Protein 6L6G (pdb70)

InterPro domains:
  IPR056213 T2SS substrate NttE-like [NF037977] (7-288)
  IPR056213 T2SS substrate NttE-like [PF24274] (1-288)
  IPR056213 T2SS substrate NttE-like [cd21108] (25-288)

Secondary structure (DSSP, 8-state):
--EEEEPPPPP-SSEEEEEEE-TT---S------S--PPEEEEEEEE-TTS---HHHHHHHHHHHTGGGS-TTTEEEEEEEEEEE-TTSTT--EEEEEEEEEEEE-SHHHHHHHHHHHHHHTTEEETTTEEE-EEE---EEE--EEEEE-S-TTSS-EEEEEEE---EEES-HHHIIIIIIHHIIIIIT------HHHHHHHT-TTHHHHHHHH---SEEEE---EEE---TT--B--S--EEEEEE---STTSS--/--EEEE-PPPPPSSEEEEEEE-TT---S------S--PPEEEEEEEE-TTS---HHHHHHHHHHHTGGGS-TTTEEEEEEEEEEE-TTSTT--EEEEEEEEEEEE-SHHHHHHHHHHHHHHTT-EETTTEE--EEE---EEE--EEEEE-S-TTSS-EEEEEEE---EEES-HHHHIIIIIHHIIIIIT------HHHHHHHT-TTHHHHHHHH---SEEEE---EEE---TT--B--S--EEEEEE---STTSS--

Radius of gyration: 25.35 Å; Cα contacts (8 Å, |Δi|>4): 1051; chains: 2; bounding box: 60×61×67 Å

Foldseek 3Di:
DFWKDKDDFDDDPAKDKDKDFPQSPDDLVLVQAPDDDFKKWWWDKWFCPPLQAAVVRQVVVCCVLPVVLADPVFKGKIKMKMWHFDPPPPVRHTGMITITMIMDGSHPVSVVSVVVSCVPAAQPQRSVTGGGHIDGQQWKKWKKKWWFAAPDVVDDDTGTDDMFMDIDIGRYVSVCCNPPVVCCVVQVQDLPLVVLVVCCVTGHVRVSVVCPVRLNTQKMKAWTFIWGHPDPPDIDGDSTGMMGIHRNVVPPVNGSD/DFQKFKFFPPDDPQKDKDKDFPLSPDDLVLVQADDDAFKKWWKDKFFCPPLQAAVVNQVVVCCVLPVVLQDPVFKGKIKMKMWHFDVPPPRRHTGMITITMIMDTSHPVSVVSVVVSCVVAAQPQRSVTGGTHMDGQQWKKWKKKWFFAAPDPVDDDTGTDDMAMDIDIGRHVVVCCNPPVVCCVVQVLDLPLVVLVVCCVTGHVRSSVVCVVRLCTQKMKDWTFIWGHPDPPDIDGDSTTIMGIHRNVPPDVNGSD

Nearest PDB structures (foldseek):
  6skw-assembly2_BBB  TM=9.993E-01  e=2.004E-52  Legionella pneumophila 130b
  6l6h-assembly1_B  TM=9.665E-01  e=1.228E-51  Legionella pneumophila subsp. pneumophila str. Philadelphia 1
  5v5s-assembly1_K  TM=2.578E-01  e=6.373E-01  Escherichia coli
  2hgx-assembly1_A  TM=1.515E-01  e=1.098E+00  Homo sapiens
  2coj-assembly1_A  TM=1.339E-01  e=3.259E+00  Homo sapiens

Solvent-accessible surface area: 23273 Å² total

B-factor: mean 39.14, std 16.33, range [12.51, 135.68]

Sequence (514 aa):
TDGLIFSPLPQNKNTVVRHYSNEQEPNLSQAQRTIDFPTQIVRVSGNLTGLELSCDDVENEIDQVFSKKISPNLFTYNTYVSCGYDVNDPEQHAINFSIQSYFDPLTDNAVDYLKSYLKEYNGYNLFNTTTLQIENAKGIIVSNLNAGLKSNPDKTPFTLYRQDRNNFYFKSNFDVRKELISDIYQRFYSNDPDILPFFDKWIFSYAGSVYYSILASNYLELQPERIFVENEGDIFVSDLRYYFANLCKRNPNNKHCLTDGLIFSPLPQNKNTVVRHYSNEQEPNLSQAQRTIDFPTQIVRVSGNLTGLELSCDDVENEIDQVFSKKKISPNLFTTYNTYVSCGYDVNDPEQHAINFSIQSYFDPLTDNAVDYLKSSYLKEYNGYNLFNTTTLQIENAKGIIVSNLNAGLKSNPDKTPFTLYRQDRNNFYFKSNFDVRKELISDIYQRFYSNDPDILPFFDKWIFSYAGSVYYSILASNYLELQPERIFVEENEGDIFVSDLRYYFANLCKRNPNKHCL

Organism: Legionella pneumophila subsp. pneumophila (strain Philadelphia 1 / ATCC 33152 / DSM 7513) (NCBI:txid272624)

Structure (mmCIF, N/CA/C/O backbone):
data_6L6G
#
_entry.id   6L6G
#
_cell.length_a   121.685
_cell.length_b   121.685
_cell.length_c   104.395
_cell.angle_alpha   90.000
_cell.angle_beta   90.000
_cell.angle_gamma   120.000
#
_symmetry.space_group_name_H-M   'P 32 2 1'
#
loop_
_entity.id
_entity.type
_entity.pdbx_description
1 polymer 'Uncharacterized protein Lpg0189'
2 non-polymer GLYCEROL
3 water water
#
loop_
_atom_site.group_PDB
_atom_site.id
_atom_site.type_symbol
_atom_site.label_atom_id
_atom_site.label_alt_id
_atom_site.label_comp_id
_atom_site.label_asym_id
_atom_site.label_entity_id
_atom_site.label_seq_id
_atom_site.pdbx_PDB_ins_code
_atom_site.Cartn_x
_atom_site.Cartn_y
_atom_site.Cartn_z
_atom_site.occupancy
_atom_site.B_iso_or_equiv
_atom_site.auth_seq_id
_atom_site.auth_comp_id
_atom_site.auth_asym_id
_atom_site.auth_atom_id
_atom_site.pdbx_PDB_model_num
ATOM 1 N N . THR A 1 6 ? 35.142 -26.883 3.636 1.00 76.13 25 THR A N 1
ATOM 2 C CA . THR A 1 6 ? 33.780 -26.591 3.195 1.00 82.14 25 THR A CA 1
ATOM 3 C C . THR A 1 6 ? 33.266 -27.729 2.308 1.00 82.52 25 THR A C 1
ATOM 4 O O . THR A 1 6 ? 32.219 -28.328 2.563 1.00 79.56 25 THR A O 1
ATOM 8 N N . ASP A 1 7 ? 34.075 -28.062 1.308 1.00 73.73 26 ASP A N 1
ATOM 9 C CA . ASP A 1 7 ? 33.749 -29.029 0.280 1.00 72.82 26 ASP A CA 1
ATOM 10 C C . ASP A 1 7 ? 34.946 -29.949 0.154 1.00 67.85 26 ASP A C 1
ATOM 11 O O . ASP A 1 7 ? 36.070 -29.569 0.492 1.00 73.14 26 ASP A O 1
ATOM 16 N N . GLY A 1 8 ? 34.691 -31.180 -0.255 1.00 46.17 27 GLY A N 1
ATOM 17 C CA . GLY A 1 8 ? 35.739 -32.163 -0.291 1.00 39.63 27 GLY A CA 1
ATOM 18 C C . GLY A 1 8 ? 35.727 -33.076 0.918 1.00 35.24 27 GLY A C 1
ATOM 19 O O . GLY A 1 8 ? 34.732 -33.236 1.629 1.00 36.80 27 GLY A O 1
ATOM 20 N N . LEU A 1 9 ? 36.893 -33.673 1.148 1.00 36.24 28 LEU A N 1
ATOM 21 C CA . LEU A 1 9 ? 37.132 -34.536 2.288 1.00 32.13 28 LEU A CA 1
ATOM 22 C C . LEU A 1 9 ? 37.143 -33.734 3.589 1.00 36.47 28 LEU A C 1
ATOM 23 O O . LEU A 1 9 ? 37.889 -32.762 3.719 1.00 40.56 28 LEU A O 1
ATOM 28 N N . ILE A 1 10 ? 36.335 -34.151 4.560 1.00 31.99 29 ILE A N 1
ATOM 29 C CA . ILE A 1 10 ? 36.298 -33.526 5.880 1.00 39.99 29 ILE A CA 1
ATOM 30 C C . ILE A 1 10 ? 36.501 -34.601 6.939 1.00 40.31 29 ILE A C 1
ATOM 31 O O . ILE A 1 10 ? 35.802 -35.622 6.941 1.00 36.51 29 ILE A O 1
ATOM 36 N N . PHE A 1 11 ? 37.475 -34.385 7.814 1.00 35.65 30 PHE A N 1
ATOM 37 C CA . PHE A 1 11 ? 37.701 -35.270 8.948 1.00 36.81 30 PHE A CA 1
ATOM 38 C C . PHE A 1 11 ? 36.767 -34.942 10.108 1.00 40.27 30 PHE A C 1
ATOM 39 O O . PHE A 1 11 ? 36.519 -33.775 10.419 1.00 41.84 30 PHE A O 1
ATOM 47 N N . SER A 1 12 ? 36.249 -35.982 10.748 1.00 34.75 31 SER A N 1
ATOM 48 C CA . SER A 1 12 ? 35.407 -35.787 11.907 1.00 44.51 31 SER A CA 1
ATOM 49 C C . SER A 1 12 ? 36.290 -35.322 13.062 1.00 46.04 31 SER A C 1
ATOM 50 O O . SER A 1 12 ? 37.475 -35.654 13.106 1.00 44.48 31 SER A O 1
ATOM 53 N N . PRO A 1 13 ? 35.753 -34.548 14.005 1.00 53.26 32 PRO A N 1
ATOM 54 C CA . PRO A 1 13 ? 36.576 -34.144 15.152 1.00 54.34 32 PRO A CA 1
ATOM 55 C C . PRO A 1 13 ? 36.905 -35.333 16.044 1.00 56.05 32 PRO A C 1
ATOM 56 O O . PRO A 1 13 ? 36.106 -36.258 16.213 1.00 61.73 32 PRO A O 1
ATOM 60 N N . LEU A 1 14 ? 38.107 -35.293 16.619 1.00 54.92 33 LEU A N 1
ATOM 61 C CA . LEU A 1 14 ? 38.602 -36.327 17.521 1.00 55.56 33 LEU A CA 1
ATOM 62 C C . LEU A 1 14 ? 37.974 -36.240 18.912 1.00 60.43 33 LEU A C 1
ATOM 63 O O . LEU A 1 14 ? 37.469 -35.186 19.312 1.00 54.60 33 LEU A O 1
ATOM 68 N N . PRO A 1 15 ? 37.992 -37.345 19.669 1.00 70.51 34 PRO A N 1
ATOM 69 C CA . PRO A 1 15 ? 37.416 -37.340 21.030 1.00 76.64 34 PRO A CA 1
ATOM 70 C C . PRO A 1 15 ? 38.067 -36.353 21.992 1.00 77.78 34 PRO A C 1
ATOM 71 O O . PRO A 1 15 ? 39.288 -36.326 22.173 1.00 78.94 34 PRO A O 1
ATOM 75 N N . GLN A 1 16 ? 37.211 -35.505 22.556 1.00 78.49 35 GLN A N 1
ATOM 76 C CA . GLN A 1 16 ? 37.472 -34.539 23.623 1.00 83.67 35 GLN A CA 1
ATOM 77 C C . GLN A 1 16 ? 37.563 -35.227 24.994 1.00 76.05 35 GLN A C 1
ATOM 78 O O . GLN A 1 16 ? 36.605 -35.885 25.415 1.00 80.32 35 GLN A O 1
ATOM 84 N N . ASN A 1 17 ? 38.684 -35.095 25.708 1.00 62.60 36 ASN A N 1
ATOM 85 C CA . ASN A 1 17 ? 38.728 -35.606 27.086 1.00 62.06 36 ASN A CA 1
ATOM 86 C C . ASN A 1 17 ? 39.559 -34.684 27.978 1.00 55.56 36 ASN A C 1
ATOM 87 O O . ASN A 1 17 ? 40.470 -34.011 27.489 1.00 53.00 36 ASN A O 1
ATOM 92 N N . LYS A 1 18 ? 39.233 -34.669 29.263 1.00 63.13 37 LYS A N 1
ATOM 93 C CA . LYS A 1 18 ? 39.897 -33.752 30.221 1.00 63.49 37 LYS A CA 1
ATOM 94 C C . LYS A 1 18 ? 41.358 -34.125 30.459 1.00 48.24 37 LYS A C 1
ATOM 95 O O . LYS A 1 18 ? 41.673 -35.302 30.457 1.00 45.76 37 LYS A O 1
ATOM 101 N N . ASN A 1 19 ? 42.197 -33.107 30.630 1.00 47.45 38 ASN A N 1
ATOM 102 C CA . ASN A 1 19 ? 43.615 -33.270 31.037 1.00 40.62 38 ASN A CA 1
ATOM 103 C C . ASN A 1 19 ? 44.331 -34.333 30.208 1.00 39.60 38 ASN A C 1
ATOM 104 O O . ASN A 1 19 ? 44.751 -35.335 30.776 1.00 39.50 38 ASN A O 1
ATOM 109 N N . THR A 1 20 ? 44.445 -34.109 28.898 1.00 38.92 39 THR A N 1
ATOM 110 C CA . THR A 1 20 ? 45.089 -35.032 27.975 1.00 53.29 39 THR A CA 1
ATOM 111 C C . THR A 1 20 ? 45.870 -34.261 26.929 1.00 52.04 39 THR A C 1
ATOM 112 O O . THR A 1 20 ? 45.344 -33.320 26.335 1.00 68.39 39 THR A O 1
ATOM 116 N N . VAL A 1 21 ? 47.102 -34.666 26.700 1.00 45.83 40 VAL A N 1
ATOM 117 C CA . VAL A 1 21 ? 47.832 -34.278 25.501 1.00 43.99 40 VAL A CA 1
ATOM 118 C C . VAL A 1 21 ? 47.623 -35.314 24.418 1.00 43.34 40 VAL A C 1
ATOM 119 O O . VAL A 1 21 ? 47.719 -36.529 24.650 1.00 46.37 40 VAL A O 1
ATOM 123 N N . VAL A 1 22 ? 47.223 -34.803 23.260 1.00 38.53 41 VAL A N 1
ATOM 124 C CA . VAL A 1 22 ? 46.956 -35.556 22.051 1.00 36.41 41 VAL A CA 1
ATOM 125 C C . VAL A 1 22 ? 47.895 -35.062 20.968 1.00 42.94 41 VAL A C 1
ATOM 126 O O . VAL A 1 22 ? 48.089 -33.854 20.807 1.00 42.21 41 VAL A O 1
ATOM 130 N N . ARG A 1 23 ? 48.489 -35.997 20.240 1.00 38.16 42 ARG A N 1
ATOM 131 C CA . ARG A 1 23 ? 49.196 -35.708 19.007 1.00 34.43 42 ARG A CA 1
ATOM 132 C C . ARG A 1 23 ? 48.482 -36.481 17.912 1.00 36.10 42 ARG A C 1
ATOM 133 O O . ARG A 1 23 ? 48.151 -37.656 18.105 1.00 36.38 42 ARG A O 1
ATOM 141 N N . HIS A 1 24 ? 48.171 -35.807 16.806 1.00 34.71 43 HIS A N 1
ATOM 142 C CA . HIS A 1 24 ? 47.444 -36.416 15.703 1.00 33.59 43 HIS A CA 1
ATOM 143 C C . HIS A 1 24 ? 48.251 -36.209 14.435 1.00 38.47 43 HIS A C 1
ATOM 144 O O . HIS A 1 24 ? 48.640 -35.077 14.128 1.00 36.14 43 HIS A O 1
ATOM 151 N N . TYR A 1 25 ? 48.513 -37.297 13.713 1.00 31.50 44 TYR A N 1
ATOM 152 C CA . TYR A 1 25 ? 49.327 -37.267 12.504 1.00 32.25 44 TYR A CA 1
ATOM 153 C C . TYR A 1 25 ? 48.596 -37.990 11.387 1.00 32.33 44 TYR A C 1
ATOM 154 O O . TYR A 1 25 ? 48.176 -39.136 11.572 1.00 29.73 44 TYR A O 1
ATOM 163 N N . SER A 1 26 ? 48.474 -37.354 10.222 1.00 30.37 45 SER A N 1
ATOM 164 C CA . SER A 1 26 ? 47.788 -38.014 9.121 1.00 30.42 45 SER A CA 1
ATOM 165 C C . SER A 1 26 ? 48.186 -37.360 7.806 1.00 38.77 45 SER A C 1
ATOM 166 O O . SER A 1 26 ? 48.451 -36.156 7.751 1.00 33.93 45 SER A O 1
ATOM 169 N N . ASN A 1 27 ? 48.231 -38.171 6.749 1.00 35.68 46 ASN A N 1
ATOM 170 C CA . ASN A 1 27 ? 48.250 -37.653 5.384 1.00 33.71 46 ASN A CA 1
ATOM 171 C C . ASN A 1 27 ? 47.077 -38.184 4.576 1.00 32.94 46 ASN A C 1
ATOM 172 O O . ASN A 1 27 ? 47.127 -38.228 3.345 1.00 35.15 46 ASN A O 1
ATOM 177 N N . GLU A 1 28 ? 46.015 -38.592 5.255 1.00 31.37 47 GLU A N 1
ATOM 178 C CA . GLU A 1 28 ? 44.904 -39.225 4.569 1.00 33.43 47 GLU A CA 1
ATOM 179 C C . GLU A 1 28 ? 44.071 -38.234 3.770 1.00 34.36 47 GLU A C 1
ATOM 180 O O . GLU A 1 28 ? 43.287 -38.650 2.906 1.00 36.40 47 GLU A O 1
ATOM 186 N N . GLN A 1 29 ? 44.206 -36.942 4.068 1.00 32.49 48 GLN A N 1
ATOM 187 C CA . GLN A 1 29 ? 43.550 -35.893 3.295 1.00 37.86 48 GLN A CA 1
ATOM 188 C C . GLN A 1 29 ? 44.101 -35.788 1.881 1.00 31.87 48 GLN A C 1
ATOM 189 O O . GLN A 1 29 ? 43.414 -35.281 0.993 1.00 36.76 48 GLN A O 1
ATOM 195 N N . GLU A 1 30 ? 45.346 -36.206 1.659 1.00 29.76 49 GLU A N 1
ATOM 196 C CA . GLU A 1 30 ? 45.888 -36.228 0.306 1.00 28.73 49 GLU A CA 1
ATOM 197 C C . GLU A 1 30 ? 45.054 -37.155 -0.564 1.00 29.39 49 GLU A C 1
ATOM 198 O O . GLU A 1 30 ? 44.725 -38.270 -0.148 1.00 30.38 49 GLU A O 1
ATOM 212 N N . PRO A 1 32 ? 44.358 -40.023 -3.176 1.00 26.98 51 PRO A N 1
ATOM 213 C CA . PRO A 1 32 ? 45.110 -41.197 -3.644 1.00 26.58 51 PRO A CA 1
ATOM 214 C C . PRO A 1 32 ? 45.820 -40.854 -4.944 1.00 34.93 51 PRO A C 1
ATOM 215 O O . PRO A 1 32 ? 45.243 -40.243 -5.846 1.00 32.27 51 PRO A O 1
ATOM 219 N N . ASN A 1 33 ? 47.092 -41.216 -5.024 1.00 26.55 52 ASN A N 1
ATOM 220 C CA . ASN A 1 33 ? 47.880 -41.002 -6.232 1.00 26.65 52 ASN A CA 1
ATOM 221 C C . ASN A 1 33 ? 48.034 -42.359 -6.913 1.00 26.28 52 ASN A C 1
ATOM 222 O O . ASN A 1 33 ? 48.802 -43.212 -6.466 1.00 29.70 52 ASN A O 1
ATOM 227 N N . LEU A 1 34 ? 47.253 -42.571 -7.969 1.00 26.16 53 LEU A N 1
ATOM 228 C CA . LEU A 1 34 ? 47.225 -43.881 -8.623 1.00 27.15 53 LEU A CA 1
ATOM 229 C C . LEU A 1 34 ? 48.569 -44.210 -9.265 1.00 28.56 53 LEU A C 1
ATOM 230 O O . LEU A 1 34 ? 48.966 -45.379 -9.303 1.00 25.88 53 LEU A O 1
ATOM 235 N N . SER A 1 35 ? 49.277 -43.202 -9.780 1.00 26.30 54 SER A N 1
ATOM 236 C CA . SER A 1 35 ? 50.593 -43.457 -10.360 1.00 31.05 54 SER A CA 1
ATOM 237 C C . SER A 1 35 ? 51.546 -44.008 -9.306 1.00 29.63 54 SER A C 1
ATOM 238 O O . SER A 1 35 ? 52.293 -44.955 -9.560 1.00 33.31 54 SER A O 1
ATOM 241 N N . GLN A 1 36 ? 51.469 -43.486 -8.089 1.00 27.78 55 GLN A N 1
ATOM 242 C CA . GLN A 1 36 ? 52.272 -44.036 -7.002 1.00 26.62 55 GLN A CA 1
ATOM 243 C C . GLN A 1 36 ? 51.774 -45.421 -6.572 1.00 26.27 55 GLN A C 1
ATOM 244 O O . GLN A 1 36 ? 52.572 -46.353 -6.414 1.00 26.33 55 GLN A O 1
ATOM 258 N N . ALA A 1 38 ? 50.340 -47.703 -8.162 1.00 22.37 57 ALA A N 1
ATOM 259 C CA . ALA A 1 38 ? 50.658 -48.766 -9.113 1.00 22.47 57 ALA A CA 1
ATOM 260 C C . ALA A 1 38 ? 52.037 -49.360 -8.860 1.00 33.06 57 ALA A C 1
ATOM 261 O O . ALA A 1 38 ? 52.364 -50.410 -9.419 1.00 26.11 57 ALA A O 1
ATOM 263 N N . GLN A 1 39 ? 52.871 -48.704 -8.069 1.00 25.59 58 GLN A N 1
ATOM 264 C CA . GLN A 1 39 ? 54.190 -49.242 -7.775 1.00 26.99 58 GLN A CA 1
ATOM 265 C C . GLN A 1 39 ? 54.153 -50.298 -6.677 1.00 27.62 58 GLN A C 1
ATOM 266 O O . GLN A 1 39 ? 55.215 -50.792 -6.274 1.00 26.71 58 GLN A O 1
ATOM 272 N N . ARG A 1 40 ? 52.994 -50.528 -6.068 1.00 23.48 59 ARG A N 1
ATOM 273 C CA . ARG A 1 40 ? 52.811 -51.691 -5.210 1.00 27.44 59 ARG A CA 1
ATOM 274 C C . ARG A 1 40 ? 52.228 -52.790 -6.087 1.00 31.62 59 ARG A C 1
ATOM 275 O O . ARG A 1 40 ? 51.142 -52.623 -6.654 1.00 25.14 59 ARG A O 1
ATOM 283 N N . THR A 1 41 ? 52.923 -53.917 -6.186 1.00 26.82 60 THR A N 1
ATOM 284 C CA . THR A 1 41 ? 52.469 -54.982 -7.069 1.00 33.77 60 THR A CA 1
ATOM 285 C C . THR A 1 41 ? 51.898 -56.177 -6.332 1.00 38.83 60 THR A C 1
ATOM 286 O O . THR A 1 41 ? 51.421 -57.105 -6.987 1.00 37.52 60 THR A O 1
ATOM 290 N N . ILE A 1 42 ? 52.022 -56.220 -5.008 1.00 39.56 61 ILE A N 1
ATOM 291 C CA . ILE A 1 42 ? 51.463 -57.272 -4.165 1.00 37.09 61 ILE A CA 1
ATOM 292 C C . ILE A 1 42 ? 50.489 -56.664 -3.163 1.00 37.77 61 ILE A C 1
ATOM 293 O O . ILE A 1 42 ? 50.662 -55.523 -2.716 1.00 42.46 61 ILE A O 1
ATOM 298 N N . ASP A 1 43 ? 49.436 -57.409 -2.854 1.00 30.49 62 ASP A N 1
ATOM 299 C CA . ASP A 1 43 ? 48.571 -57.080 -1.733 1.00 31.01 62 ASP A CA 1
ATOM 300 C C . ASP A 1 43 ? 49.342 -57.161 -0.422 1.00 36.33 62 ASP A C 1
ATOM 301 O O . ASP A 1 43 ? 50.257 -57.974 -0.270 1.00 32.53 62 ASP A O 1
ATOM 306 N N . PHE A 1 44 ? 49.044 -56.231 0.485 1.00 30.98 63 PHE A N 1
ATOM 307 C CA . PHE A 1 44 ? 49.599 -56.236 1.822 1.00 28.66 63 PHE A CA 1
ATOM 308 C C . PHE A 1 44 ? 48.502 -55.759 2.762 1.00 31.18 63 PHE A C 1
ATOM 309 O O . PHE A 1 44 ? 47.810 -54.786 2.445 1.00 22.55 63 PHE A O 1
ATOM 317 N N . PRO A 1 45 ? 48.344 -56.383 3.926 1.00 23.53 64 PRO A N 1
ATOM 318 C CA . PRO A 1 45 ? 47.269 -55.967 4.832 1.00 20.72 64 PRO A CA 1
ATOM 319 C C . PRO A 1 45 ? 47.527 -54.608 5.469 1.00 21.71 64 PRO A C 1
ATOM 320 O O . PRO A 1 45 ? 48.670 -54.221 5.749 1.00 21.86 64 PRO A O 1
ATOM 324 N N . THR A 1 46 ? 46.434 -53.877 5.689 1.00 16.81 65 THR A N 1
ATOM 325 C CA . THR A 1 46 ? 46.503 -52.657 6.475 1.00 19.86 65 THR A CA 1
ATOM 326 C C . THR A 1 46 ? 47.050 -52.976 7.860 1.00 23.04 65 THR A C 1
ATOM 327 O O . THR A 1 46 ? 46.706 -53.998 8.454 1.00 20.75 65 THR A O 1
ATOM 331 N N . GLN A 1 47 ? 47.925 -52.105 8.362 1.00 17.94 66 GLN A N 1
ATOM 332 C CA . GLN A 1 47 ? 48.509 -52.248 9.689 1.00 19.16 66 GLN A CA 1
ATOM 333 C C . GLN A 1 47 ? 47.650 -51.502 10.694 1.00 20.03 66 GLN A C 1
ATOM 334 O O . GLN A 1 47 ? 47.276 -50.358 10.436 1.00 16.82 66 GLN A O 1
ATOM 340 N N . ILE A 1 48 ? 47.363 -52.134 11.843 1.00 16.26 67 ILE A N 1
ATOM 341 C CA . ILE A 1 48 ? 46.461 -51.589 12.857 1.00 14.92 67 ILE A CA 1
ATOM 342 C C . ILE A 1 48 ? 47.201 -51.518 14.191 1.00 15.22 67 ILE A C 1
ATOM 343 O O . ILE A 1 48 ? 47.818 -52.499 14.620 1.00 20.23 67 ILE A O 1
ATOM 348 N N . VAL A 1 49 ? 47.100 -50.385 14.871 1.00 17.78 68 VAL A N 1
ATOM 349 C CA . VAL A 1 49 ? 47.623 -50.250 16.229 1.00 18.14 68 VAL A CA 1
ATOM 350 C C . VAL A 1 49 ? 46.469 -49.814 17.117 1.00 15.66 68 VAL A C 1
ATOM 351 O O . VAL A 1 49 ? 45.828 -48.787 16.854 1.00 17.78 68 VAL A O 1
ATOM 355 N N . ARG A 1 50 ? 46.214 -50.572 18.169 1.00 14.65 69 ARG A N 1
ATOM 356 C CA . ARG A 1 50 ? 45.145 -50.206 19.107 1.00 17.97 69 ARG A CA 1
ATOM 357 C C . ARG A 1 50 ? 45.672 -50.585 20.489 1.00 24.16 69 ARG A C 1
ATOM 358 O O . ARG A 1 50 ? 45.341 -51.618 21.065 1.00 22.17 69 ARG A O 1
ATOM 366 N N . VAL A 1 51 ? 46.516 -49.718 21.020 1.00 14.75 70 VAL A N 1
ATOM 367 C CA . VAL A 1 51 ? 47.322 -49.993 22.202 1.00 18.08 70 VAL A CA 1
ATOM 368 C C . VAL A 1 51 ? 46.923 -49.003 23.287 1.00 22.89 70 VAL A C 1
ATOM 369 O O . VAL A 1 51 ? 46.604 -47.846 22.984 1.00 17.88 70 VAL A O 1
ATOM 373 N N . SER A 1 52 ? 46.921 -49.449 24.544 1.00 20.72 71 SER A N 1
ATOM 374 C CA . SER A 1 52 ? 46.740 -48.506 25.640 1.00 21.59 71 SER A CA 1
ATOM 375 C C . SER A 1 52 ? 47.331 -49.098 26.912 1.00 20.65 71 SER A C 1
ATOM 376 O O . SER A 1 52 ? 47.600 -50.298 26.987 1.00 15.52 71 SER A O 1
ATOM 379 N N . GLY A 1 53 ? 47.529 -48.248 27.916 1.00 15.51 72 GLY A N 1
ATOM 380 C CA . GLY A 1 53 ? 48.086 -48.733 29.167 1.00 21.07 72 GLY A CA 1
ATOM 381 C C . GLY A 1 53 ? 47.927 -47.725 30.277 1.00 19.71 72 GLY A C 1
ATOM 382 O O . GLY A 1 53 ? 47.789 -46.523 30.037 1.00 18.19 72 GLY A O 1
ATOM 383 N N . ASN A 1 54 ? 47.916 -48.243 31.500 1.00 18.48 73 ASN A N 1
ATOM 384 C CA . ASN A 1 54 ? 47.848 -47.439 32.712 1.00 15.99 73 ASN A CA 1
ATOM 385 C C . ASN A 1 54 ? 49.277 -47.131 33.149 1.00 17.54 73 ASN A C 1
ATOM 386 O O . ASN A 1 54 ? 50.084 -48.051 33.317 1.00 23.46 73 ASN A O 1
ATOM 391 N N . LEU A 1 55 ? 49.596 -45.844 33.300 1.00 17.60 74 LEU A N 1
ATOM 392 C CA . LEU A 1 55 ? 50.942 -45.395 33.641 1.00 18.62 74 LEU A CA 1
ATOM 393 C C . LEU A 1 55 ? 51.036 -44.871 35.062 1.00 19.18 74 LEU A C 1
ATOM 394 O O . LEU A 1 55 ? 52.087 -44.340 35.454 1.00 19.84 74 LEU A O 1
ATOM 399 N N . THR A 1 56 ? 49.957 -44.980 35.835 1.00 21.88 75 THR A N 1
ATOM 400 C CA . THR A 1 56 ? 49.939 -44.403 37.174 1.00 20.79 75 THR A CA 1
ATOM 401 C C . THR A 1 56 ? 51.108 -44.914 38.001 1.00 27.14 75 THR A C 1
ATOM 402 O O . THR A 1 56 ? 51.349 -46.117 38.067 1.00 19.92 75 THR A O 1
ATOM 406 N N . GLY A 1 57 ? 51.844 -44.000 38.623 1.00 20.42 76 GLY A N 1
ATOM 407 C CA . GLY A 1 57 ? 52.913 -44.399 39.511 1.00 24.77 76 GLY A CA 1
ATOM 408 C C . GLY A 1 57 ? 54.259 -44.587 38.853 1.00 31.68 76 GLY A C 1
ATOM 409 O O . GLY A 1 57 ? 55.261 -44.722 39.563 1.00 34.38 76 GLY A O 1
ATOM 410 N N . LEU A 1 58 ? 54.317 -44.606 37.522 1.00 25.52 77 LEU A N 1
ATOM 411 C CA . LEU A 1 58 ? 55.562 -44.786 36.791 1.00 26.34 77 LEU A CA 1
ATOM 412 C C . LEU A 1 58 ? 56.393 -43.510 36.702 1.00 30.90 77 LEU A C 1
ATOM 413 O O . LEU A 1 58 ? 57.503 -43.558 36.174 1.00 33.88 77 LEU A O 1
ATOM 418 N N . GLU A 1 59 ? 55.866 -42.374 37.162 1.00 26.19 78 GLU A N 1
ATOM 419 C CA . GLU A 1 59 ? 56.588 -41.100 37.207 1.00 29.93 78 GLU A CA 1
ATOM 420 C C . GLU A 1 59 ? 57.069 -40.656 35.834 1.00 31.06 78 GLU A C 1
ATOM 421 O O . GLU A 1 59 ? 58.131 -40.053 35.701 1.00 34.74 78 GLU A O 1
ATOM 427 N N . LEU A 1 60 ? 56.290 -40.944 34.803 1.00 30.11 79 LEU A N 1
ATOM 428 C CA . LEU A 1 60 ? 56.540 -40.421 33.472 1.00 25.06 79 LEU A CA 1
ATOM 429 C C . LEU A 1 60 ? 55.751 -39.138 33.239 1.00 30.00 79 LEU A C 1
ATOM 430 O O . LEU A 1 60 ? 54.634 -38.975 33.737 1.00 27.31 79 LEU A O 1
ATOM 435 N N . SER A 1 61 ? 56.332 -38.230 32.466 1.00 25.63 80 SER A N 1
ATOM 436 C CA . SER A 1 61 ? 55.571 -37.103 31.952 1.00 25.70 80 SER A CA 1
ATOM 437 C C . SER A 1 61 ? 54.968 -37.476 30.604 1.00 25.11 80 SER A C 1
ATOM 438 O O . SER A 1 61 ? 55.503 -38.317 29.879 1.00 26.15 80 SER A O 1
ATOM 441 N N . CYS A 1 62 ? 53.869 -36.802 30.253 1.00 24.68 81 CYS A N 1
ATOM 442 C CA . CYS A 1 62 ? 53.239 -37.068 28.971 1.00 27.74 81 CYS A CA 1
ATOM 443 C C . CYS A 1 62 ? 54.125 -36.643 27.820 1.00 35.77 81 CYS A C 1
ATOM 444 O O . CYS A 1 62 ? 54.069 -37.262 26.757 1.00 28.82 81 CYS A O 1
ATOM 447 N N . ASP A 1 63 ? 54.987 -35.640 28.028 1.00 32.64 82 ASP A N 1
ATOM 448 C CA . ASP A 1 63 ? 55.982 -35.298 27.014 1.00 36.98 82 ASP A CA 1
ATOM 449 C C . ASP A 1 63 ? 56.894 -36.479 26.731 1.00 35.78 82 ASP A C 1
ATOM 450 O O . ASP A 1 63 ? 57.161 -36.805 25.569 1.00 37.89 82 ASP A O 1
ATOM 455 N N . ASP A 1 64 ? 57.388 -37.127 27.791 1.00 30.36 83 ASP A N 1
ATOM 456 C CA . ASP A 1 64 ? 58.199 -38.334 27.638 1.00 34.64 83 ASP A CA 1
ATOM 457 C C . ASP A 1 64 ? 57.425 -39.414 26.900 1.00 37.26 83 ASP A C 1
ATOM 458 O O . ASP A 1 64 ? 57.966 -40.104 26.032 1.00 35.89 83 ASP A O 1
ATOM 463 N N . VAL A 1 65 ? 56.168 -39.615 27.285 1.00 28.26 84 VAL A N 1
ATOM 464 C CA . VAL A 1 65 ? 55.390 -40.695 26.697 1.00 29.96 84 VAL A CA 1
ATOM 465 C C . VAL A 1 65 ? 55.220 -40.447 25.208 1.00 30.20 84 VAL A C 1
ATOM 466 O O . VAL A 1 65 ? 55.561 -41.294 24.371 1.00 24.14 84 VAL A O 1
ATOM 470 N N . GLU A 1 66 ? 54.745 -39.248 24.859 1.00 26.87 85 GLU A N 1
ATOM 471 C CA . GLU A 1 66 ? 54.469 -38.933 23.463 1.00 29.97 85 GLU A CA 1
ATOM 472 C C . GLU A 1 66 ? 55.751 -38.841 22.646 1.00 31.18 85 GLU A C 1
ATOM 473 O O . GLU A 1 66 ? 55.776 -39.248 21.473 1.00 33.30 85 GLU A O 1
ATOM 479 N N . ASN A 1 67 ? 56.833 -38.325 23.239 1.00 29.77 86 ASN A N 1
ATOM 480 C CA . ASN A 1 67 ? 58.082 -38.273 22.487 1.00 34.15 86 ASN A CA 1
ATOM 481 C C . ASN A 1 67 ? 58.598 -39.674 22.211 1.00 33.74 86 ASN A C 1
ATOM 482 O O . ASN A 1 67 ? 59.039 -39.969 21.095 1.00 32.75 86 ASN A O 1
ATOM 487 N N . GLU A 1 68 ? 58.516 -40.567 23.193 1.00 26.39 87 GLU A N 1
ATOM 488 C CA . GLU A 1 68 ? 58.995 -41.924 22.954 1.00 33.43 87 GLU A CA 1
ATOM 489 C C . GLU A 1 68 ? 58.132 -42.654 21.916 1.00 35.87 87 GLU A C 1
ATOM 490 O O . GLU A 1 68 ? 58.656 -43.370 21.051 1.00 29.88 87 GLU A O 1
ATOM 496 N N . ILE A 1 69 ? 56.812 -42.471 21.957 1.00 30.02 88 ILE A N 1
ATOM 497 C CA . ILE A 1 69 ? 55.986 -43.123 20.944 1.00 23.40 88 ILE A CA 1
ATOM 498 C C . ILE A 1 69 ? 56.311 -42.553 19.572 1.00 24.01 88 ILE A C 1
ATOM 499 O O . ILE A 1 69 ? 56.431 -43.294 18.586 1.00 24.02 88 ILE A O 1
ATOM 504 N N . ASP A 1 70 ? 56.483 -41.230 19.494 1.00 25.15 89 ASP A N 1
ATOM 505 C CA . ASP A 1 70 ? 56.814 -40.601 18.222 1.00 25.43 89 ASP A CA 1
ATOM 506 C C . ASP A 1 70 ? 58.135 -41.118 17.689 1.00 35.35 89 ASP A C 1
ATOM 507 O O . ASP A 1 70 ? 58.304 -41.263 16.468 1.00 35.75 89 ASP A O 1
ATOM 512 N N . GLN A 1 71 ? 59.052 -41.478 18.586 1.00 34.16 90 GLN A N 1
ATOM 513 C CA . GLN A 1 71 ? 60.366 -41.913 18.138 1.00 35.53 90 GLN A CA 1
ATOM 514 C C . GLN A 1 71 ? 60.334 -43.343 17.632 1.00 32.23 90 GLN A C 1
ATOM 515 O O . GLN A 1 71 ? 60.932 -43.648 16.597 1.00 36.00 90 GLN A O 1
ATOM 521 N N . VAL A 1 72 ? 59.616 -44.231 18.319 1.00 31.36 91 VAL A N 1
ATOM 522 C CA . VAL A 1 72 ? 59.599 -45.632 17.906 1.00 29.87 91 VAL A CA 1
ATOM 523 C C . VAL A 1 72 ? 58.451 -45.976 16.959 1.00 28.28 91 VAL A C 1
ATOM 524 O O . VAL A 1 72 ? 58.420 -47.095 16.423 1.00 26.22 91 VAL A O 1
ATOM 528 N N . PHE A 1 73 ? 57.509 -45.060 16.723 1.00 30.08 92 PHE A N 1
ATOM 529 C CA . PHE A 1 73 ? 56.395 -45.376 15.828 1.00 29.62 92 PHE A CA 1
ATOM 530 C C . PHE A 1 73 ? 56.185 -44.253 14.815 1.00 25.17 92 PHE A C 1
ATOM 531 O O . PHE A 1 73 ? 56.537 -44.404 13.647 1.00 26.32 92 PHE A O 1
ATOM 539 N N . SER A 1 74 ? 55.677 -43.098 15.250 1.00 27.13 93 SER A N 1
ATOM 540 C CA . SER A 1 74 ? 55.201 -42.104 14.290 1.00 33.41 93 SER A CA 1
ATOM 541 C C . SER A 1 74 ? 56.309 -41.648 13.340 1.00 37.39 93 SER A C 1
ATOM 542 O O . SER A 1 74 ? 56.115 -41.613 12.121 1.00 36.73 93 SER A O 1
ATOM 545 N N . LYS A 1 75 ? 57.479 -41.285 13.873 1.00 30.96 94 LYS A N 1
ATOM 546 C CA . LYS A 1 75 ? 58.563 -40.819 13.009 1.00 36.05 94 LYS A CA 1
ATOM 547 C C . LYS A 1 75 ? 59.109 -41.902 12.093 1.00 30.69 94 LYS A C 1
ATOM 548 O O . LYS A 1 75 ? 59.842 -41.580 11.153 1.00 38.36 94 LYS A O 1
ATOM 554 N N . LYS A 1 76 ? 58.778 -43.164 12.324 1.00 28.00 95 LYS A N 1
ATOM 555 C CA . LYS A 1 76 ? 59.224 -44.230 11.445 1.00 31.90 95 LYS A CA 1
ATOM 556 C C . LYS A 1 76 ? 58.254 -44.492 10.292 1.00 33.48 95 LYS A C 1
ATOM 557 O O . LYS A 1 76 ? 58.526 -45.363 9.466 1.00 25.73 95 LYS A O 1
ATOM 563 N N . ILE A 1 77 ? 57.119 -43.801 10.244 1.00 30.10 96 ILE A N 1
ATOM 564 C CA . ILE A 1 77 ? 56.077 -44.017 9.234 1.00 25.41 96 ILE A CA 1
ATOM 565 C C . ILE A 1 77 ? 56.001 -42.729 8.428 1.00 28.55 96 ILE A C 1
ATOM 566 O O . ILE A 1 77 ? 55.321 -41.777 8.835 1.00 26.06 96 ILE A O 1
ATOM 571 N N . SER A 1 78 ? 56.675 -42.694 7.276 1.00 26.49 97 SER A N 1
ATOM 572 C CA . SER A 1 78 ? 56.771 -41.433 6.549 1.00 26.83 97 SER A CA 1
ATOM 573 C C . SER A 1 78 ? 55.600 -41.231 5.587 1.00 26.54 97 SER A C 1
ATOM 574 O O . SER A 1 78 ? 55.158 -42.179 4.925 1.00 26.52 97 SER A O 1
ATOM 577 N N . PRO A 1 79 ? 55.142 -39.985 5.465 1.00 31.08 98 PRO A N 1
ATOM 578 C CA . PRO A 1 79 ? 54.082 -39.674 4.490 1.00 29.94 98 PRO A CA 1
ATOM 579 C C . PRO A 1 79 ? 54.485 -39.924 3.061 1.00 35.30 98 PRO A C 1
ATOM 580 O O . PRO A 1 79 ? 53.614 -39.931 2.182 1.00 37.96 98 PRO A O 1
ATOM 584 N N . ASN A 1 80 ? 55.759 -40.122 2.775 1.00 32.25 99 ASN A N 1
ATOM 585 C CA . ASN A 1 80 ? 56.092 -40.406 1.390 1.00 42.39 99 ASN A CA 1
ATOM 586 C C . ASN A 1 80 ? 56.102 -41.893 1.089 1.00 44.15 99 ASN A C 1
ATOM 587 O O . ASN A 1 80 ? 56.154 -42.268 -0.086 1.00 35.91 99 ASN A O 1
ATOM 592 N N . LEU A 1 81 ? 56.017 -42.746 2.113 1.00 39.64 100 LEU A N 1
ATOM 593 C CA . LEU A 1 81 ? 55.922 -44.183 1.908 1.00 30.76 100 LEU A CA 1
ATOM 594 C C . LEU A 1 81 ? 54.592 -44.776 2.348 1.00 34.31 100 LEU A C 1
ATOM 595 O O . LEU A 1 81 ? 54.261 -45.888 1.926 1.00 26.00 100 LEU A O 1
ATOM 600 N N . PHE A 1 82 ? 53.826 -44.066 3.169 1.00 28.18 101 PHE A N 1
ATOM 601 C CA . PHE A 1 82 ? 52.646 -44.625 3.794 1.00 22.53 101 PHE A CA 1
ATOM 602 C C . PHE A 1 82 ? 51.531 -43.602 3.742 1.00 25.83 101 PHE A C 1
ATOM 603 O O . PHE A 1 82 ? 51.765 -42.388 3.797 1.00 27.95 101 PHE A O 1
ATOM 611 N N . THR A 1 83 ? 50.318 -44.103 3.619 1.00 23.05 102 THR A N 1
ATOM 612 C CA . THR A 1 83 ? 49.144 -43.352 4.021 1.00 24.86 102 THR A CA 1
ATOM 613 C C . THR A 1 83 ? 48.784 -43.832 5.415 1.00 25.90 102 THR A C 1
ATOM 614 O O . THR A 1 83 ? 48.755 -45.037 5.673 1.00 20.11 102 THR A O 1
ATOM 618 N N . TYR A 1 84 ? 48.584 -42.894 6.326 1.00 25.48 103 TYR A N 1
ATOM 619 C CA . TYR A 1 84 ? 48.396 -43.250 7.720 1.00 23.01 103 TYR A CA 1
ATOM 620 C C . TYR A 1 84 ? 47.480 -42.240 8.362 1.00 23.95 103 TYR A C 1
ATOM 621 O O . TYR A 1 84 ? 47.342 -41.101 7.894 1.00 24.40 103 TYR A O 1
ATOM 630 N N . ASN A 1 85 ? 46.890 -42.665 9.472 1.00 19.32 104 ASN A N 1
ATOM 631 C CA . ASN A 1 85 ? 46.177 -41.755 10.353 1.00 21.84 104 ASN A CA 1
ATOM 632 C C . ASN A 1 85 ? 46.402 -42.261 11.768 1.00 28.18 104 ASN A C 1
ATOM 633 O O . ASN A 1 85 ? 46.009 -43.383 12.095 1.00 19.33 104 ASN A O 1
ATOM 638 N N . THR A 1 86 ? 47.028 -41.446 12.601 1.00 24.29 105 THR A N 1
ATOM 639 C CA . THR A 1 86 ? 47.537 -41.891 13.884 1.00 31.58 105 THR A CA 1
ATOM 640 C C . THR A 1 86 ? 47.133 -40.889 14.945 1.00 32.84 105 THR A C 1
ATOM 641 O O . THR A 1 86 ? 47.287 -39.682 14.757 1.00 31.50 105 THR A O 1
ATOM 645 N N . TYR A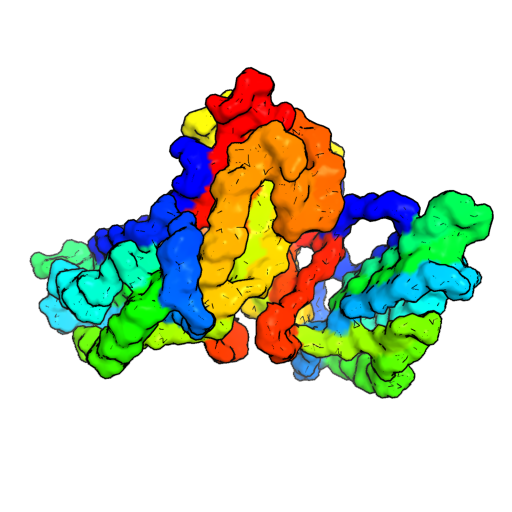 1 87 ? 46.660 -41.394 16.075 1.00 29.39 106 TYR A N 1
ATOM 646 C CA . TYR A 1 87 ? 46.235 -40.540 17.175 1.00 26.81 106 TYR A CA 1
ATOM 647 C C . TYR A 1 87 ? 46.847 -41.105 18.447 1.00 28.04 106 TYR A C 1
ATOM 648 O O . TYR A 1 87 ? 46.658 -42.285 18.758 1.00 23.13 106 TYR A O 1
ATOM 657 N N . VAL A 1 88 ? 47.650 -40.292 19.124 1.00 22.57 107 VAL A N 1
ATOM 658 C CA . VAL A 1 88 ? 48.370 -40.688 20.329 1.00 21.30 107 VAL A CA 1
ATOM 659 C C . VAL A 1 88 ? 47.876 -39.818 21.472 1.00 29.70 107 VAL A C 1
ATOM 660 O O . VAL A 1 88 ? 48.009 -38.592 21.418 1.00 26.41 107 VAL A O 1
ATOM 664 N N . SER A 1 89 ? 47.305 -40.441 22.498 1.00 24.40 108 SER A N 1
ATOM 665 C CA . SER A 1 89 ? 46.760 -39.719 23.635 1.00 23.45 108 SER A CA 1
ATOM 666 C C . SER A 1 89 ? 47.564 -40.031 24.891 1.00 31.06 108 SER A C 1
ATOM 667 O O . SER A 1 89 ? 48.060 -41.151 25.067 1.00 22.73 108 SER A O 1
ATOM 670 N N . CYS A 1 90 ? 47.655 -39.046 25.788 1.00 24.81 109 CYS A N 1
ATOM 671 C CA . CYS A 1 90 ? 48.249 -39.259 27.101 1.00 27.93 109 CYS A CA 1
ATOM 672 C C . CYS A 1 90 ? 47.438 -38.473 28.118 1.00 28.86 109 CYS A C 1
ATOM 673 O O . CYS A 1 90 ? 47.324 -37.251 28.011 1.00 29.16 109 CYS A O 1
ATOM 676 N N . GLY A 1 91 ? 46.860 -39.171 29.088 1.00 22.67 110 GLY A N 1
ATOM 677 C CA . GLY A 1 91 ? 46.180 -38.516 30.190 1.00 24.82 110 GLY A CA 1
ATOM 678 C C . GLY A 1 91 ? 47.130 -38.301 31.358 1.00 22.65 110 GLY A C 1
ATOM 679 O O . GLY A 1 91 ? 47.960 -39.153 31.667 1.00 27.50 110 GLY A O 1
ATOM 680 N N . TYR A 1 92 ? 46.986 -37.158 32.020 1.00 24.77 111 TYR A N 1
ATOM 681 C CA . TYR A 1 92 ? 47.811 -36.867 33.183 1.00 23.50 111 TYR A CA 1
ATOM 682 C C . TYR A 1 92 ? 46.957 -36.563 34.409 1.00 27.11 111 TYR A C 1
ATOM 683 O O . TYR A 1 92 ? 45.753 -36.298 34.317 1.00 25.40 111 TYR A O 1
ATOM 692 N N . ASP A 1 93 ? 47.609 -36.636 35.572 1.00 25.59 112 ASP A N 1
ATOM 693 C CA . ASP A 1 93 ? 46.993 -36.359 36.873 1.00 27.24 112 ASP A CA 1
ATOM 694 C C . ASP A 1 93 ? 47.092 -34.858 37.143 1.00 30.91 112 ASP A C 1
ATOM 695 O O . ASP A 1 93 ? 48.154 -34.359 37.532 1.00 23.37 112 ASP A O 1
ATOM 700 N N . VAL A 1 94 ? 45.985 -34.127 36.962 1.00 29.67 113 VAL A N 1
ATOM 701 C CA . VAL A 1 94 ? 46.073 -32.667 37.025 1.00 27.77 113 VAL A CA 1
ATOM 702 C C . VAL A 1 94 ? 46.382 -32.199 38.444 1.00 31.96 113 VAL A C 1
ATOM 703 O O . VAL A 1 94 ? 46.938 -31.107 38.628 1.00 35.42 113 VAL A O 1
ATOM 707 N N . ASN A 1 95 ? 46.087 -33.030 39.439 1.00 28.91 114 ASN A N 1
ATOM 708 C CA . ASN A 1 95 ? 46.303 -32.732 40.852 1.00 40.84 114 ASN A CA 1
ATOM 709 C C . ASN A 1 95 ? 47.664 -33.182 41.363 1.00 35.59 114 ASN A C 1
ATOM 710 O O . ASN A 1 95 ? 47.990 -32.904 42.521 1.00 32.95 114 ASN A O 1
ATOM 715 N N . ASP A 1 96 ? 48.410 -33.942 40.567 1.00 35.32 115 ASP A N 1
ATOM 716 C CA . ASP A 1 96 ? 49.754 -34.368 40.939 1.00 25.07 115 ASP A CA 1
ATOM 717 C C . ASP A 1 96 ? 50.693 -33.180 40.813 1.00 27.59 115 ASP A C 1
ATOM 718 O O . ASP A 1 96 ? 50.680 -32.504 39.776 1.00 30.32 115 ASP A O 1
ATOM 723 N N . PRO A 1 97 ? 51.486 -32.864 41.839 1.00 25.81 116 PRO A N 1
ATOM 724 C CA . PRO A 1 97 ? 52.399 -31.713 41.713 1.00 27.16 116 PRO A CA 1
ATOM 725 C C . PRO A 1 97 ? 53.282 -31.775 40.488 1.00 37.62 116 PRO A C 1
ATOM 726 O O . PRO A 1 97 ? 53.686 -30.724 39.968 1.00 34.54 116 PRO A O 1
ATOM 730 N N . GLU A 1 98 ? 53.626 -32.962 40.010 1.00 27.05 117 GLU A N 1
ATOM 731 C CA . GLU A 1 98 ? 54.383 -33.051 38.772 1.00 28.86 117 GLU A CA 1
ATOM 732 C C . GLU A 1 98 ? 53.488 -33.314 37.567 1.00 26.63 117 GLU A C 1
ATOM 733 O O . GLU A 1 98 ? 53.984 -33.353 36.445 1.00 26.91 117 GLU A O 1
ATOM 739 N N . GLN A 1 99 ? 52.185 -33.483 37.780 1.00 25.66 118 GLN A N 1
ATOM 740 C CA . GLN A 1 99 ? 51.235 -33.800 36.709 1.00 32.74 118 GLN A CA 1
ATOM 741 C C . GLN A 1 99 ? 51.744 -34.946 35.836 1.00 32.45 118 GLN A C 1
ATOM 742 O O . GLN A 1 99 ? 51.775 -34.864 34.610 1.00 24.44 118 GLN A O 1
ATOM 748 N N . HIS A 1 100 ? 52.185 -36.017 36.496 1.00 27.48 119 HIS A N 1
ATOM 749 C CA . HIS A 1 100 ? 52.652 -37.208 35.791 1.00 23.65 119 HIS A CA 1
ATOM 750 C C . HIS A 1 100 ? 51.549 -37.818 34.930 1.00 22.57 119 HIS A C 1
ATOM 751 O O . HIS A 1 100 ? 50.360 -37.722 35.235 1.00 24.53 119 HIS A O 1
ATOM 758 N N . ALA A 1 101 ? 51.955 -38.487 33.863 1.00 22.45 120 ALA A N 1
ATOM 759 C CA . ALA A 1 101 ? 51.011 -39.265 33.078 1.00 21.43 120 ALA A CA 1
ATOM 760 C C . ALA A 1 101 ? 50.363 -40.358 33.930 1.00 20.47 120 ALA A C 1
ATOM 761 O O . ALA A 1 101 ? 50.991 -40.936 34.825 1.00 21.70 120 ALA A O 1
ATOM 763 N N . ILE A 1 102 ? 49.089 -40.631 33.649 1.00 19.55 121 ILE A N 1
ATOM 764 C CA . ILE A 1 102 ? 48.400 -41.771 34.243 1.00 20.03 121 ILE A CA 1
ATOM 765 C C . ILE A 1 102 ? 47.924 -42.791 33.208 1.00 23.11 121 ILE A C 1
ATOM 766 O O . ILE A 1 102 ? 47.591 -43.930 33.583 1.00 19.97 121 ILE A O 1
ATOM 771 N N . ASN A 1 103 ? 47.884 -42.459 31.919 1.00 20.07 122 ASN A N 1
ATOM 772 C CA . ASN A 1 103 ? 47.528 -43.445 30.905 1.00 17.32 122 ASN A CA 1
ATOM 773 C C . ASN A 1 103 ? 47.952 -42.924 29.541 1.00 17.80 122 ASN A C 1
ATOM 774 O O . ASN A 1 103 ? 48.312 -41.753 29.382 1.00 23.34 122 ASN A O 1
ATOM 779 N N . PHE A 1 104 ? 47.897 -43.814 28.550 1.00 19.54 123 PHE A N 1
ATOM 780 C CA . PHE A 1 104 ? 48.174 -43.437 27.168 1.00 18.61 123 PHE A CA 1
ATOM 781 C C . PHE A 1 104 ? 47.425 -44.395 26.249 1.00 23.43 123 PHE A C 1
ATOM 782 O O . PHE A 1 104 ? 46.985 -45.468 26.663 1.00 18.85 123 PHE A O 1
ATOM 790 N N . SER A 1 105 ? 47.254 -43.981 24.994 1.00 17.05 124 SER A N 1
ATOM 791 C CA . SER A 1 105 ? 46.697 -44.848 23.971 1.00 16.42 124 SER A CA 1
ATOM 792 C C . SER A 1 105 ? 47.290 -44.460 22.618 1.00 19.52 124 SER A C 1
ATOM 793 O O . SER A 1 105 ? 47.682 -43.306 22.393 1.00 18.34 124 SER A O 1
ATOM 796 N N . ILE A 1 106 ? 47.430 -45.456 21.750 1.00 20.11 125 ILE A N 1
ATOM 797 C CA . ILE A 1 106 ? 47.806 -45.254 20.356 1.00 20.50 125 ILE A CA 1
ATOM 798 C C . ILE A 1 106 ? 46.714 -45.882 19.526 1.00 19.96 125 ILE A C 1
ATOM 799 O O . ILE A 1 106 ? 46.322 -47.027 19.775 1.00 19.88 125 ILE A O 1
ATOM 804 N N . GLN A 1 107 ? 46.179 -45.122 18.585 1.00 19.22 126 GLN A N 1
ATOM 805 C CA . GLN A 1 107 ? 45.235 -45.653 17.618 1.00 23.83 126 GLN A CA 1
ATOM 806 C C . GLN A 1 107 ? 45.767 -45.281 16.249 1.00 19.99 126 GLN A C 1
ATOM 807 O O . GLN A 1 107 ? 46.015 -44.098 15.994 1.00 17.24 126 GLN A O 1
ATOM 813 N N . SER A 1 108 ? 45.983 -46.274 15.390 1.00 16.08 127 SER A N 1
ATOM 814 C CA . SER A 1 108 ? 46.522 -45.962 14.071 1.00 16.64 127 SER A CA 1
ATOM 815 C C . SER A 1 108 ? 46.121 -47.036 13.078 1.00 17.66 127 SER A C 1
ATOM 816 O O . SER A 1 108 ? 45.982 -48.214 13.426 1.00 17.02 127 SER A O 1
ATOM 819 N N . TYR A 1 109 ? 45.938 -46.613 11.834 1.00 17.14 128 TYR A N 1
ATOM 820 C CA . TYR A 1 109 ? 45.957 -47.522 10.708 1.00 19.96 128 TYR A CA 1
ATOM 821 C C . TYR A 1 109 ? 46.847 -46.920 9.633 1.00 19.93 128 TYR A C 1
ATOM 822 O O . TYR A 1 109 ? 46.930 -45.696 9.483 1.00 20.26 128 TYR A O 1
ATOM 831 N N . PHE A 1 110 ? 47.556 -47.780 8.913 1.00 19.27 129 PHE A N 1
ATOM 832 C CA . PHE A 1 110 ? 48.423 -47.261 7.866 1.00 18.38 129 PHE A CA 1
ATOM 833 C C . PHE A 1 110 ? 48.687 -48.362 6.860 1.00 18.19 129 PHE A C 1
ATOM 834 O O . PHE A 1 110 ? 48.571 -49.552 7.170 1.00 18.53 129 PHE A O 1
ATOM 842 N N . ASP A 1 111 ? 49.029 -47.938 5.642 1.00 18.57 130 ASP A N 1
ATOM 843 C CA . ASP A 1 111 ? 49.237 -48.830 4.507 1.00 18.59 130 ASP A CA 1
ATOM 844 C C . ASP A 1 111 ? 50.511 -48.434 3.764 1.00 23.97 130 ASP A C 1
ATOM 845 O O . ASP A 1 111 ? 50.686 -47.249 3.428 1.00 25.88 130 ASP A O 1
ATOM 850 N N . PRO A 1 112 ? 51.387 -49.385 3.458 1.00 21.55 131 PRO A N 1
ATOM 851 C CA . PRO A 1 112 ? 52.517 -49.071 2.580 1.00 24.82 131 PRO A CA 1
ATOM 852 C C . PRO A 1 112 ? 52.011 -48.809 1.168 1.00 26.54 131 PRO A C 1
ATOM 853 O O . PRO A 1 112 ? 51.120 -49.505 0.671 1.00 23.09 131 PRO A O 1
ATOM 857 N N . LEU A 1 113 ? 52.563 -47.785 0.524 1.00 24.21 132 LEU A N 1
ATOM 858 C CA . LEU A 1 113 ? 52.009 -47.374 -0.767 1.00 25.28 132 LEU A CA 1
ATOM 859 C C . LEU A 1 113 ? 52.706 -47.993 -1.971 1.00 26.72 132 LEU A C 1
ATOM 860 O O . LEU A 1 113 ? 52.166 -47.926 -3.083 1.00 24.67 132 LEU A O 1
ATOM 865 N N . THR A 1 114 ? 53.892 -48.555 -1.798 1.00 23.17 133 THR A N 1
ATOM 866 C CA . THR A 1 114 ? 54.680 -49.066 -2.911 1.00 23.74 133 THR A CA 1
ATOM 867 C C . THR A 1 114 ? 55.402 -50.328 -2.456 1.00 29.98 133 THR A C 1
ATOM 868 O O . THR A 1 114 ? 55.476 -50.626 -1.261 1.00 29.47 133 THR A O 1
ATOM 872 N N . ASP A 1 115 ? 55.948 -51.065 -3.428 1.00 29.18 134 ASP A N 1
ATOM 873 C CA . ASP A 1 115 ? 56.774 -52.228 -3.112 1.00 24.50 134 ASP A CA 1
ATOM 874 C C . ASP A 1 115 ? 57.988 -51.835 -2.272 1.00 32.88 134 ASP A C 1
ATOM 875 O O . ASP A 1 115 ? 58.385 -52.573 -1.361 1.00 28.62 134 ASP A O 1
ATOM 880 N N . ASN A 1 116 ? 58.607 -50.688 -2.569 1.00 26.26 135 ASN A N 1
ATOM 881 C CA . ASN A 1 116 ? 59.700 -50.232 -1.717 1.00 33.14 135 ASN A CA 1
ATOM 882 C C . ASN A 1 116 ? 59.202 -49.929 -0.311 1.00 32.59 135 ASN A C 1
ATOM 883 O O . ASN A 1 116 ? 59.863 -50.270 0.676 1.00 31.35 135 ASN A O 1
ATOM 888 N N . ALA A 1 117 ? 58.029 -49.307 -0.200 1.00 30.65 136 ALA A N 1
ATOM 889 C CA . ALA A 1 117 ? 57.483 -49.047 1.130 1.00 32.28 136 ALA A CA 1
ATOM 890 C C . ALA A 1 117 ? 57.227 -50.350 1.872 1.00 29.24 136 ALA A C 1
ATOM 891 O O . ALA A 1 117 ? 57.495 -50.442 3.074 1.00 33.62 136 ALA A O 1
ATOM 893 N N . VAL A 1 118 ? 56.752 -51.380 1.162 1.00 29.54 137 VAL A N 1
ATOM 894 C CA . VAL A 1 118 ? 56.551 -52.685 1.787 1.00 23.16 137 VAL A CA 1
ATOM 895 C C . VAL A 1 118 ? 57.874 -53.228 2.308 1.00 38.91 137 VAL A C 1
ATOM 896 O O . VAL A 1 118 ? 57.941 -53.788 3.411 1.00 32.67 137 VAL A O 1
ATOM 900 N N . ASP A 1 119 ? 58.948 -53.058 1.533 1.00 39.41 138 ASP A N 1
ATOM 901 C CA . ASP A 1 119 ? 60.266 -53.496 1.982 1.00 38.14 138 ASP A CA 1
ATOM 902 C C . ASP A 1 119 ? 60.667 -52.779 3.261 1.00 32.91 138 ASP A C 1
ATOM 903 O O . ASP A 1 119 ? 61.103 -53.409 4.230 1.00 38.07 138 ASP A O 1
ATOM 908 N N . TYR A 1 120 ? 60.588 -51.447 3.257 1.00 27.41 139 TYR A N 1
ATOM 909 C CA . TYR A 1 120 ? 60.857 -50.693 4.471 1.00 28.06 139 TYR A CA 1
ATOM 910 C C . TYR A 1 120 ? 60.001 -51.185 5.629 1.00 32.37 139 TYR A C 1
ATOM 911 O O . TYR A 1 120 ? 60.494 -51.355 6.748 1.00 31.52 139 TYR A O 1
ATOM 920 N N . LEU A 1 121 ? 58.701 -51.395 5.379 1.00 31.12 140 LEU A N 1
ATOM 921 C CA . LEU A 1 121 ? 57.785 -51.805 6.441 1.00 30.16 140 LEU A CA 1
ATOM 922 C C . LEU A 1 121 ? 58.200 -53.129 7.065 1.00 35.60 140 LEU A C 1
ATOM 923 O O . LEU A 1 121 ? 58.122 -53.302 8.288 1.00 29.40 140 LEU A O 1
ATOM 928 N N . LYS A 1 122 ? 58.617 -54.090 6.251 1.00 31.85 141 LYS A N 1
ATOM 929 C CA . LYS A 1 122 ? 58.980 -55.366 6.846 1.00 39.32 141 LYS A CA 1
ATOM 930 C C . LYS A 1 122 ? 60.211 -55.214 7.727 1.00 46.17 141 LYS A C 1
ATOM 931 O O . LYS A 1 122 ? 60.364 -55.938 8.715 1.00 45.50 141 LYS A O 1
ATOM 937 N N . SER A 1 123 ? 61.069 -54.244 7.427 1.00 36.50 142 SER A N 1
ATOM 938 C CA . SER A 1 123 ? 62.229 -54.068 8.283 1.00 46.70 142 SER A CA 1
ATOM 939 C C . SER A 1 123 ? 61.841 -53.326 9.555 1.00 47.70 142 SER A C 1
ATOM 940 O O . SER A 1 123 ? 62.296 -53.688 10.646 1.00 42.83 142 SER A O 1
ATOM 943 N N . TYR A 1 124 ? 60.982 -52.307 9.428 1.00 38.25 143 TYR A N 1
ATOM 944 C CA . TYR A 1 124 ? 60.478 -51.610 10.605 1.00 37.48 143 TYR A CA 1
ATOM 945 C C . TYR A 1 124 ? 59.787 -52.569 11.567 1.00 30.82 143 TYR A C 1
ATOM 946 O O . TYR A 1 124 ? 60.010 -52.504 12.783 1.00 42.86 143 TYR A O 1
ATOM 955 N N . LEU A 1 125 ? 58.962 -53.476 11.039 1.00 33.48 144 LEU A N 1
ATOM 956 C CA . LEU A 1 125 ? 58.217 -54.416 11.874 1.00 35.60 144 LEU A CA 1
ATOM 957 C C . LEU A 1 125 ? 59.153 -55.396 12.559 1.00 44.67 144 LEU A C 1
ATOM 958 O O . LEU A 1 125 ? 58.909 -55.802 13.708 1.00 37.64 144 LEU A O 1
ATOM 963 N N . LYS A 1 126 ? 60.209 -55.800 11.850 1.00 49.49 145 LYS A N 1
ATOM 964 C CA . LYS A 1 126 ? 61.211 -56.694 12.416 1.00 51.98 145 LYS A CA 1
ATOM 965 C C . LYS A 1 126 ? 61.836 -56.082 13.656 1.00 36.64 145 LYS A C 1
ATOM 966 O O . LYS A 1 126 ? 62.062 -56.767 14.658 1.00 42.70 145 LYS A O 1
ATOM 972 N N . GLU A 1 127 ? 62.119 -54.786 13.601 1.00 45.13 146 GLU A N 1
ATOM 973 C CA . GLU A 1 127 ? 62.716 -54.059 14.716 1.00 43.06 146 GLU A CA 1
ATOM 974 C C . GLU A 1 127 ? 61.737 -53.698 15.828 1.00 42.91 146 GLU A C 1
ATOM 975 O O . GLU A 1 127 ? 62.103 -53.774 17.008 1.00 36.18 146 GLU A O 1
ATOM 981 N N . TYR A 1 128 ? 60.531 -53.225 15.495 1.00 33.33 147 TYR A N 1
ATOM 982 C CA . TYR A 1 128 ? 59.705 -52.569 16.500 1.00 29.39 147 TYR A CA 1
ATOM 983 C C . TYR A 1 128 ? 58.399 -53.276 16.847 1.00 34.29 147 TYR A C 1
ATOM 984 O O . TYR A 1 128 ? 57.783 -52.911 17.857 1.00 31.75 147 TYR A O 1
ATOM 993 N N . ASN A 1 129 ? 57.937 -54.259 16.071 1.00 30.34 148 ASN A N 1
ATOM 994 C CA . ASN A 1 129 ? 56.708 -54.925 16.485 1.00 33.27 148 ASN A CA 1
ATOM 995 C C . ASN A 1 129 ? 56.930 -55.634 17.808 1.00 34.56 148 ASN A C 1
ATOM 996 O O . ASN A 1 129 ? 57.887 -56.392 17.968 1.00 38.59 148 ASN A O 1
ATOM 1001 N N . GLY A 1 130 ? 56.060 -55.354 18.772 1.00 35.13 149 GLY A N 1
ATOM 1002 C CA . GLY A 1 130 ? 56.208 -55.927 20.089 1.00 29.49 149 GLY A CA 1
ATOM 1003 C C . GLY A 1 130 ? 57.074 -55.119 21.024 1.00 27.76 149 GLY A C 1
ATOM 1004 O O . GLY A 1 130 ? 57.313 -55.563 22.154 1.00 29.55 149 GLY A O 1
ATOM 1005 N N . TYR A 1 131 ? 57.531 -53.943 20.597 1.00 20.68 150 TYR A N 1
ATOM 1006 C CA . TYR A 1 131 ? 58.383 -53.094 21.416 1.00 23.16 150 TYR A CA 1
ATOM 1007 C C . TYR A 1 131 ? 57.735 -52.834 22.773 1.00 35.02 150 TYR A C 1
ATOM 1008 O O . TYR A 1 131 ? 56.536 -52.563 22.865 1.00 27.71 150 TYR A O 1
ATOM 1017 N N . ASN A 1 132 ? 58.543 -52.925 23.831 1.00 29.92 151 ASN A N 1
ATOM 1018 C CA . ASN A 1 132 ? 58.052 -52.759 25.194 1.00 30.09 151 ASN A CA 1
ATOM 1019 C C . ASN A 1 132 ? 57.788 -51.283 25.465 1.00 27.71 151 ASN A C 1
ATOM 1020 O O . ASN A 1 132 ? 58.719 -50.474 25.485 1.00 28.49 151 ASN A O 1
ATOM 1025 N N . LEU A 1 133 ? 56.531 -50.927 25.703 1.00 25.81 152 LEU A N 1
ATOM 1026 C CA . LEU A 1 133 ? 56.169 -49.546 26.017 1.00 28.20 152 LEU A CA 1
ATOM 1027 C C . LEU A 1 133 ? 56.029 -49.380 27.531 1.00 25.54 152 LEU A C 1
ATOM 1028 O O . LEU A 1 133 ? 55.078 -49.891 28.127 1.00 28.95 152 LEU A O 1
ATOM 1033 N N . PHE A 1 134 ? 57.001 -48.705 28.145 1.00 26.18 153 PHE A N 1
ATOM 1034 C CA . PHE A 1 134 ? 56.930 -48.256 29.535 1.00 28.48 153 PHE A CA 1
ATOM 1035 C C . PHE A 1 134 ? 56.768 -49.411 30.522 1.00 31.60 153 PHE A C 1
ATOM 1036 O O . PHE A 1 134 ? 56.271 -49.215 31.635 1.00 33.99 153 PHE A O 1
ATOM 1044 N N . ASN A 1 135 ? 57.210 -50.614 30.140 1.00 28.55 154 ASN A N 1
ATOM 1045 C CA . ASN A 1 135 ? 57.028 -51.823 30.952 1.00 27.65 154 ASN A CA 1
ATOM 1046 C C . ASN A 1 135 ? 55.581 -52.032 31.335 1.00 35.50 154 ASN A C 1
ATOM 1047 O O . ASN A 1 135 ? 55.286 -52.596 32.388 1.00 39.08 154 ASN A O 1
ATOM 1052 N N . THR A 1 136 ? 54.672 -51.590 30.483 1.00 35.64 155 THR A N 1
ATOM 1053 C CA . THR A 1 136 ? 53.255 -51.703 30.774 1.00 32.40 155 THR A CA 1
ATOM 1054 C C . THR A 1 136 ? 52.499 -52.459 29.706 1.00 28.56 155 THR A C 1
ATOM 1055 O O . THR A 1 136 ? 51.580 -53.213 30.024 1.00 27.65 155 THR A O 1
ATOM 1059 N N . THR A 1 137 ? 52.857 -52.269 28.444 1.00 22.60 156 THR A N 1
ATOM 1060 C CA . THR A 1 137 ? 52.220 -52.970 27.347 1.00 24.55 156 THR A CA 1
ATOM 1061 C C . THR A 1 137 ? 53.223 -53.016 26.200 1.00 20.89 156 THR A C 1
ATOM 1062 O O . THR A 1 137 ? 54.389 -52.651 26.367 1.00 29.03 156 THR A O 1
ATOM 1066 N N . THR A 1 138 ? 52.790 -53.488 25.032 1.00 22.92 157 THR A N 1
ATOM 1067 C CA . THR A 1 138 ? 53.711 -53.594 23.911 1.00 29.25 157 THR A CA 1
ATOM 1068 C C . THR A 1 138 ? 53.121 -52.872 22.717 1.00 29.03 157 THR A C 1
ATOM 1069 O O . THR A 1 138 ? 51.901 -52.734 22.592 1.00 18.52 157 THR A O 1
ATOM 1073 N N . LEU A 1 139 ? 54.003 -52.366 21.875 1.00 22.09 158 LEU A N 1
ATOM 1074 C CA . LEU A 1 139 ? 53.589 -51.834 20.589 1.00 23.59 158 LEU A CA 1
ATOM 1075 C C . LEU A 1 139 ? 53.222 -53.020 19.707 1.00 27.95 158 LEU A C 1
ATOM 1076 O O . LEU A 1 139 ? 54.077 -53.591 19.031 1.00 33.93 158 LEU A O 1
ATOM 1081 N N . GLN A 1 140 ? 51.937 -53.348 19.620 1.00 22.17 159 GLN A N 1
ATOM 1082 C CA . GLN A 1 140 ? 51.521 -54.477 18.807 1.00 18.97 159 GLN A CA 1
ATOM 1083 C C . GLN A 1 140 ? 50.922 -53.911 17.532 1.00 21.89 159 GLN A C 1
ATOM 1084 O O . GLN A 1 140 ? 49.892 -53.234 17.573 1.00 20.05 159 GLN A O 1
ATOM 1090 N N . ILE A 1 141 ? 51.554 -54.215 16.409 1.00 24.53 160 ILE A N 1
ATOM 1091 C CA . ILE A 1 141 ? 51.066 -53.797 15.106 1.00 20.71 160 ILE A CA 1
ATOM 1092 C C . ILE A 1 141 ? 50.431 -55.018 14.467 1.00 23.39 160 ILE A C 1
ATOM 1093 O O . ILE A 1 141 ? 51.106 -56.023 14.222 1.00 24.65 160 ILE A O 1
ATOM 1098 N N . GLU A 1 142 ? 49.135 -54.926 14.191 1.00 16.65 161 GLU A N 1
ATOM 1099 C CA . GLU A 1 142 ? 48.338 -56.057 13.759 1.00 18.96 161 GLU A CA 1
ATOM 1100 C C . GLU A 1 142 ? 47.999 -55.924 12.289 1.00 18.13 161 GLU A C 1
ATOM 1101 O O . GLU A 1 142 ? 47.934 -54.814 11.754 1.00 17.47 161 GLU A O 1
ATOM 1107 N N . ASN A 1 143 ? 47.797 -57.075 11.645 1.00 17.40 162 ASN A N 1
ATOM 1108 C CA . ASN A 1 143 ? 47.305 -57.144 10.274 1.00 23.19 162 ASN A CA 1
ATOM 1109 C C . ASN A 1 143 ? 45.788 -57.189 10.302 1.00 22.53 162 ASN A C 1
ATOM 1110 O O . ASN A 1 143 ? 45.203 -58.126 10.855 1.00 20.85 162 ASN A O 1
ATOM 1115 N N . ALA A 1 144 ? 45.147 -56.192 9.709 1.00 21.35 163 ALA A N 1
ATOM 1116 C CA . ALA A 1 144 ? 43.726 -56.331 9.449 1.00 18.68 163 ALA A CA 1
ATOM 1117 C C . ALA A 1 144 ? 43.545 -57.420 8.409 1.00 20.80 163 ALA A C 1
ATOM 1118 O O . ALA A 1 144 ? 44.277 -57.465 7.413 1.00 22.79 163 ALA A O 1
ATOM 1120 N N . LYS A 1 145 ? 42.604 -58.331 8.666 1.00 19.27 164 LYS A N 1
ATOM 1121 C CA . LYS A 1 145 ? 42.268 -59.342 7.670 1.00 23.22 164 LYS A CA 1
ATOM 1122 C C . LYS A 1 145 ? 41.663 -58.690 6.436 1.00 19.32 164 LYS A C 1
ATOM 1123 O O . LYS A 1 145 ? 42.003 -59.047 5.303 1.00 21.69 164 LYS A O 1
ATOM 1129 N N . GLY A 1 146 ? 40.812 -57.693 6.643 1.00 19.80 165 GLY A N 1
ATOM 1130 C CA . GLY A 1 146 ? 40.192 -56.972 5.556 1.00 18.98 165 GLY A CA 1
ATOM 1131 C C . GLY A 1 146 ? 39.426 -55.802 6.123 1.00 17.49 165 GLY A C 1
ATOM 1132 O O . GLY A 1 146 ? 39.566 -55.455 7.295 1.00 19.28 165 GLY A O 1
ATOM 1133 N N . ILE A 1 147 ? 38.644 -55.155 5.276 1.00 18.56 166 ILE A N 1
ATOM 1134 C CA . ILE A 1 147 ? 37.865 -54.011 5.726 1.00 20.63 166 ILE A CA 1
ATOM 1135 C C . ILE A 1 147 ? 36.520 -54.028 5.022 1.00 20.37 166 ILE A C 1
ATOM 1136 O O . ILE A 1 147 ? 36.444 -54.233 3.807 1.00 19.07 166 ILE A O 1
ATOM 1141 N N . ILE A 1 148 ? 35.455 -53.851 5.787 1.00 18.47 167 ILE A N 1
ATOM 1142 C CA . ILE A 1 148 ? 34.126 -53.663 5.228 1.00 15.67 167 ILE A CA 1
ATOM 1143 C C . ILE A 1 148 ? 33.808 -52.182 5.265 1.00 22.22 167 ILE A C 1
ATOM 1144 O O . ILE A 1 148 ? 33.801 -51.570 6.337 1.00 19.62 167 ILE A O 1
ATOM 1149 N N . VAL A 1 149 ? 33.564 -51.596 4.102 1.00 15.18 168 VAL A N 1
ATOM 1150 C CA . VAL A 1 149 ? 33.076 -50.226 4.033 1.00 20.36 168 VAL A CA 1
ATOM 1151 C C . VAL A 1 149 ? 31.561 -50.265 4.062 1.00 20.03 168 VAL A C 1
ATOM 1152 O O . VAL A 1 149 ? 30.934 -50.892 3.199 1.00 19.71 168 VAL A O 1
ATOM 1156 N N . SER A 1 150 ? 30.953 -49.588 5.037 1.00 15.83 169 SER A N 1
ATOM 1157 C CA . SER A 1 150 ? 29.500 -49.486 5.047 1.00 16.35 169 SER A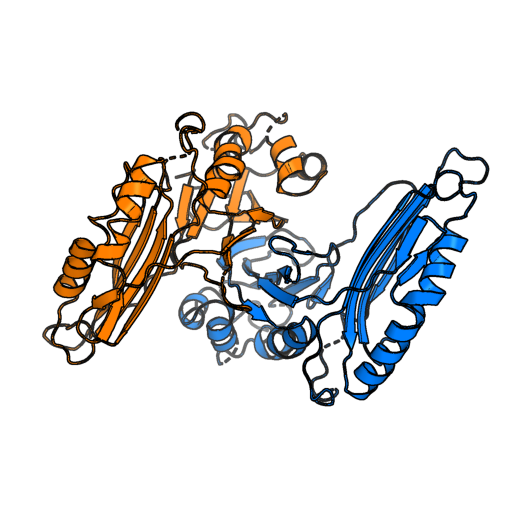 CA 1
ATOM 1158 C C . SER A 1 150 ? 29.215 -48.009 4.788 1.00 23.42 169 SER A C 1
ATOM 1159 O O . SER A 1 150 ? 29.349 -47.165 5.684 1.00 18.90 169 SER A O 1
ATOM 1170 N N . ASN A 1 152 ? 27.240 -44.668 3.678 1.00 25.29 171 ASN A N 1
ATOM 1171 C CA . ASN A 1 152 ? 25.995 -43.931 3.645 1.00 20.14 171 ASN A CA 1
ATOM 1172 C C . ASN A 1 152 ? 26.108 -42.792 2.647 1.00 26.51 171 ASN A C 1
ATOM 1173 O O . ASN A 1 152 ? 27.150 -42.138 2.554 1.00 22.88 171 ASN A O 1
ATOM 1178 N N . LEU A 1 153 ? 25.027 -42.563 1.907 1.00 23.44 172 LEU A N 1
ATOM 1179 C CA . LEU A 1 153 ? 24.880 -41.422 1.014 1.00 23.83 172 LEU A CA 1
ATOM 1180 C C . LEU A 1 153 ? 23.688 -40.594 1.475 1.00 27.46 172 LEU A C 1
ATOM 1181 O O . LEU A 1 153 ? 22.603 -41.145 1.683 1.00 26.82 172 LEU A O 1
ATOM 1186 N N . ASN A 1 154 ? 23.897 -39.285 1.659 1.00 30.20 173 ASN A N 1
ATOM 1187 C CA . ASN A 1 154 ? 22.828 -38.309 1.871 1.00 31.63 173 ASN A CA 1
ATOM 1188 C C . ASN A 1 154 ? 22.703 -37.416 0.645 1.00 33.24 173 ASN A C 1
ATOM 1189 O O . ASN A 1 154 ? 23.714 -36.962 0.100 1.00 31.05 173 ASN A O 1
ATOM 1194 N N . ALA A 1 155 ? 21.463 -37.142 0.231 1.00 32.75 174 ALA A N 1
ATOM 1195 C CA . ALA A 1 155 ? 21.173 -36.160 -0.808 1.00 35.88 174 ALA A CA 1
ATOM 1196 C C . ALA A 1 155 ? 20.114 -35.196 -0.298 1.00 39.67 174 ALA A C 1
ATOM 1197 O O . ALA A 1 155 ? 19.087 -35.632 0.238 1.00 40.24 174 ALA A O 1
ATOM 1199 N N . GLY A 1 156 ? 20.334 -33.900 -0.489 1.00 32.72 175 GLY A N 1
ATOM 1200 C CA . GLY A 1 156 ? 19.361 -32.963 0.027 1.00 39.77 175 GLY A CA 1
ATOM 1201 C C . GLY A 1 156 ? 19.597 -31.538 -0.422 1.00 43.66 175 GLY A C 1
ATOM 1202 O O . GLY A 1 156 ? 20.363 -31.264 -1.354 1.00 36.72 175 GLY A O 1
ATOM 1203 N N . LEU A 1 157 ? 18.886 -30.637 0.257 1.00 39.73 176 LEU A N 1
ATOM 1204 C CA . LEU A 1 157 ? 18.853 -29.209 -0.045 1.00 42.72 176 LEU A CA 1
ATOM 1205 C C . LEU A 1 157 ? 19.306 -28.440 1.187 1.00 45.72 176 LEU A C 1
ATOM 1206 O O . LEU A 1 157 ? 18.594 -28.417 2.197 1.00 41.55 176 LEU A O 1
ATOM 1211 N N . LYS A 1 158 ? 20.486 -27.819 1.115 1.00 49.92 177 LYS A N 1
ATOM 1212 C CA . LYS A 1 158 ? 21.043 -27.051 2.230 1.00 43.80 177 LYS A CA 1
ATOM 1213 C C . LYS A 1 158 ? 20.798 -25.575 1.946 1.00 51.16 177 LYS A C 1
ATOM 1214 O O . LYS A 1 158 ? 21.343 -25.030 0.978 1.00 56.38 177 LYS A O 1
ATOM 1220 N N . SER A 1 159 ? 19.969 -24.934 2.780 1.00 50.16 178 SER A N 1
ATOM 1221 C CA . SER A 1 159 ? 19.673 -23.513 2.590 1.00 54.25 178 SER A CA 1
ATOM 1222 C C . SER A 1 159 ? 20.910 -22.658 2.829 1.00 55.84 178 SER A C 1
ATOM 1223 O O . SER A 1 159 ? 21.228 -21.767 2.035 1.00 55.72 178 SER A O 1
ATOM 1226 N N . ASN A 1 160 ? 21.624 -22.929 3.910 1.00 62.27 179 ASN A N 1
ATOM 1227 C CA . ASN A 1 160 ? 22.764 -22.121 4.332 1.00 64.50 179 ASN A CA 1
ATOM 1228 C C . ASN A 1 160 ? 24.004 -22.998 4.297 1.00 56.59 179 ASN A C 1
ATOM 1229 O O . ASN A 1 160 ? 24.159 -23.882 5.161 1.00 57.65 179 ASN A O 1
ATOM 1234 N N . PRO A 1 161 ? 24.904 -22.790 3.334 1.00 57.24 180 PRO A N 1
ATOM 1235 C CA . PRO A 1 161 ? 26.049 -23.704 3.178 1.00 59.41 180 PRO A CA 1
ATOM 1236 C C . PRO A 1 161 ? 27.009 -23.679 4.343 1.00 61.32 180 PRO A C 1
ATOM 1237 O O . PRO A 1 161 ? 27.776 -24.636 4.508 1.00 59.17 180 PRO A O 1
ATOM 1241 N N . ASP A 1 162 ? 27.012 -22.614 5.141 1.00 61.52 181 ASP A N 1
ATOM 1242 C CA . ASP A 1 162 ? 27.953 -22.506 6.246 1.00 64.48 181 ASP A CA 1
ATOM 1243 C C . ASP A 1 162 ? 27.478 -23.219 7.507 1.00 62.19 181 ASP A C 1
ATOM 1244 O O . ASP A 1 162 ? 28.233 -23.276 8.482 1.00 61.99 181 ASP A O 1
ATOM 1249 N N . LYS A 1 163 ? 26.255 -23.748 7.523 1.00 60.55 182 LYS A N 1
ATOM 1250 C CA . LYS A 1 163 ? 25.725 -24.440 8.689 1.00 66.32 182 LYS A CA 1
ATOM 1251 C C . LYS A 1 163 ? 25.432 -25.893 8.336 1.00 63.21 182 LYS A C 1
ATOM 1252 O O . LYS A 1 163 ? 25.371 -26.274 7.162 1.00 59.80 182 LYS A O 1
ATOM 1258 N N . THR A 1 164 ? 25.245 -26.704 9.381 1.00 56.82 183 THR A N 1
ATOM 1259 C CA . THR A 1 164 ? 25.107 -28.153 9.272 1.00 52.44 183 THR A CA 1
ATOM 1260 C C . THR A 1 164 ? 23.731 -28.620 8.799 1.00 47.97 183 THR A C 1
ATOM 1261 O O . THR A 1 164 ? 23.665 -29.546 7.984 1.00 48.29 183 THR A O 1
ATOM 1265 N N . PRO A 1 165 ? 22.612 -28.082 9.299 1.00 49.46 184 PRO A N 1
ATOM 1266 C CA . PRO A 1 165 ? 21.318 -28.651 8.899 1.00 46.94 184 PRO A CA 1
ATOM 1267 C C . PRO A 1 165 ? 21.065 -28.524 7.402 1.00 48.58 184 PRO A C 1
ATOM 1268 O O . PRO A 1 165 ? 21.586 -27.635 6.726 1.00 51.63 184 PRO A O 1
ATOM 1272 N N . PHE A 1 166 ? 20.263 -29.452 6.888 1.00 47.91 185 PHE A N 1
ATOM 1273 C CA . PHE A 1 166 ? 19.773 -29.396 5.516 1.00 44.08 185 PHE A CA 1
ATOM 1274 C C . PHE A 1 166 ? 18.551 -30.297 5.436 1.00 43.89 185 PHE A C 1
ATOM 1275 O O . PHE A 1 166 ? 18.296 -31.107 6.332 1.00 44.55 185 PHE A O 1
ATOM 1283 N N . THR A 1 167 ? 17.788 -30.146 4.356 1.00 43.41 186 THR A N 1
ATOM 1284 C CA . THR A 1 167 ? 16.597 -30.961 4.159 1.00 50.78 186 THR A CA 1
ATOM 1285 C C . THR A 1 167 ? 17.015 -32.269 3.499 1.00 51.87 186 THR A C 1
ATOM 1286 O O . THR A 1 167 ? 17.430 -32.279 2.338 1.00 48.24 186 THR A O 1
ATOM 1290 N N . LEU A 1 168 ? 16.879 -33.374 4.225 1.00 51.14 187 LEU A N 1
ATOM 1291 C CA . LEU A 1 168 ? 17.294 -34.671 3.707 1.00 45.80 187 LEU A CA 1
ATOM 1292 C C . LEU A 1 168 ? 16.211 -35.199 2.776 1.00 42.25 187 LEU A C 1
ATOM 1293 O O . LEU A 1 168 ? 15.057 -35.372 3.190 1.00 45.94 187 LEU A O 1
ATOM 1298 N N . TYR A 1 169 ? 16.574 -35.431 1.516 1.00 35.81 188 TYR A N 1
ATOM 1299 C CA . TYR A 1 169 ? 15.636 -35.963 0.534 1.00 35.88 188 TYR A CA 1
ATOM 1300 C C . TYR A 1 169 ? 15.700 -37.479 0.444 1.00 40.54 188 TYR A C 1
ATOM 1301 O O . TYR A 1 169 ? 14.666 -38.139 0.298 1.00 37.63 188 TYR A O 1
ATOM 1310 N N . ARG A 1 170 ? 16.901 -38.045 0.488 1.00 34.95 189 ARG A N 1
ATOM 1311 C CA . ARG A 1 170 ? 17.022 -39.488 0.394 1.00 28.96 189 ARG A CA 1
ATOM 1312 C C . ARG A 1 170 ? 18.341 -39.917 1.019 1.00 31.53 189 ARG A C 1
ATOM 1313 O O . ARG A 1 170 ? 19.337 -39.189 0.983 1.00 35.21 189 ARG A O 1
ATOM 1321 N N . GLN A 1 171 ? 18.327 -41.118 1.575 1.00 29.87 190 GLN A N 1
ATOM 1322 C CA . GLN A 1 171 ? 19.472 -41.742 2.204 1.00 27.24 190 GLN A CA 1
ATOM 1323 C C . GLN A 1 171 ? 19.579 -43.145 1.643 1.00 30.35 190 GLN A C 1
ATOM 1324 O O . GLN A 1 171 ? 18.561 -43.814 1.463 1.00 29.46 190 GLN A O 1
ATOM 1330 N N . ASP A 1 172 ? 20.807 -43.596 1.383 1.00 24.19 191 ASP A N 1
ATOM 1331 C CA . ASP A 1 172 ? 21.031 -44.968 0.951 1.00 27.72 191 ASP A CA 1
ATOM 1332 C C . ASP A 1 172 ? 22.269 -45.527 1.632 1.00 28.86 191 ASP A C 1
ATOM 1333 O O . ASP A 1 172 ? 23.160 -44.779 2.050 1.00 30.24 191 ASP A O 1
ATOM 1338 N N . ARG A 1 173 ? 22.299 -46.850 1.784 1.00 23.62 192 ARG A N 1
ATOM 1339 C CA . ARG A 1 173 ? 23.478 -47.525 2.313 1.00 22.48 192 ARG A CA 1
ATOM 1340 C C . ARG A 1 173 ? 23.912 -48.607 1.346 1.00 21.71 192 ARG A C 1
ATOM 1341 O O . ARG A 1 173 ? 23.071 -49.287 0.752 1.00 28.03 192 ARG A O 1
ATOM 1349 N N . ASN A 1 174 ? 25.222 -48.778 1.196 1.00 17.84 193 ASN A N 1
ATOM 1350 C CA . ASN A 1 174 ? 25.755 -49.953 0.527 1.00 21.81 193 ASN A CA 1
ATOM 1351 C C . ASN A 1 174 ? 27.028 -50.364 1.242 1.00 23.05 193 ASN A C 1
ATOM 1352 O O . ASN A 1 174 ? 27.668 -49.553 1.916 1.00 22.56 193 ASN A O 1
ATOM 1357 N N . ASN A 1 175 ? 27.380 -51.642 1.097 1.00 15.51 194 ASN A N 1
ATOM 1358 C CA . ASN A 1 175 ? 28.459 -52.270 1.843 1.00 17.27 194 ASN A CA 1
ATOM 1359 C C . ASN A 1 175 ? 29.358 -53.075 0.914 1.00 20.78 194 ASN A C 1
ATOM 1360 O O . ASN A 1 175 ? 28.870 -53.836 0.078 1.00 20.82 194 ASN A O 1
ATOM 1365 N N . PHE A 1 176 ? 30.671 -52.935 1.087 1.00 16.41 195 PHE A N 1
ATOM 1366 C CA . PHE A 1 176 ? 31.643 -53.590 0.215 1.00 15.88 195 PHE A CA 1
ATOM 1367 C C . PHE A 1 176 ? 32.791 -54.097 1.059 1.00 23.65 195 PHE A C 1
ATOM 1368 O O . PHE A 1 176 ? 33.196 -53.450 2.026 1.00 23.37 195 PHE A O 1
ATOM 1376 N N . TYR A 1 177 ? 33.341 -55.233 0.659 1.00 18.94 196 TYR A N 1
ATOM 1377 C CA . TYR A 1 177 ? 34.494 -55.805 1.328 1.00 16.06 196 TYR A CA 1
ATOM 1378 C C . TYR A 1 177 ? 35.740 -55.492 0.507 1.00 19.94 196 TYR A C 1
ATOM 1379 O O . TYR A 1 177 ? 35.744 -55.676 -0.710 1.00 18.31 196 TYR A O 1
ATOM 1388 N N . PHE A 1 178 ? 36.792 -55.029 1.175 1.00 16.47 197 PHE A N 1
ATOM 1389 C CA . PHE A 1 178 ? 38.082 -54.781 0.546 1.00 14.60 197 PHE A CA 1
ATOM 1390 C C . PHE A 1 178 ? 39.160 -55.508 1.333 1.00 20.18 197 PHE A C 1
ATOM 1391 O O . PHE A 1 178 ? 39.026 -55.710 2.542 1.00 17.71 197 PHE A O 1
ATOM 1399 N N . LYS A 1 179 ? 40.262 -55.850 0.660 1.00 19.18 198 LYS A N 1
ATOM 1400 C CA . LYS A 1 179 ? 41.360 -56.511 1.363 1.00 22.06 198 LYS A CA 1
ATOM 1401 C C . LYS A 1 179 ? 42.145 -55.564 2.269 1.00 16.28 198 LYS A C 1
ATOM 1402 O O . LYS A 1 179 ? 42.763 -56.020 3.236 1.00 19.14 198 LYS A O 1
ATOM 1408 N N . SER A 1 180 ? 42.129 -54.262 1.999 1.00 17.04 199 SER A N 1
ATOM 1409 C CA . SER A 1 180 ? 42.964 -53.335 2.750 1.00 16.26 199 SER A CA 1
ATOM 1410 C C . SER A 1 180 ? 42.415 -51.939 2.545 1.00 16.49 199 SER A C 1
ATOM 1411 O O . SER A 1 180 ? 41.703 -51.667 1.573 1.00 16.67 199 SER A O 1
ATOM 1414 N N . ASN A 1 181 ? 42.781 -51.050 3.462 1.00 14.70 200 ASN A N 1
ATOM 1415 C CA . ASN A 1 181 ? 42.466 -49.642 3.273 1.00 14.51 200 ASN A CA 1
ATOM 1416 C C . ASN A 1 181 ? 43.186 -49.077 2.049 1.00 23.04 200 ASN A C 1
ATOM 1417 O O . ASN A 1 181 ? 42.684 -48.148 1.404 1.00 19.89 200 ASN A O 1
ATOM 1422 N N . PHE A 1 182 ? 44.357 -49.627 1.709 1.00 18.40 201 PHE A N 1
ATOM 1423 C CA . PHE A 1 182 ? 44.995 -49.291 0.434 1.00 19.61 201 PHE A CA 1
ATOM 1424 C C . PHE A 1 182 ? 44.029 -49.515 -0.731 1.00 20.35 201 PHE A C 1
ATOM 1425 O O . PHE A 1 182 ? 43.823 -48.628 -1.568 1.00 18.60 201 PHE A O 1
ATOM 1433 N N . ASP A 1 183 ? 43.375 -50.679 -0.772 1.00 14.66 202 ASP A N 1
ATOM 1434 C CA . ASP A 1 183 ? 42.452 -50.932 -1.887 1.00 14.36 202 ASP A CA 1
ATOM 1435 C C . ASP A 1 183 ? 41.229 -50.021 -1.833 1.00 21.44 202 ASP A C 1
ATOM 1436 O O . ASP A 1 183 ? 40.715 -49.608 -2.880 1.00 20.05 202 ASP A O 1
ATOM 1441 N N . VAL A 1 184 ? 40.741 -49.703 -0.627 1.00 13.95 203 VAL A N 1
ATOM 1442 C CA . VAL A 1 184 ? 39.646 -48.747 -0.487 1.00 15.42 203 VAL A CA 1
ATOM 1443 C C . VAL A 1 184 ? 40.001 -47.440 -1.177 1.00 19.83 203 VAL A C 1
ATOM 1444 O O . VAL A 1 184 ? 39.210 -46.878 -1.948 1.00 18.14 203 VAL A O 1
ATOM 1448 N N . ARG A 1 185 ? 41.194 -46.920 -0.875 1.00 19.72 204 ARG A N 1
ATOM 1449 C CA . ARG A 1 185 ? 41.633 -45.666 -1.479 1.00 19.00 204 ARG A CA 1
ATOM 1450 C C . ARG A 1 185 ? 41.862 -45.811 -2.981 1.00 21.24 204 ARG A C 1
ATOM 1451 O O . ARG A 1 185 ? 41.478 -44.928 -3.755 1.00 18.24 204 ARG A O 1
ATOM 1459 N N . LYS A 1 186 ? 42.482 -46.918 -3.409 1.00 17.95 205 LYS A N 1
ATOM 1460 C CA . LYS A 1 186 ? 42.780 -47.092 -4.829 1.00 19.35 205 LYS A CA 1
ATOM 1461 C C . LYS A 1 186 ? 41.502 -47.180 -5.657 1.00 28.01 205 LYS A C 1
ATOM 1462 O O . LYS A 1 186 ? 41.431 -46.632 -6.763 1.00 21.89 205 LYS A O 1
ATOM 1468 N N . GLU A 1 187 ? 40.482 -47.871 -5.146 1.00 19.74 206 GLU A N 1
ATOM 1469 C CA . GLU A 1 187 ? 39.270 -48.119 -5.921 1.00 25.33 206 GLU A CA 1
ATOM 1470 C C . GLU A 1 187 ? 38.153 -47.139 -5.590 1.00 22.73 206 GLU A C 1
ATOM 1471 O O . GLU A 1 187 ? 37.642 -46.455 -6.480 1.00 23.46 206 GLU A O 1
ATOM 1477 N N . LEU A 1 188 ? 37.770 -47.046 -4.313 1.00 18.00 207 LEU A N 1
ATOM 1478 C CA . LEU A 1 188 ? 36.603 -46.250 -3.968 1.00 12.51 207 LEU A CA 1
ATOM 1479 C C . LEU A 1 188 ? 36.946 -44.772 -3.836 1.00 17.98 207 LEU A C 1
ATOM 1480 O O . LEU A 1 188 ? 36.267 -43.920 -4.420 1.00 18.48 207 LEU A O 1
ATOM 1485 N N . ILE A 1 189 ? 37.986 -44.431 -3.062 1.00 15.04 208 ILE A N 1
ATOM 1486 C CA . ILE A 1 189 ? 38.247 -43.010 -2.817 1.00 15.15 208 ILE A CA 1
ATOM 1487 C C . ILE A 1 189 ? 38.613 -42.300 -4.112 1.00 17.40 208 ILE A C 1
ATOM 1488 O O . ILE A 1 189 ? 38.136 -41.190 -4.383 1.00 22.87 208 ILE A O 1
ATOM 1493 N N . SER A 1 190 ? 39.479 -42.914 -4.927 1.00 19.90 209 SER A N 1
ATOM 1494 C CA . SER A 1 190 ? 39.818 -42.293 -6.202 1.00 21.45 209 SER A CA 1
ATOM 1495 C C . SER A 1 190 ? 38.565 -42.048 -7.033 1.00 23.32 209 SER A C 1
ATOM 1496 O O . SER A 1 190 ? 38.451 -41.014 -7.698 1.00 23.36 209 SER A O 1
ATOM 1499 N N . ASP A 1 191 ? 37.622 -42.996 -7.020 1.00 22.52 210 ASP A N 1
ATOM 1500 C CA . ASP A 1 191 ? 36.418 -42.843 -7.834 1.00 17.23 210 ASP A CA 1
ATOM 1501 C C . ASP A 1 191 ? 35.506 -41.755 -7.283 1.00 24.33 210 ASP A C 1
ATOM 1502 O O . ASP A 1 191 ? 34.835 -41.059 -8.049 1.00 20.25 210 ASP A O 1
ATOM 1507 N N . ILE A 1 192 ? 35.462 -41.586 -5.964 1.00 21.23 211 ILE A N 1
ATOM 1508 C CA . ILE A 1 192 ? 34.703 -40.470 -5.403 1.00 21.74 211 ILE A CA 1
ATOM 1509 C C . ILE A 1 192 ? 35.218 -39.148 -5.962 1.00 28.74 211 ILE A C 1
ATOM 1510 O O . ILE A 1 192 ? 34.441 -38.286 -6.395 1.00 23.42 211 ILE A O 1
ATOM 1515 N N . TYR A 1 193 ? 36.543 -38.963 -5.952 1.00 21.93 212 TYR A N 1
ATOM 1516 C CA . TYR A 1 193 ? 37.110 -37.724 -6.483 1.00 25.23 212 TYR A CA 1
ATOM 1517 C C . TYR A 1 193 ? 36.833 -37.579 -7.971 1.00 29.92 212 TYR A C 1
ATOM 1518 O O . TYR A 1 193 ? 36.556 -36.475 -8.453 1.00 38.61 212 TYR A O 1
ATOM 1527 N N . GLN A 1 194 ? 36.897 -38.676 -8.721 1.00 26.84 213 GLN A N 1
ATOM 1528 C CA . GLN A 1 194 ? 36.807 -38.514 -10.168 1.00 28.53 213 GLN A CA 1
ATOM 1529 C C . GLN A 1 194 ? 35.373 -38.372 -10.652 1.00 29.34 213 GLN A C 1
ATOM 1530 O O . GLN A 1 194 ? 35.127 -37.629 -11.604 1.00 33.66 213 GLN A O 1
ATOM 1536 N N . ARG A 1 195 ? 34.404 -38.999 -9.991 1.00 25.36 214 ARG A N 1
ATOM 1537 C CA . ARG A 1 195 ? 33.046 -39.024 -10.524 1.00 26.34 214 ARG A CA 1
ATOM 1538 C C . ARG A 1 195 ? 31.973 -38.523 -9.574 1.00 30.27 214 ARG A C 1
ATOM 1539 O O . ARG A 1 195 ? 30.910 -38.118 -10.047 1.00 29.78 214 ARG A O 1
ATOM 1547 N N . PHE A 1 196 ? 32.184 -38.563 -8.262 1.00 31.58 215 PHE A N 1
ATOM 1548 C CA . PHE A 1 196 ? 31.143 -38.092 -7.360 1.00 24.02 215 PHE A CA 1
ATOM 1549 C C . PHE A 1 196 ? 31.011 -36.579 -7.392 1.00 26.36 215 PHE A C 1
ATOM 1550 O O . PHE A 1 196 ? 29.918 -36.060 -7.151 1.00 26.64 215 PHE A O 1
ATOM 1558 N N . TYR A 1 197 ? 32.108 -35.854 -7.634 1.00 28.08 216 TYR A N 1
ATOM 1559 C CA . TYR A 1 197 ? 32.061 -34.400 -7.784 1.00 34.04 216 TYR A CA 1
ATOM 1560 C C . TYR A 1 197 ? 31.945 -33.967 -9.235 1.00 42.44 216 TYR A C 1
ATOM 1561 O O . TYR A 1 197 ? 32.581 -32.989 -9.646 1.00 61.87 216 TYR A O 1
ATOM 1570 N N . SER A 1 198 ? 31.096 -34.620 -10.002 1.00 31.40 217 SER A N 1
ATOM 1571 C CA . SER A 1 198 ? 30.905 -34.303 -11.403 1.00 28.36 217 SER A CA 1
ATOM 1572 C C . SER A 1 198 ? 29.436 -33.969 -11.567 1.00 30.44 217 SER A C 1
ATOM 1573 O O . SER A 1 198 ? 28.584 -34.544 -10.882 1.00 37.74 217 SER A O 1
ATOM 1576 N N . ASN A 1 199 ? 29.138 -33.001 -12.423 1.00 33.88 218 ASN A N 1
ATOM 1577 C CA . ASN A 1 199 ? 27.761 -32.801 -12.844 1.00 39.79 218 ASN A CA 1
ATOM 1578 C C . ASN A 1 199 ? 27.562 -33.274 -14.273 1.00 29.85 218 ASN A C 1
ATOM 1579 O O . ASN A 1 199 ? 26.599 -32.880 -14.930 1.00 37.50 218 ASN A O 1
ATOM 1584 N N . ASP A 1 200 ? 28.495 -34.066 -14.777 1.00 32.86 219 ASP A N 1
ATOM 1585 C CA . ASP A 1 200 ? 28.279 -34.803 -16.013 1.00 34.91 219 ASP A CA 1
ATOM 1586 C C . ASP A 1 200 ? 27.408 -36.015 -15.697 1.00 26.17 219 ASP A C 1
ATOM 1587 O O . ASP A 1 200 ? 27.828 -36.875 -14.918 1.00 32.16 219 ASP A O 1
ATOM 1592 N N . PRO A 1 201 ? 26.198 -36.110 -16.256 1.00 34.53 220 PRO A N 1
ATOM 1593 C CA . PRO A 1 201 ? 25.329 -37.261 -15.942 1.00 34.47 220 PRO A CA 1
ATOM 1594 C C . PRO A 1 201 ? 25.952 -38.600 -16.279 1.00 34.58 220 PRO A C 1
ATOM 1595 O O . PRO A 1 201 ? 25.699 -39.590 -15.583 1.00 32.91 220 PRO A O 1
ATOM 1599 N N . ASP A 1 202 ? 26.806 -38.654 -17.291 1.00 27.98 221 ASP A N 1
ATOM 1600 C CA . ASP A 1 202 ? 27.399 -39.965 -17.643 1.00 25.25 221 ASP A CA 1
ATOM 1601 C C . ASP A 1 202 ? 28.632 -40.250 -16.782 1.00 29.14 221 ASP A C 1
ATOM 1602 O O . ASP A 1 202 ? 29.321 -41.215 -17.062 1.00 26.68 221 ASP A O 1
ATOM 1620 N N . ILE A 1 204 ? 28.401 -39.077 -12.941 1.00 24.05 223 ILE A N 1
ATOM 1621 C CA . ILE A 1 204 ? 27.868 -39.260 -11.591 1.00 25.35 223 ILE A CA 1
ATOM 1622 C C . ILE A 1 204 ? 26.834 -40.386 -11.551 1.00 25.99 223 ILE A C 1
ATOM 1623 O O . ILE A 1 204 ? 26.794 -41.163 -10.591 1.00 23.36 223 ILE A O 1
ATOM 1628 N N . LEU A 1 205 ? 26.013 -40.534 -12.607 1.00 24.98 224 LEU A N 1
ATOM 1629 C CA . LEU A 1 205 ? 24.970 -41.548 -12.505 1.00 25.12 224 LEU A CA 1
ATOM 1630 C C . LEU A 1 205 ? 25.554 -42.958 -12.563 1.00 24.99 224 LEU A C 1
ATOM 1631 O O . LEU A 1 205 ? 25.111 -43.834 -11.803 1.00 22.07 224 LEU A O 1
ATOM 1636 N N . PRO A 1 206 ? 26.543 -43.232 -13.424 1.00 25.90 225 PRO A N 1
ATOM 1637 C CA . PRO A 1 206 ? 27.219 -44.538 -13.337 1.00 22.75 225 PRO A CA 1
ATOM 1638 C C . PRO A 1 206 ? 27.965 -44.720 -12.037 1.00 21.77 225 PRO A C 1
ATOM 1639 O O . PRO A 1 206 ? 28.052 -45.855 -11.536 1.00 18.28 225 PRO A O 1
ATOM 1643 N N . PHE A 1 207 ? 28.498 -43.633 -11.461 1.00 18.41 226 PHE A N 1
ATOM 1644 C CA . PHE A 1 207 ? 29.065 -43.738 -10.119 1.00 17.72 226 PHE A CA 1
ATOM 1645 C C . PHE A 1 207 ? 28.019 -44.272 -9.148 1.00 19.38 226 PHE A C 1
ATOM 1646 O O . PHE A 1 207 ? 28.293 -45.185 -8.355 1.00 18.73 226 PHE A O 1
ATOM 1654 N N . PHE A 1 208 ? 26.797 -43.731 -9.216 1.00 21.19 227 PHE A N 1
ATOM 1655 C CA . PHE A 1 208 ? 25.732 -44.219 -8.337 1.00 22.90 227 PHE A CA 1
ATOM 1656 C C . PHE A 1 208 ? 25.393 -45.682 -8.616 1.00 21.80 227 PHE A C 1
ATOM 1657 O O . PHE A 1 208 ? 25.156 -46.457 -7.683 1.00 17.67 227 PHE A O 1
ATOM 1665 N N . ASP A 1 209 ? 25.346 -46.077 -9.895 1.00 22.47 228 ASP A N 1
ATOM 1666 C CA . ASP A 1 209 ? 25.025 -47.469 -10.217 1.00 19.27 228 ASP A CA 1
ATOM 1667 C C . ASP A 1 209 ? 26.045 -48.432 -9.634 1.00 21.59 228 ASP A C 1
ATOM 1668 O O . ASP A 1 209 ? 25.689 -49.540 -9.227 1.00 27.35 228 ASP A O 1
ATOM 1673 N N . LYS A 1 210 ? 27.322 -48.039 -9.607 1.00 16.29 229 LYS A N 1
ATOM 1674 C CA . LYS A 1 210 ? 28.361 -48.937 -9.116 1.00 19.77 229 LYS A CA 1
ATOM 1675 C C . LYS A 1 210 ? 28.343 -49.048 -7.593 1.00 21.27 229 LYS A C 1
ATOM 1676 O O . LYS A 1 210 ? 28.425 -50.152 -7.044 1.00 23.23 229 LYS A O 1
ATOM 1682 N N . TRP A 1 211 ? 28.241 -47.919 -6.889 1.00 16.24 230 TRP A N 1
ATOM 1683 C CA . TRP A 1 211 ? 28.472 -47.919 -5.444 1.00 16.69 230 TRP A CA 1
ATOM 1684 C C . TRP A 1 211 ? 27.206 -47.821 -4.599 1.00 28.38 230 TRP A C 1
ATOM 1685 O O . TRP A 1 211 ? 27.265 -48.128 -3.405 1.00 27.04 230 TRP A O 1
ATOM 1696 N N . ILE A 1 212 ? 26.080 -47.358 -5.149 1.00 22.96 231 ILE A N 1
ATOM 1697 C CA . ILE A 1 212 ? 24.893 -47.142 -4.319 1.00 20.05 231 ILE A CA 1
ATOM 1698 C C . ILE A 1 212 ? 23.929 -48.312 -4.507 1.00 25.70 231 ILE A C 1
ATOM 1699 O O . ILE A 1 212 ? 23.738 -49.112 -3.587 1.00 26.51 231 ILE A O 1
ATOM 1704 N N . PHE A 1 213 ? 23.319 -48.428 -5.689 1.00 24.39 232 PHE A N 1
ATOM 1705 C CA . PHE A 1 213 ? 22.693 -49.676 -6.127 1.00 24.47 232 PHE A CA 1
ATOM 1706 C C . PHE A 1 213 ? 22.565 -49.628 -7.646 1.00 23.31 232 PHE A C 1
ATOM 1707 O O . PHE A 1 213 ? 22.720 -48.575 -8.270 1.00 24.99 232 PHE A O 1
ATOM 1715 N N . SER A 1 214 ? 22.300 -50.797 -8.243 1.00 24.94 233 SER A N 1
ATOM 1716 C CA . SER A 1 214 ? 22.611 -50.993 -9.660 1.00 23.18 233 SER A CA 1
ATOM 1717 C C . SER A 1 214 ? 21.800 -50.102 -10.598 1.00 31.40 233 SER A C 1
ATOM 1718 O O . SER A 1 214 ? 22.237 -49.854 -11.734 1.00 32.39 233 SER A O 1
ATOM 1721 N N . TYR A 1 215 ? 20.649 -49.605 -10.153 1.00 23.33 234 TYR A N 1
ATOM 1722 C CA . TYR A 1 215 ? 19.872 -48.659 -10.997 1.00 27.97 234 TYR A CA 1
ATOM 1723 C C . TYR A 1 215 ? 19.692 -47.337 -10.244 1.00 25.98 234 TYR A C 1
ATOM 1724 O O . TYR A 1 215 ? 18.749 -46.620 -10.540 1.00 29.08 234 TYR A O 1
ATOM 1733 N N . ALA A 1 216 ? 20.583 -47.037 -9.299 1.00 27.34 235 ALA A N 1
ATOM 1734 C CA . ALA A 1 216 ? 20.478 -45.786 -8.548 1.00 24.03 235 ALA A CA 1
ATOM 1735 C C . ALA A 1 216 ? 20.622 -44.580 -9.464 1.00 25.49 235 ALA A C 1
ATOM 1736 O O . ALA A 1 216 ? 20.079 -43.507 -9.178 1.00 27.63 235 ALA A O 1
ATOM 1738 N N . GLY A 1 217 ? 21.363 -44.733 -10.559 1.00 24.43 236 GLY A N 1
ATOM 1739 C CA . GLY A 1 217 ? 21.426 -43.682 -11.560 1.00 30.93 236 GLY A CA 1
ATOM 1740 C C . GLY A 1 217 ? 20.063 -43.253 -12.069 1.00 30.35 236 GLY A C 1
ATOM 1741 O O . GLY A 1 217 ? 19.836 -42.074 -12.346 1.00 28.78 236 GLY A O 1
ATOM 1742 N N . SER A 1 218 ? 19.161 -44.212 -12.280 1.00 24.71 237 SER A N 1
ATOM 1743 C CA . SER A 1 218 ? 17.823 -43.854 -12.753 1.00 24.85 237 SER A CA 1
ATOM 1744 C C . SER A 1 218 ? 17.028 -43.160 -11.662 1.00 29.64 237 SER A C 1
ATOM 1745 O O . SER A 1 218 ? 16.357 -42.148 -11.907 1.00 32.08 237 SER A O 1
ATOM 1748 N N . VAL A 1 219 ? 17.099 -43.701 -10.447 1.00 28.69 238 VAL A N 1
ATOM 1749 C CA . VAL A 1 219 ? 16.344 -43.175 -9.318 1.00 28.89 238 VAL A CA 1
ATOM 1750 C C . VAL A 1 219 ? 16.825 -41.778 -8.960 1.00 31.82 238 VAL A C 1
ATOM 1751 O O . VAL A 1 219 ? 16.024 -40.899 -8.626 1.00 36.53 238 VAL A O 1
ATOM 1755 N N . TYR A 1 220 ? 18.136 -41.532 -9.065 1.00 31.78 239 TYR A N 1
ATOM 1756 C CA . TYR A 1 220 ? 18.708 -40.293 -8.542 1.00 28.33 239 TYR A CA 1
ATOM 1757 C C . TYR A 1 220 ? 18.780 -39.152 -9.548 1.00 34.32 239 TYR A C 1
ATOM 1758 O O . TYR A 1 220 ? 19.088 -38.022 -9.149 1.00 36.88 239 TYR A O 1
ATOM 1767 N N . TYR A 1 221 ? 18.504 -39.396 -10.828 1.00 30.67 240 TYR A N 1
ATOM 1768 C CA . TYR A 1 221 ? 18.516 -38.290 -11.776 1.00 28.54 240 TYR A CA 1
ATOM 1769 C C . TYR A 1 221 ? 17.594 -37.172 -11.304 1.00 30.56 240 TYR A C 1
ATOM 1770 O O . TYR A 1 221 ? 18.015 -36.016 -11.163 1.00 38.52 240 TYR A O 1
ATOM 1779 N N . SER A 1 222 ? 16.320 -37.500 -11.059 1.00 33.34 241 SER A N 1
ATOM 1780 C CA . SER A 1 222 ? 15.390 -36.513 -10.505 1.00 35.70 241 SER A CA 1
ATOM 1781 C C . SER A 1 222 ? 15.887 -35.957 -9.176 1.00 40.27 241 SER A C 1
ATOM 1782 O O . SER A 1 222 ? 15.769 -34.752 -8.914 1.00 39.81 241 SER A O 1
ATOM 1785 N N . ILE A 1 223 ? 16.420 -36.816 -8.307 1.00 34.68 242 ILE A N 1
ATOM 1786 C CA . ILE A 1 223 ? 16.758 -36.342 -6.969 1.00 32.58 242 ILE A CA 1
ATOM 1787 C C . ILE A 1 223 ? 17.943 -35.387 -7.024 1.00 34.76 242 ILE A C 1
ATOM 1788 O O . ILE A 1 223 ? 17.995 -34.397 -6.284 1.00 35.92 242 ILE A O 1
ATOM 1793 N N . LEU A 1 224 ? 18.897 -35.647 -7.920 1.00 33.03 243 LEU A N 1
ATOM 1794 C CA . LEU A 1 224 ? 20.059 -34.768 -8.035 1.00 36.06 243 LEU A CA 1
ATOM 1795 C C . LEU A 1 224 ? 19.695 -33.412 -8.635 1.00 41.07 243 LEU A C 1
ATOM 1796 O O . LEU A 1 224 ? 20.352 -32.407 -8.331 1.00 41.85 243 LEU A O 1
ATOM 1814 N N . ALA A 1 226 ? 16.969 -31.863 -8.045 1.00 47.78 245 ALA A N 1
ATOM 1815 C CA . ALA A 1 226 ? 16.304 -31.151 -6.961 1.00 46.38 245 ALA A CA 1
ATOM 1816 C C . ALA A 1 226 ? 17.227 -30.834 -5.794 1.00 48.75 245 ALA A C 1
ATOM 1817 O O . ALA A 1 226 ? 16.893 -29.964 -4.983 1.00 50.70 245 ALA A O 1
ATOM 1819 N N . SER A 1 227 ? 18.367 -31.508 -5.686 1.00 38.60 246 SER A N 1
ATOM 1820 C CA . SER A 1 227 ? 19.255 -31.370 -4.544 1.00 41.56 246 SER A CA 1
ATOM 1821 C C . SER A 1 227 ? 20.383 -30.388 -4.850 1.00 41.14 246 SER A C 1
ATOM 1822 O O . SER A 1 227 ? 20.674 -30.077 -6.006 1.00 37.67 246 SER A O 1
ATOM 1825 N N . ASN A 1 228 ? 21.014 -29.888 -3.788 1.00 45.10 247 ASN A N 1
ATOM 1826 C CA . ASN A 1 228 ? 22.194 -29.045 -3.931 1.00 41.82 247 ASN A CA 1
ATOM 1827 C C . ASN A 1 228 ? 23.312 -29.451 -2.979 1.00 39.81 247 ASN A C 1
ATOM 1828 O O . ASN A 1 228 ? 24.334 -28.758 -2.904 1.00 40.22 247 ASN A O 1
ATOM 1833 N N . TYR A 1 229 ? 23.145 -30.548 -2.250 1.00 38.77 248 TYR A N 1
ATOM 1834 C CA . TYR A 1 229 ? 24.105 -30.926 -1.224 1.00 36.29 248 TYR A CA 1
ATOM 1835 C C . TYR A 1 229 ? 24.063 -32.438 -1.078 1.00 37.07 248 TYR A C 1
ATOM 1836 O O . TYR A 1 229 ? 22.982 -33.010 -0.911 1.00 35.12 248 TYR A O 1
ATOM 1845 N N . LEU A 1 230 ? 25.229 -33.077 -1.167 1.00 30.22 249 LEU A N 1
ATOM 1846 C CA . LEU A 1 230 ? 25.356 -34.517 -1.008 1.00 31.46 249 LEU A CA 1
ATOM 18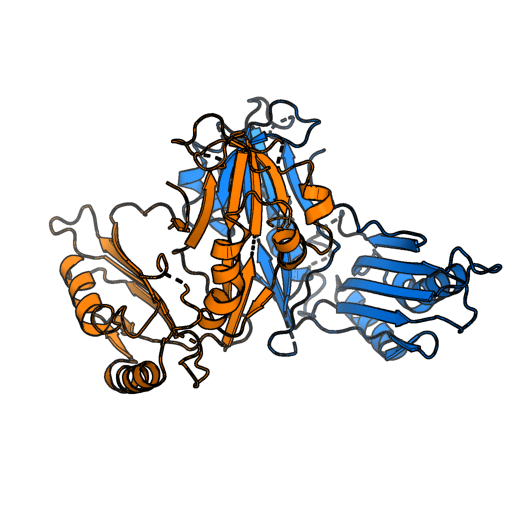47 C C . LEU A 1 230 ? 26.455 -34.802 -0.002 1.00 32.61 249 LEU A C 1
ATOM 1848 O O . LEU A 1 230 ? 27.375 -33.995 0.175 1.00 35.35 249 LEU A O 1
ATOM 1853 N N . GLU A 1 231 ? 26.332 -35.950 0.675 1.00 28.96 250 GLU A N 1
ATOM 1854 C CA . GLU A 1 231 ? 27.379 -36.469 1.544 1.00 27.00 250 GLU A CA 1
ATOM 1855 C C . GLU A 1 231 ? 27.554 -37.963 1.328 1.00 28.53 250 GLU A C 1
ATOM 1856 O O . GLU A 1 231 ? 26.582 -38.684 1.077 1.00 29.92 250 GLU A O 1
ATOM 1862 N N . LEU A 1 232 ? 28.806 -38.409 1.422 1.00 24.83 251 LEU A N 1
ATOM 1863 C CA . LEU A 1 232 ? 29.171 -39.812 1.521 1.00 24.73 251 LEU A CA 1
ATOM 1864 C C . LEU A 1 232 ? 29.914 -40.034 2.825 1.00 26.70 251 LEU A C 1
ATOM 1865 O O . LEU A 1 232 ? 30.912 -39.352 3.094 1.00 30.71 251 LEU A O 1
ATOM 1870 N N . GLN A 1 233 ? 29.442 -41.000 3.618 1.00 26.92 252 GLN A N 1
ATOM 1871 C CA . GLN A 1 233 ? 30.083 -41.417 4.865 1.00 24.19 252 GLN A CA 1
ATOM 1872 C C . GLN A 1 233 ? 30.557 -42.854 4.712 1.00 23.41 252 GLN A C 1
ATOM 1873 O O . GLN A 1 233 ? 29.810 -43.805 5.000 1.00 23.16 252 GLN A O 1
ATOM 1879 N N . PRO A 1 234 ? 31.767 -43.063 4.265 1.00 24.49 253 PRO A N 1
ATOM 1880 C CA . PRO A 1 234 ? 32.262 -44.430 4.142 1.00 19.41 253 PRO A CA 1
ATOM 1881 C C . PRO A 1 234 ? 32.827 -44.933 5.457 1.00 26.59 253 PRO A C 1
ATOM 1882 O O . PRO A 1 234 ? 34.009 -44.732 5.743 1.00 25.71 253 PRO A O 1
ATOM 1886 N N . GLU A 1 235 ? 31.983 -45.563 6.274 1.00 23.79 254 GLU A N 1
ATOM 1887 C CA . GLU A 1 235 ? 32.437 -46.129 7.543 1.00 17.14 254 GLU A CA 1
ATOM 1888 C C . GLU A 1 235 ? 33.341 -47.314 7.265 1.00 19.52 254 GLU A C 1
ATOM 1889 O O . GLU A 1 235 ? 32.956 -48.245 6.552 1.00 21.10 254 GLU A O 1
ATOM 1895 N N . ARG A 1 236 ? 34.539 -47.289 7.819 1.00 18.74 255 ARG A N 1
ATOM 1896 C CA . ARG A 1 236 ? 35.530 -48.329 7.564 1.00 17.82 255 ARG A CA 1
ATOM 1897 C C . ARG A 1 236 ? 35.571 -49.267 8.768 1.00 23.84 255 ARG A C 1
ATOM 1898 O O . ARG A 1 236 ? 36.029 -48.890 9.853 1.00 23.08 255 ARG A O 1
ATOM 1906 N N . ILE A 1 237 ? 35.061 -50.477 8.578 1.00 17.07 256 ILE A N 1
ATOM 1907 C CA . ILE A 1 237 ? 34.998 -51.488 9.628 1.00 20.23 256 ILE A CA 1
ATOM 1908 C C . ILE A 1 237 ? 36.124 -52.477 9.357 1.00 18.33 256 ILE A C 1
ATOM 1909 O O . ILE A 1 237 ? 36.020 -53.354 8.488 1.00 16.36 256 ILE A O 1
ATOM 1914 N N . PHE A 1 238 ? 37.207 -52.366 10.108 1.00 13.53 257 PHE A N 1
ATOM 1915 C CA . PHE A 1 238 ? 38.313 -53.289 9.899 1.00 16.38 257 PHE A CA 1
ATOM 1916 C C . PHE A 1 238 ? 37.940 -54.641 10.485 1.00 21.75 257 PHE A C 1
ATOM 1917 O O . PHE A 1 238 ? 37.462 -54.730 11.622 1.00 17.80 257 PHE A O 1
ATOM 1925 N N . VAL A 1 239 ? 38.112 -55.683 9.685 1.00 13.32 258 VAL A N 1
ATOM 1926 C CA . VAL A 1 239 ? 37.864 -57.053 10.109 1.00 13.67 258 VAL A CA 1
ATOM 1927 C C . VAL A 1 239 ? 39.198 -57.640 10.542 1.00 17.60 258 VAL A C 1
ATOM 1928 O O . VAL A 1 239 ? 40.135 -57.742 9.735 1.00 17.25 258 VAL A O 1
ATOM 1940 N N . GLU A 1 241 ? 41.775 -60.630 12.645 1.00 21.42 260 GLU A N 1
ATOM 1941 C CA . GLU A 1 241 ? 41.897 -62.075 12.413 1.00 26.98 260 GLU A CA 1
ATOM 1942 C C . GLU A 1 241 ? 40.917 -62.889 13.245 1.00 27.39 260 GLU A C 1
ATOM 1943 O O . GLU A 1 241 ? 40.340 -63.860 12.748 1.00 31.86 260 GLU A O 1
ATOM 1949 N N . ASN A 1 242 ? 40.748 -62.550 14.515 1.00 22.93 261 ASN A N 1
ATOM 1950 C CA . ASN A 1 242 ? 39.914 -63.372 15.380 1.00 26.89 261 ASN A CA 1
ATOM 1951 C C . ASN A 1 242 ? 38.441 -63.163 15.062 1.00 31.67 261 ASN A C 1
ATOM 1952 O O . ASN A 1 242 ? 38.004 -62.051 14.743 1.00 25.76 261 ASN A O 1
ATOM 1957 N N . GLU A 1 243 ? 37.674 -64.243 15.174 1.00 34.46 262 GLU A N 1
ATOM 1958 C CA . GLU A 1 243 ? 36.243 -64.184 14.930 1.00 32.86 262 GLU A CA 1
ATOM 1959 C C . GLU A 1 243 ? 35.590 -63.159 15.841 1.00 24.84 262 GLU A C 1
ATOM 1960 O O . GLU A 1 243 ? 35.821 -63.148 17.047 1.00 26.15 262 GLU A O 1
ATOM 1966 N N . GLY A 1 244 ? 34.751 -62.304 15.272 1.00 22.38 263 GLY A N 1
ATOM 1967 C CA . GLY A 1 244 ? 34.049 -61.358 16.113 1.00 21.29 263 GLY A CA 1
ATOM 1968 C C . GLY A 1 244 ? 34.833 -60.122 16.499 1.00 20.81 263 GLY A C 1
ATOM 1969 O O . GLY A 1 244 ? 34.312 -59.290 17.251 1.00 24.38 263 GLY A O 1
ATOM 1970 N N . ASP A 1 245 ? 36.068 -59.987 16.032 1.00 19.70 264 ASP A N 1
ATOM 1971 C CA . ASP A 1 245 ? 36.930 -58.856 16.371 1.00 19.72 264 ASP A CA 1
ATOM 1972 C C . ASP A 1 245 ? 36.912 -57.892 15.193 1.00 17.38 264 ASP A C 1
ATOM 1973 O O . ASP A 1 245 ? 37.456 -58.196 14.127 1.00 17.12 264 ASP A O 1
ATOM 1978 N N . ILE A 1 246 ? 36.258 -56.755 15.374 1.00 18.15 265 ILE A N 1
ATOM 1979 C CA . ILE A 1 246 ? 36.269 -55.680 14.395 1.00 24.17 265 ILE A CA 1
ATOM 1980 C C . ILE A 1 246 ? 36.873 -54.454 15.057 1.00 24.73 265 ILE A C 1
ATOM 1981 O O . ILE A 1 246 ? 36.830 -54.291 16.280 1.00 22.26 265 ILE A O 1
ATOM 1986 N N . PHE A 1 247 ? 37.403 -53.559 14.228 1.00 20.52 266 PHE A N 1
ATOM 1987 C CA . PHE A 1 247 ? 38.001 -52.321 14.712 1.00 22.56 266 PHE A CA 1
ATOM 1988 C C . PHE A 1 247 ? 37.466 -51.194 13.849 1.00 25.06 266 PHE A C 1
ATOM 1989 O O . PHE A 1 247 ? 37.602 -51.234 12.621 1.00 21.28 266 PHE A O 1
ATOM 1997 N N . VAL A 1 248 ? 36.862 -50.196 14.481 1.00 18.07 267 VAL A N 1
ATOM 1998 C CA . VAL A 1 248 ? 36.458 -48.976 13.795 1.00 22.15 267 VAL A CA 1
ATOM 1999 C C . VAL A 1 248 ? 37.203 -47.839 14.452 1.00 20.46 267 VAL A C 1
ATOM 2000 O O . VAL A 1 248 ? 36.960 -47.536 15.627 1.00 21.25 267 VAL A O 1
ATOM 2004 N N . SER A 1 249 ? 38.062 -47.171 13.689 1.00 20.40 268 SER A N 1
ATOM 2005 C CA . SER A 1 249 ? 38.841 -46.090 14.284 1.00 26.90 268 SER A CA 1
ATOM 2006 C C . SER A 1 249 ? 37.949 -44.893 14.618 1.00 30.06 268 SER A C 1
ATOM 2007 O O . SER A 1 249 ? 36.929 -44.638 13.963 1.00 21.20 268 SER A O 1
ATOM 2010 N N . ASP A 1 250 ? 38.337 -44.163 15.671 1.00 22.16 269 ASP A N 1
ATOM 2011 C CA . ASP A 1 250 ? 37.729 -42.871 15.931 1.00 23.01 269 ASP A CA 1
ATOM 2012 C C . ASP A 1 250 ? 38.095 -41.875 14.853 1.00 28.05 269 ASP A C 1
ATOM 2013 O O . ASP A 1 250 ? 37.413 -40.854 14.714 1.00 26.87 269 ASP A O 1
ATOM 2018 N N . LEU A 1 251 ? 39.140 -42.167 14.080 1.00 23.87 270 LEU A N 1
ATOM 2019 C CA . LEU A 1 251 ? 39.576 -41.308 12.984 1.00 29.29 270 LEU A CA 1
ATOM 2020 C C . LEU A 1 251 ? 38.656 -41.571 11.800 1.00 26.08 270 LEU A C 1
ATOM 2021 O O . LEU A 1 251 ? 38.807 -42.563 11.082 1.00 24.33 270 LEU A O 1
ATOM 2026 N N . ARG A 1 252 ? 37.665 -40.707 11.622 1.00 25.62 271 ARG A N 1
ATOM 2027 C CA . ARG A 1 252 ? 36.712 -40.820 10.532 1.00 30.51 271 ARG A CA 1
ATOM 2028 C C . ARG A 1 252 ? 36.860 -39.655 9.575 1.00 35.65 271 ARG A C 1
ATOM 2029 O O . ARG A 1 252 ? 37.320 -38.567 9.945 1.00 34.10 271 ARG A O 1
ATOM 2037 N N . TYR A 1 253 ? 36.408 -39.887 8.348 1.00 28.30 272 TYR A N 1
ATOM 2038 C CA . TYR A 1 253 ? 36.292 -38.829 7.365 1.00 29.54 272 TYR A CA 1
ATOM 2039 C C . TYR A 1 253 ? 35.008 -39.039 6.580 1.00 34.45 272 TYR A C 1
ATOM 2040 O O . TYR A 1 253 ? 34.503 -40.159 6.477 1.00 28.36 272 TYR A O 1
ATOM 2049 N N . TYR A 1 254 ? 34.481 -37.954 6.024 1.00 30.32 273 TYR A N 1
ATOM 2050 C CA . TYR A 1 254 ? 33.366 -38.046 5.093 1.00 29.00 273 TYR A CA 1
ATOM 2051 C C . TYR A 1 254 ? 33.603 -37.053 3.966 1.00 30.22 273 TYR A C 1
ATOM 2052 O O . TYR A 1 254 ? 34.532 -36.243 4.010 1.00 39.45 273 TYR A O 1
ATOM 2061 N N . PHE A 1 255 ? 32.772 -37.146 2.936 1.00 27.23 274 PHE A N 1
ATOM 2062 C CA . PHE A 1 255 ? 32.811 -36.245 1.792 1.00 23.19 274 PHE A CA 1
ATOM 2063 C C . PHE A 1 255 ? 31.544 -35.403 1.767 1.00 31.70 274 PHE A C 1
ATOM 2064 O O . PHE A 1 255 ? 30.431 -35.948 1.790 1.00 32.28 274 PHE A O 1
ATOM 2072 N N . ALA A 1 256 ? 31.716 -34.085 1.746 1.00 29.90 275 ALA A N 1
ATOM 2073 C CA . ALA A 1 256 ? 30.631 -33.146 1.503 1.00 34.19 275 ALA A CA 1
ATOM 2074 C C . ALA A 1 256 ? 30.719 -32.656 0.063 1.00 34.11 275 ALA A C 1
ATOM 2075 O O . ALA A 1 256 ? 31.810 -32.399 -0.453 1.00 35.16 275 ALA A O 1
ATOM 2077 N N . ASN A 1 257 ? 29.574 -32.539 -0.589 1.00 35.46 276 ASN A N 1
ATOM 2078 C CA . ASN A 1 257 ? 29.523 -32.125 -1.989 1.00 35.48 276 ASN A CA 1
ATOM 2079 C C . ASN A 1 257 ? 28.615 -30.905 -2.085 1.00 32.12 276 ASN A C 1
ATOM 2080 O O . ASN A 1 257 ? 27.389 -31.042 -2.103 1.00 36.19 276 ASN A O 1
ATOM 2085 N N . LEU A 1 258 ? 29.224 -29.718 -2.161 1.00 42.02 277 LEU A N 1
ATOM 2086 C CA . LEU A 1 258 ? 28.498 -28.443 -2.221 1.00 45.26 277 LEU A CA 1
ATOM 2087 C C . LEU A 1 258 ? 28.157 -28.141 -3.676 1.00 44.05 277 LEU A C 1
ATOM 2088 O O . LEU A 1 258 ? 28.785 -27.314 -4.336 1.00 47.17 277 LEU A O 1
ATOM 2093 N N . CYS A 1 259 ? 27.122 -28.804 -4.164 1.00 35.16 278 CYS A N 1
ATOM 2094 C CA . CYS A 1 259 ? 26.706 -28.608 -5.568 1.00 42.38 278 CYS A CA 1
ATOM 2095 C C . CYS A 1 259 ? 26.367 -27.128 -5.811 1.00 47.20 278 CYS A C 1
ATOM 2096 O O . CYS A 1 259 ? 26.745 -26.618 -6.861 1.00 48.68 278 CYS A O 1
ATOM 2107 N N . LYS A 1 261 ? 27.663 -24.507 -4.919 1.00 47.49 280 LYS A N 1
ATOM 2108 C CA . LYS A 1 261 ? 28.822 -23.656 -5.141 1.00 55.93 280 LYS A CA 1
ATOM 2109 C C . LYS A 1 261 ? 29.664 -24.061 -6.344 1.00 58.70 280 LYS A C 1
ATOM 2110 O O . LYS A 1 261 ? 30.380 -23.212 -6.884 1.00 64.83 280 LYS A O 1
ATOM 2116 N N . ARG A 1 262 ? 29.581 -25.327 -6.757 1.00 56.89 281 ARG A N 1
ATOM 2117 C CA . ARG A 1 262 ? 30.462 -25.801 -7.858 1.00 58.86 281 ARG A CA 1
ATOM 2118 C C . ARG A 1 262 ? 29.753 -25.837 -9.213 1.00 57.89 281 ARG A C 1
ATOM 2119 O O . ARG A 1 262 ? 30.461 -25.933 -10.197 1.00 66.01 281 ARG A O 1
ATOM 2127 N N . ASN A 1 263 ? 28.429 -25.727 -9.272 1.00 53.32 282 ASN A N 1
ATOM 2128 C CA . ASN A 1 263 ? 27.738 -25.843 -10.542 1.00 54.11 282 ASN A CA 1
ATOM 2129 C C . ASN A 1 263 ? 26.931 -24.582 -10.837 1.00 55.70 282 ASN A C 1
ATOM 2130 O O . ASN A 1 263 ? 26.321 -24.012 -9.926 1.00 52.03 282 ASN A O 1
ATOM 2135 N N . PRO A 1 264 ? 26.887 -24.139 -12.099 1.00 55.75 283 PRO A N 1
ATOM 2136 C CA . PRO A 1 264 ? 26.142 -22.901 -12.422 1.00 57.14 283 PRO A CA 1
ATOM 2137 C C . PRO A 1 264 ? 24.664 -22.963 -12.055 1.00 57.07 283 PRO A C 1
ATOM 2138 O O . PRO A 1 264 ? 24.113 -21.995 -11.516 1.00 59.92 283 PRO A O 1
ATOM 2142 N N . ASN A 1 265 ? 24.011 -24.088 -12.347 1.00 55.35 284 ASN A N 1
ATOM 2143 C CA A ASN A 1 265 ? 22.622 -24.401 -12.029 0.38 53.68 284 ASN A CA 1
ATOM 2144 C CA B ASN A 1 265 ? 22.589 -24.195 -12.039 0.62 53.77 284 ASN A CA 1
ATOM 2145 C C . ASN A 1 265 ? 22.297 -24.299 -10.541 1.00 56.18 284 ASN A C 1
ATOM 2146 O O . ASN A 1 265 ? 21.120 -24.418 -10.173 1.00 56.10 284 ASN A O 1
ATOM 2155 N N . LYS A 1 266 ? 23.311 -24.201 -9.674 1.00 54.21 285 LYS A N 1
ATOM 2156 C CA . LYS A 1 266 ? 23.154 -24.227 -8.217 1.00 58.94 285 LYS A CA 1
ATOM 2157 C C . LYS A 1 266 ? 22.743 -25.597 -7.678 1.00 57.16 285 LYS A C 1
ATOM 2158 O O . LYS A 1 266 ? 22.571 -25.748 -6.467 1.00 53.44 285 LYS A O 1
ATOM 2164 N N . HIS A 1 267 ? 22.525 -26.586 -8.539 1.00 56.95 286 HIS A N 1
ATOM 2165 C CA . HIS A 1 267 ? 22.064 -27.898 -8.082 1.00 49.68 286 HIS A CA 1
ATOM 2166 C C . HIS A 1 267 ? 23.043 -28.992 -8.528 1.00 44.60 286 HIS A C 1
ATOM 2167 O O . HIS A 1 267 ? 24.046 -28.724 -9.197 1.00 43.11 286 HIS A O 1
ATOM 2174 N N . CYS A 1 268 ? 22.753 -30.244 -8.144 1.00 39.03 287 CYS A N 1
ATOM 2175 C CA . CYS A 1 268 ? 23.720 -31.314 -8.375 1.00 43.30 287 CYS A CA 1
ATOM 2176 C C . CYS A 1 268 ? 23.623 -31.915 -9.771 1.00 41.10 287 CYS A C 1
ATOM 2177 O O . CYS A 1 268 ? 24.580 -32.557 -10.216 1.00 46.60 287 CYS A O 1
ATOM 2180 N N . LEU A 1 269 ? 22.531 -31.676 -10.484 1.00 37.29 288 LEU A N 1
ATOM 2181 C CA . LEU A 1 269 ? 22.471 -31.891 -11.925 1.00 40.83 288 LEU A CA 1
ATOM 2182 C C . LEU A 1 269 ? 21.588 -30.828 -12.559 1.00 43.74 288 LEU A C 1
ATOM 2183 O O . LEU A 1 269 ? 20.962 -30.066 -11.826 1.00 47.68 288 LEU A O 1
ATOM 2188 N N . THR B 1 6 ? 3.017 -43.566 10.192 1.00 85.68 25 THR B N 1
ATOM 2189 C CA . THR B 1 6 ? 3.420 -44.803 10.856 1.00 84.42 25 THR B CA 1
ATOM 2190 C C . THR B 1 6 ? 4.821 -44.738 11.462 1.00 80.11 25 THR B C 1
ATOM 2191 O O . THR B 1 6 ? 5.755 -44.201 10.866 1.00 85.41 25 THR B O 1
ATOM 2195 N N . ASP B 1 7 ? 4.950 -45.278 12.668 1.00 69.78 26 ASP B N 1
ATOM 2196 C CA . ASP B 1 7 ? 6.214 -45.301 13.385 1.00 71.69 26 ASP B CA 1
ATOM 2197 C C . ASP B 1 7 ? 6.341 -46.676 14.026 1.00 75.44 26 ASP B C 1
ATOM 2198 O O . ASP B 1 7 ? 5.363 -47.416 14.150 1.00 85.10 26 ASP B O 1
ATOM 2203 N N . GLY B 1 8 ? 7.558 -47.014 14.412 1.00 63.81 27 GLY B N 1
ATOM 2204 C CA . GLY B 1 8 ? 7.924 -48.361 14.771 1.00 53.15 27 GLY B CA 1
ATOM 2205 C C . GLY B 1 8 ? 8.805 -48.943 13.686 1.00 50.75 27 GLY B C 1
ATOM 2206 O O . GLY B 1 8 ? 9.422 -48.221 12.895 1.00 44.38 27 GLY B O 1
ATOM 2207 N N . LEU B 1 9 ? 8.855 -50.271 13.635 1.00 44.21 28 LEU B N 1
ATOM 2208 C CA . LEU B 1 9 ? 9.647 -50.907 12.592 1.00 40.13 28 LEU B CA 1
ATOM 2209 C C . LEU B 1 9 ? 9.000 -50.662 11.240 1.00 38.89 28 LEU B C 1
ATOM 2210 O O . LEU B 1 9 ? 7.829 -50.989 11.033 1.00 44.23 28 LEU B O 1
ATOM 2215 N N . ILE B 1 10 ? 9.774 -50.123 10.305 1.00 37.32 29 ILE B N 1
ATOM 2216 C CA . ILE B 1 10 ? 9.304 -49.880 8.949 1.00 40.55 29 ILE B CA 1
ATOM 2217 C C . ILE B 1 10 ? 10.253 -50.572 7.992 1.00 39.20 29 ILE B C 1
ATOM 2218 O O . ILE B 1 10 ? 11.466 -50.345 8.045 1.00 45.08 29 ILE B O 1
ATOM 2223 N N . PHE B 1 11 ? 9.702 -51.399 7.112 1.00 35.80 30 PHE B N 1
ATOM 2224 C CA . PHE B 1 11 ? 10.501 -52.092 6.118 1.00 39.99 30 PHE B CA 1
ATOM 2225 C C . PHE B 1 11 ? 10.883 -51.129 5.004 1.00 46.11 30 PHE B C 1
ATOM 2226 O O . PHE B 1 11 ? 10.070 -50.313 4.562 1.00 43.29 30 PHE B O 1
ATOM 2234 N N . SER B 1 12 ? 12.134 -51.221 4.554 1.00 47.76 31 SER B N 1
ATOM 2235 C CA . SER B 1 12 ? 12.639 -50.382 3.471 1.00 49.87 31 SER B CA 1
ATOM 2236 C C . SER B 1 12 ? 13.344 -51.224 2.414 1.00 57.19 31 SER B C 1
ATOM 2237 O O . SER B 1 12 ? 14.580 -51.261 2.356 1.00 53.48 31 SER B O 1
ATOM 2240 N N . PRO B 1 13 ? 12.589 -51.915 1.565 1.00 65.92 32 PRO B N 1
ATOM 2241 C CA . PRO B 1 13 ? 13.195 -52.549 0.392 1.00 67.24 32 PRO B CA 1
ATOM 2242 C C . PRO B 1 13 ? 13.648 -51.486 -0.595 1.00 55.53 32 PRO B C 1
ATOM 2243 O O . PRO B 1 13 ? 13.200 -50.338 -0.561 1.00 47.42 32 PRO B O 1
ATOM 2247 N N . LEU B 1 14 ? 14.571 -51.877 -1.473 1.00 48.34 33 LEU B N 1
ATOM 2248 C CA . LEU B 1 14 ? 14.974 -50.974 -2.533 1.00 46.01 33 LEU B CA 1
ATOM 2249 C C . LEU B 1 14 ? 13.783 -50.733 -3.460 1.00 50.40 33 LEU B C 1
ATOM 2250 O O . LEU B 1 14 ? 12.834 -51.530 -3.486 1.00 38.80 33 LEU B O 1
ATOM 2255 N N . PRO B 1 15 ? 13.797 -49.633 -4.216 1.00 59.80 34 PRO B N 1
ATOM 2256 C CA . PRO B 1 15 ? 12.706 -49.393 -5.178 1.00 57.83 34 PRO B CA 1
ATOM 2257 C C . PRO B 1 15 ? 12.595 -50.567 -6.147 1.00 57.82 34 PRO B C 1
ATOM 2258 O O . PRO B 1 15 ? 13.577 -50.994 -6.757 1.00 52.75 34 PRO B O 1
ATOM 2262 N N . GLN B 1 16 ? 11.383 -51.091 -6.271 1.00 59.70 35 GLN B N 1
ATOM 2263 C CA . GLN B 1 16 ? 11.131 -52.228 -7.144 1.00 58.91 35 GLN B CA 1
ATOM 2264 C C . GLN B 1 16 ? 11.528 -51.944 -8.588 1.00 53.71 35 GLN B C 1
ATOM 2265 O O . GLN B 1 16 ? 11.148 -50.923 -9.166 1.00 50.88 35 GLN B O 1
ATOM 2271 N N . ASN B 1 17 ? 12.392 -52.803 -9.124 1.00 51.20 36 ASN B N 1
ATOM 2272 C CA . ASN B 1 17 ? 12.694 -52.791 -10.548 1.00 55.76 36 ASN B CA 1
ATOM 2273 C C . ASN B 1 17 ? 11.424 -52.925 -11.375 1.00 52.12 36 ASN B C 1
ATOM 2274 O O . ASN B 1 17 ? 10.420 -53.496 -10.936 1.00 51.00 36 ASN B O 1
ATOM 2279 N N . LYS B 1 18 ? 11.484 -52.434 -12.603 1.00 56.69 37 LYS B N 1
ATOM 2280 C CA . LYS B 1 18 ? 10.296 -52.485 -13.437 1.00 61.73 37 LYS B CA 1
ATOM 2281 C C . LYS B 1 18 ? 10.086 -53.916 -13.915 1.00 49.14 37 LYS B C 1
ATOM 2282 O O . LYS B 1 18 ? 11.035 -54.698 -14.050 1.00 41.31 37 LYS B O 1
ATOM 2288 N N . ASN B 1 19 ? 8.828 -54.253 -14.178 1.00 45.81 38 ASN B N 1
ATOM 2289 C CA . ASN B 1 19 ? 8.466 -55.565 -14.700 1.00 43.25 38 ASN B CA 1
ATOM 2290 C C . ASN B 1 19 ? 8.991 -56.676 -13.791 1.00 44.38 38 ASN B C 1
ATOM 2291 O O . ASN B 1 19 ? 9.705 -57.595 -14.205 1.00 33.98 38 ASN B O 1
ATOM 2296 N N . THR B 1 20 ? 8.612 -56.566 -12.520 1.00 39.67 39 THR B N 1
ATOM 2297 C CA . THR B 1 20 ? 8.998 -57.519 -11.495 1.00 38.83 39 THR B CA 1
ATOM 2298 C C . THR B 1 20 ? 7.816 -57.799 -10.579 1.00 35.85 39 THR B C 1
ATOM 2299 O O . THR B 1 20 ? 7.086 -56.881 -10.201 1.00 48.75 39 THR B O 1
ATOM 2303 N N . VAL B 1 21 ? 7.597 -59.079 -10.279 1.00 34.59 40 VAL B N 1
ATOM 2304 C CA . VAL B 1 21 ? 6.692 -59.520 -9.219 1.00 35.91 40 VAL B CA 1
ATOM 2305 C C . VAL B 1 21 ? 7.511 -59.796 -7.965 1.00 39.64 40 VAL B C 1
ATOM 2306 O O . VAL B 1 21 ? 8.439 -60.613 -7.999 1.00 34.32 40 VAL B O 1
ATOM 2310 N N . VAL B 1 22 ? 7.152 -59.161 -6.847 1.00 35.45 41 VAL B N 1
ATOM 2311 C CA . VAL B 1 22 ? 7.827 -59.397 -5.572 1.00 39.31 41 VAL B CA 1
ATOM 2312 C C . VAL B 1 22 ? 6.819 -59.850 -4.523 1.00 44.01 41 VAL B C 1
ATOM 2313 O O . VAL B 1 22 ? 5.722 -59.294 -4.407 1.00 53.53 41 VAL B O 1
ATOM 2317 N N . ARG B 1 23 ? 7.203 -60.867 -3.759 1.00 31.56 42 ARG B N 1
ATOM 2318 C CA . ARG B 1 23 ? 6.496 -61.276 -2.559 1.00 33.59 42 ARG B CA 1
ATOM 2319 C C . ARG B 1 23 ? 7.436 -61.085 -1.374 1.00 41.25 42 ARG B C 1
ATOM 2320 O O . ARG B 1 23 ? 8.611 -61.469 -1.440 1.00 46.21 42 ARG B O 1
ATOM 2328 N N . HIS B 1 24 ? 6.931 -60.456 -0.315 1.00 35.75 43 HIS B N 1
ATOM 2329 C CA . HIS B 1 24 ? 7.700 -60.154 0.887 1.00 38.79 43 HIS B CA 1
ATOM 2330 C C . HIS B 1 24 ? 6.969 -60.765 2.072 1.00 50.13 43 HIS B C 1
ATOM 2331 O O . HIS B 1 24 ? 5.794 -60.459 2.293 1.00 55.86 43 HIS B O 1
ATOM 2338 N N . TYR B 1 25 ? 7.670 -61.608 2.833 1.00 42.17 44 TYR B N 1
ATOM 2339 C CA . TYR B 1 25 ? 7.119 -62.314 3.985 1.00 44.97 44 TYR B CA 1
ATOM 2340 C C . TYR B 1 25 ? 8.060 -62.123 5.165 1.00 45.80 44 TYR B C 1
ATOM 2341 O O . TYR B 1 25 ? 9.272 -62.327 5.031 1.00 35.68 44 TYR B O 1
ATOM 2350 N N . SER B 1 26 ? 7.510 -61.708 6.305 1.00 37.68 45 SER B N 1
ATOM 2351 C CA . SER B 1 26 ? 8.333 -61.472 7.480 1.00 34.07 45 SER B CA 1
ATOM 2352 C C . SER B 1 26 ? 7.425 -61.464 8.700 1.00 37.56 45 SER B C 1
ATOM 2353 O O . SER B 1 26 ? 6.246 -61.115 8.611 1.00 34.85 45 SER B O 1
ATOM 2356 N N . ASN B 1 27 ? 7.971 -61.890 9.831 1.00 33.16 46 ASN B N 1
ATOM 2357 C CA . ASN B 1 27 ? 7.362 -61.578 11.114 1.00 33.57 46 ASN B CA 1
ATOM 2358 C C . ASN B 1 27 ? 8.319 -60.759 11.966 1.00 36.85 46 ASN B C 1
ATOM 2359 O O . ASN B 1 27 ? 8.168 -60.706 13.182 1.00 34.51 46 ASN B O 1
ATOM 2364 N N . GLU B 1 28 ? 9.289 -60.092 11.339 1.00 34.22 47 GLU B N 1
ATOM 2365 C CA . GLU B 1 28 ? 10.292 -59.382 12.121 1.00 31.91 47 GLU B CA 1
ATOM 2366 C C . GLU B 1 28 ? 9.726 -58.124 12.756 1.00 34.05 47 GLU B C 1
ATOM 2367 O O . GLU B 1 28 ? 10.311 -57.607 13.706 1.00 35.91 47 GLU B O 1
ATOM 2373 N N . GLN B 1 29 ? 8.590 -57.633 12.267 1.00 31.35 48 GLN B N 1
ATOM 2374 C CA . GLN B 1 29 ? 7.922 -56.501 12.897 1.00 30.71 48 GLN B CA 1
ATOM 2375 C C . GLN B 1 29 ? 7.405 -56.837 14.291 1.00 32.22 48 GLN B C 1
ATOM 2376 O O . GLN B 1 29 ? 7.162 -55.922 15.085 1.00 36.55 48 GLN B O 1
ATOM 2382 N N . GLU B 1 30 ? 7.202 -58.118 14.596 1.00 33.36 49 GLU B N 1
ATOM 2383 C CA . GLU B 1 30 ? 6.845 -58.527 15.951 1.00 36.24 49 GLU B CA 1
ATOM 2384 C C . GLU B 1 30 ? 7.921 -58.081 16.930 1.00 46.05 49 GLU B C 1
ATOM 2385 O O . GLU B 1 30 ? 9.105 -58.376 16.726 1.00 46.76 49 GLU B O 1
ATOM 2399 N N . PRO B 1 32 ? 10.373 -58.195 19.951 1.00 43.10 51 PRO B N 1
ATOM 2400 C CA . PRO B 1 32 ? 11.023 -59.230 20.738 1.00 41.04 51 PRO B CA 1
ATOM 2401 C C . PRO B 1 32 ? 10.333 -59.459 22.081 1.00 34.46 51 PRO B C 1
ATOM 2402 O O . PRO B 1 32 ? 10.075 -58.521 22.834 1.00 38.90 51 PRO B O 1
ATOM 2406 N N . ASN B 1 33 ? 10.038 -60.720 22.380 1.00 34.05 52 ASN B N 1
ATOM 2407 C CA . ASN B 1 33 ? 9.569 -61.105 23.707 1.00 41.59 52 ASN B CA 1
ATOM 2408 C C . ASN B 1 33 ? 10.728 -61.844 24.363 1.00 33.84 52 ASN B C 1
ATOM 2409 O O . ASN B 1 33 ? 11.031 -62.996 24.006 1.00 35.38 52 ASN B O 1
ATOM 2414 N N . LEU B 1 34 ? 11.380 -61.163 25.307 1.00 39.17 53 LEU B N 1
ATOM 2415 C CA . LEU B 1 34 ? 12.577 -61.717 25.928 1.00 38.60 53 LEU B CA 1
ATOM 2416 C C . LEU B 1 34 ? 12.269 -63.001 26.675 1.00 44.05 53 LEU B C 1
ATOM 2417 O O . LEU B 1 34 ? 13.062 -63.951 26.631 1.00 41.98 53 LEU B O 1
ATOM 2422 N N . SER B 1 35 ? 11.101 -63.075 27.332 1.00 43.74 54 SER B N 1
ATOM 2423 C CA . SER B 1 35 ? 10.767 -64.305 28.043 1.00 39.72 54 SER B CA 1
ATOM 2424 C C . SER B 1 35 ? 10.635 -65.495 27.099 1.00 36.27 54 SER B C 1
ATOM 2425 O O . SER B 1 35 ? 11.053 -66.606 27.438 1.00 44.80 54 SER B O 1
ATOM 2428 N N . GLN B 1 36 ? 10.073 -65.299 25.905 1.00 41.26 55 GLN B N 1
ATOM 2429 C CA . GLN B 1 36 ? 9.990 -66.423 24.972 1.00 39.44 55 GLN B CA 1
ATOM 2430 C C . GLN B 1 36 ? 11.359 -66.812 24.419 1.00 45.06 55 GLN B C 1
ATOM 2431 O O . GLN B 1 36 ? 11.683 -68.003 24.323 1.00 45.48 55 GLN B O 1
ATOM 2445 N N . ALA B 1 38 ? 14.241 -66.522 25.739 1.00 34.93 57 ALA B N 1
ATOM 2446 C CA . ALA B 1 38 ? 15.105 -67.198 26.699 1.00 33.79 57 ALA B CA 1
ATOM 2447 C C . ALA B 1 38 ? 14.824 -68.692 26.762 1.00 39.08 57 ALA B C 1
ATOM 2448 O O . ALA B 1 38 ? 15.631 -69.436 27.327 1.00 39.56 57 ALA B O 1
ATOM 2450 N N . GLN B 1 39 ? 13.727 -69.158 26.167 1.00 40.29 58 GLN B N 1
ATOM 2451 C CA . GLN B 1 39 ? 13.453 -70.587 26.215 1.00 48.10 58 GLN B CA 1
ATOM 2452 C C . GLN B 1 39 ? 14.342 -71.386 25.274 1.00 47.07 58 GLN B C 1
ATOM 2453 O O . GLN B 1 39 ? 14.466 -72.600 25.453 1.00 43.11 58 GLN B O 1
ATOM 2459 N N . ARG B 1 40 ? 15.053 -70.736 24.359 1.00 43.10 59 ARG B N 1
ATOM 2460 C CA . ARG B 1 40 ? 15.960 -71.446 23.471 1.00 36.81 59 ARG B CA 1
ATOM 2461 C C . ARG B 1 40 ? 17.299 -71.664 24.161 1.00 42.02 59 ARG B C 1
ATOM 2462 O O . ARG B 1 40 ? 17.895 -70.725 24.693 1.00 42.94 59 ARG B O 1
ATOM 2470 N N . THR B 1 41 ? 17.747 -72.919 24.192 1.00 42.49 60 THR B N 1
ATOM 2471 C CA . THR B 1 41 ? 19.027 -73.265 24.785 1.00 49.14 60 THR B CA 1
ATOM 2472 C C . THR B 1 41 ? 20.073 -73.635 23.751 1.00 49.67 60 THR B C 1
ATOM 2473 O O . THR B 1 41 ? 21.258 -73.687 24.084 1.00 49.07 60 THR B O 1
ATOM 2477 N N . ILE B 1 42 ? 19.698 -73.814 22.497 1.00 54.24 61 ILE B N 1
ATOM 2478 C CA . ILE B 1 42 ? 20.665 -74.204 21.489 1.00 56.09 61 ILE B CA 1
ATOM 2479 C C . ILE B 1 42 ? 21.042 -72.944 20.743 1.00 57.81 61 ILE B C 1
ATOM 2480 O O . ILE B 1 42 ? 20.185 -72.299 20.129 1.00 53.68 61 ILE B O 1
ATOM 2485 N N . ASP B 1 43 ? 22.319 -72.589 20.797 1.00 64.45 62 ASP B N 1
ATOM 2486 C CA . ASP B 1 43 ? 22.810 -71.553 19.914 1.00 70.95 62 ASP B CA 1
ATOM 2487 C C . ASP B 1 43 ? 22.732 -72.103 18.501 1.00 71.73 62 ASP B C 1
ATOM 2488 O O . ASP B 1 43 ? 23.107 -73.253 18.251 1.00 84.58 62 ASP B O 1
ATOM 2493 N N . PHE B 1 44 ? 22.201 -71.310 17.584 1.00 48.82 63 PHE B N 1
ATOM 2494 C CA . PHE B 1 44 ? 22.164 -71.768 16.216 1.00 36.20 63 PHE B CA 1
ATOM 2495 C C . PHE B 1 44 ? 22.455 -70.580 15.317 1.00 29.96 63 PHE B C 1
ATOM 2496 O O . PHE B 1 44 ? 22.017 -69.459 15.613 1.00 35.99 63 PHE B O 1
ATOM 2504 N N . PRO B 1 45 ? 23.222 -70.772 14.255 1.00 29.16 64 PRO B N 1
ATOM 2505 C CA . PRO B 1 45 ? 23.529 -69.643 13.381 1.00 28.56 64 PRO B CA 1
ATOM 2506 C C . PRO B 1 45 ? 22.296 -69.195 12.616 1.00 24.54 64 PRO B C 1
ATOM 2507 O O . PRO B 1 45 ? 21.385 -69.982 12.323 1.00 26.68 64 PRO B O 1
ATOM 2511 N N . THR B 1 46 ? 22.266 -67.904 12.307 1.00 23.78 65 THR B N 1
ATOM 2512 C CA . THR B 1 46 ? 21.254 -67.388 11.402 1.00 25.09 65 THR B CA 1
ATOM 2513 C C . THR B 1 46 ? 21.333 -68.111 10.054 1.00 25.89 65 THR B C 1
ATOM 2514 O O . THR B 1 46 ? 22.421 -68.382 9.533 1.00 25.16 65 THR B O 1
ATOM 2518 N N . GLN B 1 47 ? 20.168 -68.435 9.502 1.00 24.37 66 GLN B N 1
ATOM 2519 C CA . GLN B 1 47 ? 20.052 -69.114 8.214 1.00 24.38 66 GLN B CA 1
ATOM 2520 C C . GLN B 1 47 ? 19.905 -68.091 7.098 1.00 26.07 66 GLN B C 1
ATOM 2521 O O . GLN B 1 47 ? 19.103 -67.165 7.227 1.00 23.74 66 GLN B O 1
ATOM 2527 N N . ILE B 1 48 ? 20.640 -68.284 5.993 1.00 22.97 67 ILE B N 1
ATOM 2528 C CA . ILE B 1 48 ? 20.720 -67.321 4.895 1.00 22.17 67 ILE B CA 1
ATOM 2529 C C . ILE B 1 48 ? 20.347 -67.993 3.586 1.00 23.98 67 ILE B C 1
ATOM 2530 O O . ILE B 1 48 ? 20.870 -69.067 3.265 1.00 23.59 67 ILE B O 1
ATOM 2535 N N . VAL B 1 49 ? 19.502 -67.336 2.799 1.00 22.42 68 VAL B N 1
ATOM 2536 C CA . VAL B 1 49 ? 19.212 -67.772 1.443 1.00 22.49 68 VAL B CA 1
ATOM 2537 C C . VAL B 1 49 ? 19.529 -66.613 0.510 1.00 23.27 68 VAL B C 1
ATOM 2538 O O . VAL B 1 49 ? 19.002 -65.509 0.683 1.00 21.51 68 VAL B O 1
ATOM 2542 N N . ARG B 1 50 ? 20.376 -66.867 -0.480 1.00 20.95 69 ARG B N 1
ATOM 2543 C CA . ARG B 1 50 ? 20.717 -65.836 -1.459 1.00 20.12 69 ARG B CA 1
ATOM 2544 C C . ARG B 1 50 ? 20.837 -66.567 -2.796 1.00 28.44 69 ARG B C 1
ATOM 2545 O O . ARG B 1 50 ? 21.922 -66.868 -3.287 1.00 26.02 69 ARG B O 1
ATOM 2553 N N . VAL B 1 51 ? 19.684 -66.876 -3.384 1.00 26.82 70 VAL B N 1
ATOM 2554 C CA . VAL B 1 51 ? 19.588 -67.766 -4.534 1.00 22.70 70 VAL B CA 1
ATOM 2555 C C . VAL B 1 51 ? 19.054 -66.940 -5.695 1.00 27.00 70 VAL B C 1
ATOM 2556 O O . VAL B 1 51 ? 18.222 -66.050 -5.489 1.00 21.24 70 VAL B O 1
ATOM 2560 N N . SER B 1 52 ? 19.556 -67.196 -6.908 1.00 20.85 71 SER B N 1
ATOM 2561 C CA . SER B 1 52 ? 18.990 -66.520 -8.071 1.00 20.61 71 SER B CA 1
ATOM 2562 C C . SER B 1 52 ? 19.299 -67.314 -9.329 1.00 22.96 71 SER B C 1
ATOM 2563 O O . SER B 1 52 ? 20.146 -68.210 -9.336 1.00 22.03 71 SER B O 1
ATOM 2566 N N . GLY B 1 53 ? 18.597 -66.967 -10.408 1.00 25.90 72 GLY B N 1
ATOM 2567 C CA . GLY B 1 53 ? 18.799 -67.683 -11.645 1.00 25.92 72 GLY B CA 1
ATOM 2568 C C . GLY B 1 53 ? 18.151 -67.031 -12.843 1.00 28.95 72 GLY B C 1
ATOM 2569 O O . GLY B 1 53 ? 17.159 -66.307 -12.708 1.00 23.62 72 GLY B O 1
ATOM 2570 N N . ASN B 1 54 ? 18.695 -67.301 -14.027 1.00 22.96 73 ASN B N 1
ATOM 2571 C CA . ASN B 1 54 ? 18.130 -66.802 -15.275 1.00 22.24 73 ASN B CA 1
ATOM 2572 C C . ASN B 1 54 ? 17.126 -67.832 -15.771 1.00 22.44 73 ASN B C 1
ATOM 2573 O O . ASN B 1 54 ? 17.474 -69.011 -15.929 1.00 26.92 73 ASN B O 1
ATOM 2578 N N . LEU B 1 55 ? 15.878 -67.402 -16.001 1.00 22.75 74 LEU B N 1
ATOM 2579 C CA . LEU B 1 55 ? 14.814 -68.290 -16.443 1.00 23.83 74 LEU B CA 1
ATOM 2580 C C . LEU B 1 55 ? 14.416 -68.072 -17.901 1.00 24.08 74 LEU B C 1
ATOM 2581 O O . LEU B 1 55 ? 13.455 -68.694 -18.363 1.00 25.02 74 LEU B O 1
ATOM 2586 N N . THR B 1 56 ? 15.124 -67.211 -18.636 1.00 24.80 75 THR B N 1
ATOM 2587 C CA . THR B 1 56 ? 14.726 -66.893 -20.008 1.00 23.62 75 THR B CA 1
ATOM 2588 C C . THR B 1 56 ? 14.592 -68.152 -20.859 1.00 24.13 75 THR B C 1
ATOM 2589 O O . THR B 1 56 ? 15.495 -68.993 -20.900 1.00 24.99 75 THR B O 1
ATOM 2593 N N . GLY B 1 57 ? 13.463 -68.275 -21.540 1.00 25.07 76 GLY B N 1
ATOM 2594 C CA . GLY B 1 57 ? 13.241 -69.374 -22.450 1.00 26.09 76 GLY B CA 1
ATOM 2595 C C . GLY B 1 57 ? 12.581 -70.595 -21.844 1.00 33.25 76 GLY B C 1
ATOM 2596 O O . GLY B 1 57 ? 12.145 -71.471 -22.596 1.00 29.51 76 GLY B O 1
ATOM 2597 N N . LEU B 1 58 ? 12.459 -70.671 -20.516 1.00 28.06 77 LEU B N 1
ATOM 2598 C CA . LEU B 1 58 ? 11.872 -71.844 -19.880 1.00 27.34 77 LEU B CA 1
ATOM 2599 C C . LEU B 1 58 ? 10.345 -71.858 -19.920 1.00 28.65 77 LEU B C 1
ATOM 2600 O O . LEU B 1 58 ? 9.746 -72.850 -19.494 1.00 33.30 77 LEU B O 1
ATOM 2605 N N . GLU B 1 59 ? 9.707 -70.789 -20.392 1.00 28.71 78 GLU B N 1
ATOM 2606 C CA . GLU B 1 59 ? 8.245 -70.716 -20.511 1.00 31.94 78 GLU B CA 1
ATOM 2607 C C . GLU B 1 59 ? 7.552 -70.871 -19.155 1.00 35.25 78 GLU B C 1
ATOM 2608 O O . GLU B 1 59 ? 6.438 -71.394 -19.054 1.00 31.52 78 GLU B O 1
ATOM 2614 N N . LEU B 1 60 ? 8.192 -70.390 -18.106 1.00 29.70 79 LEU B N 1
ATOM 2615 C CA . LEU B 1 60 ? 7.563 -70.335 -16.799 1.00 33.41 79 LEU B CA 1
ATOM 2616 C C . LEU B 1 60 ? 6.897 -68.979 -16.607 1.00 33.88 79 LEU B C 1
ATOM 2617 O O . LEU B 1 60 ? 7.395 -67.951 -17.081 1.00 31.05 79 LEU B O 1
ATOM 2622 N N . SER B 1 61 ? 5.773 -68.977 -15.897 1.00 32.75 80 SER B N 1
ATOM 2623 C CA . SER B 1 61 ? 5.196 -67.716 -15.455 1.00 35.25 80 SER B CA 1
ATOM 2624 C C . SER B 1 61 ? 5.755 -67.379 -14.083 1.00 33.31 80 SER B C 1
ATOM 2625 O O . SER B 1 61 ? 6.142 -68.263 -13.324 1.00 34.48 80 SER B O 1
ATOM 2628 N N . CYS B 1 62 ? 5.711 -66.093 -13.734 1.00 32.38 81 CYS B N 1
ATOM 2629 C CA . CYS B 1 62 ? 6.168 -65.706 -12.407 1.00 33.01 81 CYS B CA 1
ATOM 2630 C C . CYS B 1 62 ? 5.291 -66.312 -11.320 1.00 40.66 81 CYS B C 1
ATOM 2631 O O . CYS B 1 62 ? 5.789 -66.632 -10.234 1.00 37.26 81 CYS B O 1
ATOM 2634 N N . ASP B 1 63 ? 4.005 -66.538 -11.615 1.00 34.29 82 ASP B N 1
ATOM 2635 C CA . ASP B 1 63 ? 3.147 -67.298 -10.713 1.00 40.20 82 ASP B CA 1
ATOM 2636 C C . ASP B 1 63 ? 3.681 -68.704 -10.508 1.00 38.74 82 ASP B C 1
ATOM 2637 O O . ASP B 1 63 ? 3.728 -69.193 -9.372 1.00 40.34 82 ASP B O 1
ATOM 2642 N N . ASP B 1 64 ? 4.088 -69.376 -11.595 1.00 35.66 83 ASP B N 1
ATOM 2643 C CA . ASP B 1 64 ? 4.719 -70.682 -11.434 1.00 32.74 83 ASP B CA 1
ATOM 2644 C C . ASP B 1 64 ? 5.897 -70.568 -10.488 1.00 35.09 83 ASP B C 1
ATOM 2645 O O . ASP B 1 64 ? 6.054 -71.371 -9.567 1.00 34.00 83 ASP B O 1
ATOM 2650 N N . VAL B 1 65 ? 6.731 -69.554 -10.704 1.00 30.69 84 VAL B N 1
ATOM 2651 C CA . VAL B 1 65 ? 7.960 -69.416 -9.934 1.00 29.86 84 VAL B CA 1
ATOM 2652 C C . VAL B 1 65 ? 7.647 -69.163 -8.467 1.00 29.96 84 VAL B C 1
ATOM 2653 O O . VAL B 1 65 ? 8.165 -69.846 -7.576 1.00 29.88 84 VAL B O 1
ATOM 2657 N N . GLU B 1 66 ? 6.798 -68.173 -8.198 1.00 34.17 85 GLU B N 1
ATOM 2658 C CA . GLU B 1 66 ? 6.536 -67.773 -6.820 1.00 34.86 85 GLU B CA 1
ATOM 2659 C C . GLU B 1 66 ? 5.823 -68.874 -6.044 1.00 39.11 85 GLU B C 1
ATOM 2660 O O . GLU B 1 66 ? 6.099 -69.083 -4.855 1.00 37.99 85 GLU B O 1
ATOM 2666 N N . ASN B 1 67 ? 4.903 -69.590 -6.700 1.00 32.54 86 ASN B N 1
ATOM 2667 C CA . ASN B 1 67 ? 4.208 -70.695 -6.047 1.00 38.51 86 ASN B CA 1
ATOM 2668 C C . ASN B 1 67 ? 5.160 -71.840 -5.738 1.00 33.31 86 ASN B C 1
ATOM 2669 O O . ASN B 1 67 ? 5.082 -72.441 -4.668 1.00 34.18 86 ASN B O 1
ATOM 2674 N N . GLU B 1 68 ? 6.059 -72.170 -6.660 1.00 32.60 87 GLU B N 1
ATOM 2675 C CA . GLU B 1 68 ? 6.997 -73.253 -6.389 1.00 36.34 87 GLU B CA 1
ATOM 2676 C C . GLU B 1 68 ? 7.931 -72.891 -5.231 1.00 42.28 87 GLU B C 1
ATOM 2677 O O . GLU B 1 68 ? 8.209 -73.719 -4.351 1.00 39.94 87 GLU B O 1
ATOM 2683 N N . ILE B 1 69 ? 8.378 -71.642 -5.175 1.00 32.06 88 ILE B N 1
ATOM 2684 C CA . ILE B 1 69 ? 9.255 -71.257 -4.074 1.00 30.72 88 ILE B CA 1
ATOM 2685 C C . ILE B 1 69 ? 8.491 -71.276 -2.759 1.00 32.78 88 ILE B C 1
ATOM 2686 O O . ILE B 1 69 ? 8.991 -71.780 -1.747 1.00 30.85 88 ILE B O 1
ATOM 2691 N N . ASP B 1 70 ? 7.261 -70.755 -2.756 1.00 31.59 89 ASP B N 1
ATOM 2692 C CA . ASP B 1 70 ? 6.476 -70.765 -1.527 1.00 34.41 89 ASP B CA 1
ATOM 2693 C C . ASP B 1 70 ? 6.193 -72.187 -1.058 1.00 36.71 89 ASP B C 1
ATOM 2694 O O . ASP B 1 70 ? 6.116 -72.430 0.151 1.00 38.05 89 ASP B O 1
ATOM 2699 N N . GLN B 1 71 ? 6.104 -73.153 -1.986 1.00 36.79 90 GLN B N 1
ATOM 2700 C CA . GLN B 1 71 ? 5.791 -74.525 -1.581 1.00 35.78 90 GLN B CA 1
ATOM 2701 C C . GLN B 1 71 ? 6.994 -75.196 -0.938 1.00 40.26 90 GLN B C 1
ATOM 2702 O O . GLN B 1 71 ? 6.861 -75.872 0.087 1.00 44.10 90 GLN B O 1
ATOM 2708 N N . VAL B 1 72 ? 8.185 -74.993 -1.504 1.00 36.02 91 VAL B N 1
ATOM 2709 C CA . VAL B 1 72 ? 9.375 -75.650 -0.982 1.00 32.57 91 VAL B CA 1
ATOM 2710 C C . VAL B 1 72 ? 10.139 -74.800 0.023 1.00 33.54 91 VAL B C 1
ATOM 2711 O O . VAL B 1 72 ? 11.050 -75.321 0.680 1.00 34.20 91 VAL B O 1
ATOM 2715 N N . PHE B 1 73 ? 9.789 -73.529 0.193 1.00 31.45 92 PHE B N 1
ATOM 2716 C CA . PHE B 1 73 ? 10.566 -72.722 1.135 1.00 30.69 92 PHE B CA 1
ATOM 2717 C C . PHE B 1 73 ? 9.663 -71.968 2.097 1.00 31.22 92 PHE B C 1
ATOM 2718 O O . PHE B 1 73 ? 9.608 -72.304 3.276 1.00 31.70 92 PHE B O 1
ATOM 2726 N N . SER B 1 74 ? 8.942 -70.956 1.618 1.00 34.73 93 SER B N 1
ATOM 2727 C CA . SER B 1 74 ? 8.277 -70.043 2.545 1.00 31.51 93 SER B CA 1
ATOM 2728 C C . SER B 1 74 ? 7.257 -70.756 3.428 1.00 36.73 93 SER B C 1
ATOM 2729 O O . SER B 1 74 ? 7.202 -70.510 4.635 1.00 38.29 93 SER B O 1
ATOM 2732 N N . LYS B 1 75 ? 6.436 -71.641 2.854 1.00 33.74 94 LYS B N 1
ATOM 2733 C CA A LYS B 1 75 ? 5.463 -72.363 3.667 0.47 35.05 94 LYS B CA 1
ATOM 2734 C CA B LYS B 1 75 ? 5.463 -72.364 3.665 0.53 35.05 94 LYS B CA 1
ATOM 2735 C C . LYS B 1 75 ? 6.128 -73.296 4.666 1.00 35.22 94 LYS B C 1
ATOM 2736 O O . LYS B 1 75 ? 5.490 -73.691 5.641 1.00 40.32 94 LYS B O 1
ATOM 2747 N N . LYS B 1 76 ? 7.388 -73.659 4.451 1.00 34.36 95 LYS B N 1
ATOM 2748 C CA . LYS B 1 76 ? 8.047 -74.571 5.364 1.00 34.57 95 LYS B CA 1
ATOM 2749 C C . LYS B 1 76 ? 8.656 -73.867 6.566 1.00 41.36 95 LYS B C 1
ATOM 2750 O O . LYS B 1 76 ? 9.089 -74.549 7.501 1.00 34.39 95 LYS B O 1
ATOM 2756 N N . ILE B 1 77 ? 8.662 -72.533 6.580 1.00 37.35 96 ILE B N 1
ATOM 2757 C CA . ILE B 1 77 ? 9.298 -71.739 7.634 1.00 32.84 96 ILE B CA 1
ATOM 2758 C C . ILE B 1 77 ? 8.171 -71.002 8.332 1.00 38.22 96 ILE B C 1
ATOM 2759 O O . ILE B 1 77 ? 7.746 -69.931 7.886 1.00 33.23 96 ILE B O 1
ATOM 2764 N N . SER B 1 78 ? 7.699 -71.563 9.440 1.00 34.51 97 SER B N 1
ATOM 2765 C CA . SER B 1 78 ? 6.505 -70.995 10.040 1.00 44.09 97 SER B CA 1
ATOM 2766 C C . SER B 1 78 ? 6.861 -69.874 11.009 1.00 35.93 97 SER B C 1
ATOM 2767 O O . SER B 1 78 ? 7.852 -69.972 11.737 1.00 37.34 97 SER B O 1
ATOM 2770 N N . PRO B 1 79 ? 6.033 -68.827 11.046 1.00 37.98 98 PRO B N 1
ATOM 2771 C CA . PRO B 1 79 ? 6.267 -67.729 11.998 1.00 34.65 98 PRO B CA 1
ATOM 2772 C C . PRO B 1 79 ? 6.187 -68.147 13.451 1.00 43.81 98 PRO B C 1
ATOM 2773 O O . PRO B 1 79 ? 6.577 -67.363 14.327 1.00 46.88 98 PRO B O 1
ATOM 2777 N N . ASN B 1 80 ? 5.681 -69.333 13.755 1.00 43.58 99 ASN B N 1
ATOM 2778 C CA . ASN B 1 80 ? 5.671 -69.764 15.142 1.00 51.99 99 ASN B CA 1
ATOM 2779 C C . ASN B 1 80 ? 6.908 -70.568 15.511 1.00 46.03 99 ASN B C 1
ATOM 2780 O O . ASN B 1 80 ? 7.136 -70.816 16.694 1.00 44.27 99 ASN B O 1
ATOM 2785 N N . LEU B 1 81 ? 7.739 -70.934 14.541 1.00 35.95 100 LEU B N 1
ATOM 2786 C CA . LEU B 1 81 ? 9.008 -71.574 14.842 1.00 36.94 100 LEU B CA 1
ATOM 2787 C C . LEU B 1 81 ? 10.203 -70.690 14.526 1.00 38.14 100 LEU B C 1
ATOM 2788 O O . LEU B 1 81 ? 11.300 -70.939 15.042 1.00 35.25 100 LEU B O 1
ATOM 2793 N N . PHE B 1 82 ? 10.012 -69.662 13.710 1.00 33.24 101 PHE B N 1
ATOM 2794 C CA . PHE B 1 82 ? 11.117 -68.875 13.195 1.00 31.87 101 PHE B CA 1
ATOM 2795 C C . PHE B 1 82 ? 10.760 -67.404 13.184 1.00 31.44 101 PHE B C 1
ATOM 2796 O O . PHE B 1 82 ? 9.602 -67.018 13.011 1.00 39.56 101 PHE B O 1
ATOM 2804 N N . THR B 1 83 ? 11.778 -66.589 13.370 1.00 32.00 102 THR B N 1
ATOM 2805 C CA A THR B 1 83 ? 11.735 -65.205 12.947 0.55 29.67 102 THR B CA 1
ATOM 2806 C CA B THR B 1 83 ? 11.750 -65.198 12.955 0.45 29.66 102 THR B CA 1
ATOM 2807 C C . THR B 1 83 ? 12.448 -65.148 11.599 1.00 28.69 102 THR B C 1
ATOM 2808 O O . THR B 1 83 ? 13.573 -65.639 11.461 1.00 28.05 102 THR B O 1
ATOM 2815 N N . TYR B 1 84 ? 11.763 -64.619 10.597 1.00 28.67 103 TYR B N 1
ATOM 2816 C CA . TYR B 1 84 ? 12.268 -64.661 9.237 1.00 27.92 103 TYR B CA 1
ATOM 2817 C C . TYR B 1 84 ? 11.977 -63.343 8.553 1.00 27.44 103 TYR B C 1
ATOM 2818 O O . TYR B 1 84 ? 11.070 -62.602 8.939 1.00 27.95 103 TYR B O 1
ATOM 2827 N N . ASN B 1 85 ? 12.740 -63.096 7.493 1.00 26.50 104 ASN B N 1
ATOM 2828 C CA . ASN B 1 85 ? 12.511 -61.971 6.599 1.00 26.58 104 ASN B CA 1
ATOM 2829 C C . ASN B 1 85 ? 12.866 -62.462 5.212 1.00 25.64 104 ASN B C 1
ATOM 2830 O O . ASN B 1 85 ? 14.003 -62.860 4.981 1.00 26.95 104 ASN B O 1
ATOM 2835 N N . THR B 1 86 ? 11.902 -62.476 4.306 1.00 26.17 105 THR B N 1
ATOM 2836 C CA . THR B 1 86 ? 12.082 -63.147 3.030 1.00 32.37 105 THR B CA 1
ATOM 2837 C C . THR B 1 86 ? 11.566 -62.263 1.911 1.00 29.56 105 THR B C 1
ATOM 2838 O O . THR B 1 86 ? 10.508 -61.642 2.037 1.00 29.09 105 THR B O 1
ATOM 2842 N N . TYR B 1 87 ? 12.325 -62.196 0.824 1.00 29.39 106 TYR B N 1
ATOM 2843 C CA . TYR B 1 87 ? 11.919 -61.420 -0.339 1.00 29.50 106 TYR B CA 1
ATOM 2844 C C . TYR B 1 87 ? 12.150 -62.301 -1.560 1.00 28.40 106 TYR B C 1
ATOM 2845 O O . TYR B 1 87 ? 13.276 -62.753 -1.799 1.00 32.39 106 TYR B O 1
ATOM 2854 N N . VAL B 1 88 ? 11.078 -62.608 -2.289 1.00 34.25 107 VAL B N 1
ATOM 2855 C CA . VAL B 1 88 ? 11.141 -63.490 -3.450 1.00 37.02 107 VAL B CA 1
ATOM 2856 C C . VAL B 1 88 ? 10.765 -62.661 -4.667 1.00 46.07 107 VAL B C 1
ATOM 2857 O O . VAL B 1 88 ? 9.621 -62.204 -4.778 1.00 41.21 107 VAL B O 1
ATOM 2861 N N . SER B 1 89 ? 11.704 -62.516 -5.598 1.00 34.13 108 SER B N 1
ATOM 2862 C CA . SER B 1 89 ? 11.531 -61.667 -6.762 1.00 30.14 108 SER B CA 1
ATOM 2863 C C . SER B 1 89 ? 11.454 -62.515 -8.027 1.00 31.53 108 SER B C 1
ATOM 2864 O O . SER B 1 89 ? 12.110 -63.553 -8.131 1.00 28.66 108 SER B O 1
ATOM 2867 N N . CYS B 1 90 ? 10.707 -62.012 -9.002 1.00 29.72 109 CYS B N 1
ATOM 2868 C CA . CYS B 1 90 ? 10.588 -62.675 -10.317 1.00 28.32 109 CYS B CA 1
ATOM 2869 C C . CYS B 1 90 ? 10.460 -61.595 -11.385 1.00 32.72 109 CYS B C 1
ATOM 2870 O O . CYS B 1 90 ? 9.531 -60.809 -11.322 1.00 34.23 109 CYS B O 1
ATOM 2873 N N . GLY B 1 91 ? 11.452 -61.505 -12.254 1.00 26.65 110 GLY B N 1
ATOM 2874 C CA . GLY B 1 91 ? 11.387 -60.578 -13.363 1.00 24.45 110 GLY B CA 1
ATOM 2875 C C . GLY B 1 91 ? 10.745 -61.273 -14.552 1.00 26.78 110 GLY B C 1
ATOM 2876 O O . GLY B 1 91 ? 10.974 -62.459 -14.792 1.00 28.32 110 GLY B O 1
ATOM 2877 N N . TYR B 1 92 ? 9.929 -60.526 -15.295 1.00 26.29 111 TYR B N 1
ATOM 2878 C CA . TYR B 1 92 ? 9.298 -61.096 -16.473 1.00 26.41 111 TYR B CA 1
ATOM 2879 C C . TYR B 1 92 ? 9.583 -60.236 -17.700 1.00 30.05 111 TYR B C 1
ATOM 2880 O O . TYR B 1 92 ? 10.022 -59.082 -17.608 1.00 27.87 111 TYR B O 1
ATOM 2889 N N . ASP B 1 93 ? 9.345 -60.842 -18.856 1.00 27.07 112 ASP B N 1
ATOM 2890 C CA . ASP B 1 93 ? 9.562 -60.222 -20.164 1.00 29.76 112 ASP B CA 1
ATOM 2891 C C . ASP B 1 93 ? 8.302 -59.439 -20.510 1.00 36.34 112 ASP B C 1
ATOM 2892 O O . ASP B 1 93 ? 7.286 -60.023 -20.896 1.00 35.69 112 ASP B O 1
ATOM 2897 N N . VAL B 1 94 ? 8.371 -58.109 -20.391 1.00 35.16 113 VAL B N 1
ATOM 2898 C CA . VAL B 1 94 ? 7.156 -57.298 -20.474 1.00 38.44 113 VAL B CA 1
ATOM 2899 C C . VAL B 1 94 ? 6.549 -57.325 -21.876 1.00 36.66 113 VAL B C 1
ATOM 2900 O O . VAL B 1 94 ? 5.340 -57.142 -22.038 1.00 43.65 113 VAL B O 1
ATOM 2904 N N . ASN B 1 95 ? 7.348 -57.584 -22.897 1.00 44.30 114 ASN B N 1
ATOM 2905 C CA . ASN B 1 95 ? 6.850 -57.571 -24.262 1.00 51.44 114 ASN B CA 1
ATOM 2906 C C . ASN B 1 95 ? 6.453 -58.946 -24.770 1.00 49.81 114 ASN B C 1
ATOM 2907 O O . ASN B 1 95 ? 5.812 -59.037 -25.822 1.00 45.47 114 ASN B O 1
ATOM 2912 N N . ASP B 1 96 ? 6.787 -59.997 -24.035 1.00 41.41 115 ASP B N 1
ATOM 2913 C CA . ASP B 1 96 ? 6.394 -61.345 -24.406 1.00 32.64 115 ASP B CA 1
ATOM 2914 C C . ASP B 1 96 ? 4.886 -61.473 -24.219 1.00 38.17 115 ASP B C 1
ATOM 2915 O O . ASP B 1 96 ? 4.369 -61.104 -23.161 1.00 36.02 115 ASP B O 1
ATOM 2920 N N . PRO B 1 97 ? 4.143 -61.933 -25.225 1.00 32.10 116 PRO B N 1
ATOM 2921 C CA . PRO B 1 97 ? 2.684 -62.037 -25.059 1.00 34.31 116 PRO B CA 1
ATOM 2922 C C . PRO B 1 97 ? 2.271 -62.812 -23.836 1.00 38.07 116 PRO B C 1
ATOM 2923 O O . PRO B 1 97 ? 1.221 -62.511 -23.259 1.00 41.53 116 PRO B O 1
ATOM 2927 N N . GLU B 1 98 ? 3.071 -63.781 -23.390 1.00 35.57 117 GLU B N 1
ATOM 2928 C CA . GLU B 1 98 ? 2.752 -64.501 -22.171 1.00 33.24 117 GLU B CA 1
ATOM 2929 C C . GLU B 1 98 ? 3.442 -63.900 -20.968 1.00 32.36 117 GLU B C 1
ATOM 2930 O O . GLU B 1 98 ? 3.208 -64.353 -19.852 1.00 32.53 117 GLU B O 1
ATOM 2936 N N . GLN B 1 99 ? 4.284 -62.890 -21.177 1.00 31.47 118 GLN B N 1
ATOM 2937 C CA . GLN B 1 99 ? 5.075 -62.271 -20.119 1.00 40.60 118 GLN B CA 1
ATOM 2938 C C . GLN B 1 99 ? 5.775 -63.327 -19.251 1.00 39.16 118 GLN B C 1
ATOM 2939 O O . GLN B 1 99 ? 5.784 -63.260 -18.017 1.00 31.39 118 GLN B O 1
ATOM 2945 N N . HIS B 1 100 ? 6.415 -64.290 -19.915 1.00 32.08 119 HIS B N 1
ATOM 2946 C CA . HIS B 1 100 ? 7.099 -65.360 -19.195 1.00 29.95 119 HIS B CA 1
ATOM 2947 C C . HIS B 1 100 ? 8.150 -64.798 -18.259 1.00 29.58 119 HIS B C 1
ATOM 2948 O O . HIS B 1 100 ? 8.718 -63.727 -18.494 1.00 27.52 119 HIS B O 1
ATOM 2955 N N . ALA B 1 101 ? 8.401 -65.541 -17.181 1.00 28.10 120 ALA B N 1
ATOM 2956 C CA . ALA B 1 101 ? 9.495 -65.203 -16.283 1.00 37.20 120 ALA B CA 1
ATOM 2957 C C . ALA B 1 101 ? 10.822 -65.242 -17.028 1.00 26.05 120 ALA B C 1
ATOM 2958 O O . ALA B 1 101 ? 11.041 -66.098 -17.895 1.00 26.14 120 ALA B O 1
ATOM 2960 N N . ILE B 1 102 ? 11.700 -64.303 -16.690 1.00 25.11 121 ILE B N 1
ATOM 2961 C CA . ILE B 1 102 ? 13.066 -64.328 -17.186 1.00 24.07 121 ILE B CA 1
ATOM 2962 C C . ILE B 1 102 ? 14.108 -64.437 -16.076 1.00 26.72 121 ILE B C 1
ATOM 2963 O O . ILE B 1 102 ? 15.262 -64.775 -16.373 1.00 25.18 121 ILE B O 1
ATOM 2968 N N . ASN B 1 103 ? 13.782 -64.173 -14.811 1.00 23.39 122 ASN B N 1
ATOM 2969 C CA . ASN B 1 103 ? 14.766 -64.385 -13.749 1.00 22.69 122 ASN B CA 1
ATOM 2970 C C . ASN B 1 103 ? 14.032 -64.443 -12.415 1.00 34.22 122 ASN B C 1
ATOM 2971 O O . ASN B 1 103 ? 12.848 -64.133 -12.322 1.00 26.88 122 ASN B O 1
ATOM 2976 N N . PHE B 1 104 ? 14.742 -64.867 -11.380 1.00 22.87 123 PHE B N 1
ATOM 2977 C CA . PHE B 1 104 ? 14.133 -64.864 -10.058 1.00 23.38 123 PHE B CA 1
ATOM 2978 C C . PHE B 1 104 ? 15.241 -64.750 -9.033 1.00 26.94 123 PHE B C 1
ATOM 2979 O O . PHE B 1 104 ? 16.405 -65.036 -9.324 1.00 29.02 123 PHE B O 1
ATOM 2987 N N . SER B 1 105 ? 14.866 -64.344 -7.818 1.00 25.49 124 SER B N 1
ATOM 2988 C CA . SER B 1 105 ? 15.804 -64.379 -6.711 1.00 22.50 124 SER B CA 1
ATOM 2989 C C . SER B 1 105 ? 15.036 -64.654 -5.426 1.00 27.90 124 SER B C 1
ATOM 2990 O O . SER B 1 105 ? 13.861 -64.302 -5.301 1.00 23.77 124 SER B O 1
ATOM 2993 N N . ILE B 1 106 ? 15.718 -65.308 -4.488 1.00 26.57 125 ILE B N 1
ATOM 2994 C CA . ILE B 1 106 ? 15.256 -65.499 -3.116 1.00 23.43 125 ILE B CA 1
ATOM 2995 C C . ILE B 1 106 ? 16.317 -64.894 -2.211 1.00 22.59 125 ILE B C 1
ATOM 2996 O O . ILE B 1 106 ? 17.487 -65.291 -2.274 1.00 27.66 125 ILE B O 1
ATOM 3001 N N . GLN B 1 107 ? 15.906 -63.973 -1.351 1.00 23.86 126 GLN B N 1
ATOM 3002 C CA . GLN B 1 107 ? 16.753 -63.406 -0.306 1.00 22.07 126 GLN B CA 1
ATOM 3003 C C . GLN B 1 107 ? 16.031 -63.617 1.013 1.00 22.88 126 GLN B C 1
ATOM 3004 O O . GLN B 1 107 ? 14.882 -63.194 1.158 1.00 29.76 126 GLN B O 1
ATOM 3010 N N . SER B 1 108 ? 16.695 -64.273 1.965 1.00 22.84 127 SER B N 1
ATOM 3011 C CA . SER B 1 108 ? 16.065 -64.566 3.242 1.00 23.66 127 SER B CA 1
ATOM 3012 C C . SER B 1 108 ? 17.133 -64.675 4.314 1.00 23.21 127 SER B C 1
ATOM 3013 O O . SER B 1 108 ? 18.230 -65.170 4.061 1.00 23.29 127 SER B O 1
ATOM 3016 N N . TYR B 1 109 ? 16.792 -64.239 5.524 1.00 23.56 128 TYR B N 1
ATOM 3017 C CA . TYR B 1 109 ? 17.530 -64.646 6.706 1.00 23.53 128 TYR B CA 1
ATOM 3018 C C . TYR B 1 109 ? 16.505 -65.059 7.744 1.00 30.06 128 TYR B C 1
ATOM 3019 O O . TYR B 1 109 ? 15.437 -64.446 7.840 1.00 25.79 128 TYR B O 1
ATOM 3028 N N . PHE B 1 110 ? 16.816 -66.095 8.520 1.00 28.50 129 PHE B N 1
ATOM 3029 C CA . PHE B 1 110 ? 15.847 -66.510 9.521 1.00 27.35 129 PHE B CA 1
ATOM 3030 C C . PHE B 1 110 ? 16.555 -67.260 10.640 1.00 26.47 129 PHE B C 1
ATOM 3031 O O . PHE B 1 110 ? 17.665 -67.769 10.468 1.00 25.92 129 PHE B O 1
ATOM 3039 N N . ASP B 1 111 ? 15.899 -67.298 11.797 1.00 27.30 130 ASP B N 1
ATOM 3040 C CA . ASP B 1 111 ? 16.462 -67.893 13.002 1.00 27.61 130 ASP B CA 1
ATOM 3041 C C . ASP B 1 111 ? 15.434 -68.789 13.670 1.00 34.69 130 ASP B C 1
ATOM 3042 O O . ASP B 1 111 ? 14.266 -68.387 13.831 1.00 29.62 130 ASP B O 1
ATOM 3047 N N . PRO B 1 112 ? 15.808 -70.001 14.084 1.00 29.48 131 PRO B N 1
ATOM 3048 C CA . PRO B 1 112 ? 14.894 -70.821 14.881 1.00 30.81 131 PRO B CA 1
ATOM 3049 C C . PRO B 1 112 ? 14.672 -70.210 16.257 1.00 33.11 131 PRO B C 1
ATOM 3050 O O . PRO B 1 112 ? 15.610 -69.734 16.905 1.00 33.77 131 PRO B O 1
ATOM 3054 N N . LEU B 1 113 ? 13.412 -70.215 16.698 1.00 32.19 132 LEU B N 1
ATOM 3055 C CA . LEU B 1 113 ? 13.054 -69.548 17.945 1.00 32.58 132 LEU B CA 1
ATOM 3056 C C . LEU B 1 113 ? 13.076 -70.469 19.161 1.00 35.94 132 LEU B C 1
ATOM 3057 O O . LEU B 1 113 ? 13.081 -69.974 20.293 1.00 36.06 132 LEU B O 1
ATOM 3062 N N . THR B 1 114 ? 13.083 -71.785 18.965 1.00 38.70 133 THR B N 1
ATOM 3063 C CA . THR B 1 114 ? 13.006 -72.740 20.063 1.00 37.56 133 THR B CA 1
ATOM 3064 C C . THR B 1 114 ? 13.916 -73.918 19.749 1.00 43.49 133 THR B C 1
ATOM 3065 O O . THR B 1 114 ? 14.308 -74.129 18.600 1.00 38.66 133 THR B O 1
ATOM 3069 N N . ASP B 1 115 ? 14.217 -74.716 20.779 1.00 35.89 134 ASP B N 1
ATOM 3070 C CA . ASP B 1 115 ? 14.982 -75.943 20.556 1.00 37.25 134 ASP B CA 1
ATOM 3071 C C . ASP B 1 115 ? 14.252 -76.892 19.603 1.00 36.68 134 ASP B C 1
ATOM 3072 O O . ASP B 1 115 ? 14.883 -77.542 18.762 1.00 39.33 134 ASP B O 1
ATOM 3077 N N . ASN B 1 116 ? 12.926 -76.985 19.719 1.00 37.67 135 ASN B N 1
ATOM 3078 C CA . ASN B 1 116 ? 12.167 -77.802 18.776 1.00 38.72 135 ASN B CA 1
ATOM 3079 C C . ASN B 1 116 ? 12.273 -77.247 17.355 1.00 47.52 135 ASN B C 1
ATOM 3080 O O . ASN B 1 116 ? 12.367 -78.011 16.381 1.00 39.93 135 ASN B O 1
ATOM 3085 N N . ALA B 1 117 ? 12.242 -75.915 17.213 1.00 40.93 136 ALA B N 1
ATOM 3086 C CA . ALA B 1 117 ? 12.390 -75.328 15.884 1.00 37.75 136 ALA B CA 1
ATOM 3087 C C . ALA B 1 117 ? 13.738 -75.694 15.286 1.00 34.48 136 ALA B C 1
ATOM 3088 O O . ALA B 1 117 ? 13.840 -75.917 14.077 1.00 41.28 136 ALA B O 1
ATOM 3090 N N . VAL B 1 118 ? 14.780 -75.782 16.115 1.00 40.34 137 VAL B N 1
ATOM 3091 C CA . VAL B 1 118 ? 16.062 -76.262 15.607 1.00 37.03 137 VAL B CA 1
ATOM 3092 C C . VAL B 1 118 ? 15.909 -77.681 15.066 1.00 45.39 137 VAL B C 1
ATOM 3093 O O . VAL B 1 118 ? 16.437 -78.013 13.999 1.00 47.18 137 VAL B O 1
ATOM 3097 N N . ASP B 1 119 ? 15.145 -78.527 15.771 1.00 45.40 138 ASP B N 1
ATOM 3098 C CA . ASP B 1 119 ? 14.917 -79.898 15.316 1.00 48.00 138 ASP B CA 1
ATOM 3099 C C . ASP B 1 119 ? 14.246 -79.926 13.954 1.00 43.31 138 ASP B C 1
ATOM 3100 O O . ASP B 1 119 ? 14.700 -80.621 13.039 1.00 42.34 138 ASP B O 1
ATOM 3105 N N . TYR B 1 120 ? 13.119 -79.227 13.829 1.00 36.50 139 TYR B N 1
ATOM 3106 C CA . TYR B 1 120 ? 12.455 -79.109 12.543 1.00 36.37 139 TYR B CA 1
ATOM 3107 C C . TYR B 1 120 ? 13.420 -78.617 11.463 1.00 45.07 139 TYR B C 1
ATOM 3108 O O . TYR B 1 120 ? 13.492 -79.196 10.372 1.00 38.99 139 TYR B O 1
ATOM 3117 N N . LEU B 1 121 ? 14.206 -77.576 11.774 1.00 39.13 140 LEU B N 1
ATOM 3118 C CA . LEU B 1 121 ? 15.110 -76.983 10.790 1.00 38.17 140 LEU B CA 1
ATOM 3119 C C . LEU B 1 121 ? 16.113 -77.998 10.267 1.00 40.56 140 LEU B C 1
ATOM 3120 O O . LEU B 1 121 ? 16.359 -78.071 9.059 1.00 40.94 140 LEU B O 1
ATOM 3125 N N . LYS B 1 122 ? 16.706 -78.796 11.159 1.00 41.66 141 LYS B N 1
ATOM 3126 C CA . LYS B 1 122 ? 17.719 -79.738 10.694 1.00 43.12 141 LYS B CA 1
ATOM 3127 C C . LYS B 1 122 ? 17.104 -80.795 9.798 1.00 51.42 141 LYS B C 1
ATOM 3128 O O . LYS B 1 122 ? 17.754 -81.270 8.857 1.00 56.23 141 LYS B O 1
ATOM 3134 N N . SER B 1 123 ? 15.841 -81.130 10.045 1.00 46.27 142 SER B N 1
ATOM 3135 C CA A SER B 1 123 ? 15.130 -82.082 9.199 0.52 47.84 142 SER B CA 1
ATOM 3136 C CA B SER B 1 123 ? 15.184 -82.093 9.181 0.48 47.63 142 SER B CA 1
ATOM 3137 C C . SER B 1 123 ? 14.729 -81.446 7.877 1.00 54.61 142 SER B C 1
ATOM 3138 O O . SER B 1 123 ? 14.859 -82.062 6.810 1.00 54.41 142 SER B O 1
ATOM 3143 N N . TYR B 1 124 ? 14.205 -80.217 7.939 1.00 55.54 143 TYR B N 1
ATOM 3144 C CA . TYR B 1 124 ? 13.882 -79.481 6.719 1.00 45.72 143 TYR B CA 1
ATOM 3145 C C . TYR B 1 124 ? 15.098 -79.377 5.814 1.00 34.27 143 TYR B C 1
ATOM 3146 O O . TYR B 1 124 ? 14.987 -79.486 4.587 1.00 42.36 143 TYR B O 1
ATOM 3155 N N . LEU B 1 125 ? 16.267 -79.149 6.405 1.00 35.97 144 LEU B N 1
ATOM 3156 C CA . LEU B 1 125 ? 17.459 -78.965 5.599 1.00 42.22 144 LEU B CA 1
ATOM 3157 C C . LEU B 1 125 ? 17.853 -80.253 4.895 1.00 53.45 144 LEU B C 1
ATOM 3158 O O . LEU B 1 125 ? 18.212 -80.232 3.713 1.00 47.99 144 LEU B O 1
ATOM 3163 N N . LYS B 1 126 ? 17.771 -81.390 5.593 1.00 55.84 145 LYS B N 1
ATOM 3164 C CA . LYS B 1 126 ? 18.119 -82.657 4.959 1.00 60.47 145 LYS B CA 1
ATOM 3165 C C . LYS B 1 126 ? 17.194 -82.961 3.792 1.00 54.73 145 LYS B C 1
ATOM 3166 O O . LYS B 1 126 ? 17.633 -83.506 2.775 1.00 56.33 145 LYS B O 1
ATOM 3172 N N . GLU B 1 127 ? 15.913 -82.626 3.924 1.00 33.42 146 GLU B N 1
ATOM 3173 C CA . GLU B 1 127 ? 14.978 -82.833 2.833 1.00 35.53 146 GLU B CA 1
ATOM 3174 C C . GLU B 1 127 ? 15.201 -81.857 1.676 1.00 47.42 146 GLU B C 1
ATOM 3175 O O . GLU B 1 127 ? 15.155 -82.267 0.511 1.00 38.27 146 GLU B O 1
ATOM 3181 N N . TYR B 1 128 ? 15.401 -80.559 1.961 1.00 40.05 147 TYR B N 1
ATOM 3182 C CA . TYR B 1 128 ? 15.257 -79.540 0.926 1.00 31.91 147 TYR B CA 1
ATOM 3183 C C . TYR B 1 128 ? 16.512 -78.760 0.589 1.00 35.98 147 TYR B C 1
ATOM 3184 O O . TYR B 1 128 ? 16.501 -78.039 -0.411 1.00 39.54 147 TYR B O 1
ATOM 3193 N N . ASN B 1 129 ? 17.570 -78.829 1.386 1.00 32.30 148 ASN B N 1
ATOM 3194 C CA . ASN B 1 129 ? 18.774 -78.139 0.974 1.00 32.73 148 ASN B CA 1
ATOM 3195 C C . ASN B 1 129 ? 19.278 -78.755 -0.321 1.00 36.41 148 ASN B C 1
ATOM 3196 O O . ASN B 1 129 ? 19.420 -79.976 -0.429 1.00 39.49 148 ASN B O 1
ATOM 3201 N N . GLY B 1 130 ? 19.515 -77.915 -1.320 1.00 37.62 149 GLY B N 1
ATOM 3202 C CA . GLY B 1 130 ? 19.946 -78.408 -2.608 1.00 26.71 149 GLY B CA 1
ATOM 3203 C C . GLY B 1 130 ? 18.835 -78.724 -3.574 1.00 33.79 149 GLY B C 1
ATOM 3204 O O . GLY B 1 130 ? 19.107 -79.281 -4.641 1.00 35.24 149 GLY B O 1
ATOM 3205 N N . TYR B 1 131 ? 17.595 -78.422 -3.217 1.00 27.93 150 TYR B N 1
ATOM 3206 C CA . TYR B 1 131 ? 16.462 -78.680 -4.088 1.00 29.61 150 TYR B CA 1
ATOM 3207 C C . TYR B 1 131 ? 16.642 -78.002 -5.443 1.00 35.79 150 TYR B C 1
ATOM 3208 O O . TYR B 1 131 ? 17.116 -76.866 -5.533 1.00 33.34 150 TYR B O 1
ATOM 3217 N N . ASN B 1 132 ? 16.269 -78.715 -6.502 1.00 34.17 151 ASN B N 1
ATOM 3218 C CA . ASN B 1 132 ? 16.408 -78.222 -7.871 1.00 34.79 151 ASN B CA 1
ATOM 3219 C C . ASN B 1 132 ? 15.359 -77.150 -8.156 1.00 32.32 151 ASN B C 1
ATOM 3220 O O . ASN B 1 132 ? 14.161 -77.428 -8.137 1.00 28.83 151 ASN B O 1
ATOM 3225 N N . LEU B 1 133 ? 15.789 -75.925 -8.414 1.00 30.32 152 LEU B N 1
ATOM 3226 C CA . LEU B 1 133 ? 14.861 -74.852 -8.768 1.00 26.90 152 LEU B CA 1
ATOM 3227 C C . LEU B 1 133 ? 14.906 -74.661 -10.282 1.00 30.21 152 LEU B C 1
ATOM 3228 O O . LEU B 1 133 ? 15.898 -74.160 -10.815 1.00 26.15 152 LEU B O 1
ATOM 3233 N N . PHE B 1 134 ? 13.853 -75.106 -10.967 1.00 32.55 153 PHE B N 1
ATOM 3234 C CA . PHE B 1 134 ? 13.608 -74.805 -12.383 1.00 33.72 153 PHE B CA 1
ATOM 3235 C C . PHE B 1 134 ? 14.726 -75.305 -13.298 1.00 31.14 153 PHE B C 1
ATOM 3236 O O . PHE B 1 134 ? 14.923 -74.764 -14.390 1.00 30.86 153 PHE B O 1
ATOM 3244 N N . ASN B 1 135 ? 15.446 -76.350 -12.876 1.00 31.23 154 ASN B N 1
ATOM 3245 C CA . ASN B 1 135 ? 16.603 -76.876 -13.615 1.00 33.89 154 ASN B CA 1
ATOM 3246 C C . ASN B 1 135 ? 17.597 -75.785 -13.943 1.00 36.14 154 ASN B C 1
ATOM 3247 O O . ASN B 1 135 ? 18.276 -75.847 -14.971 1.00 40.40 154 ASN B O 1
ATOM 3252 N N . THR B 1 136 ? 17.680 -74.777 -13.088 1.00 29.47 155 THR B N 1
ATOM 3253 C CA . THR B 1 136 ? 18.562 -73.638 -13.323 1.00 27.46 155 THR B CA 1
ATOM 3254 C C . THR B 1 136 ? 19.553 -73.428 -12.197 1.00 28.36 155 THR B C 1
ATOM 3255 O O . THR B 1 136 ? 20.718 -73.105 -12.452 1.00 27.52 155 THR B O 1
ATOM 3259 N N . THR B 1 137 ? 19.125 -73.628 -10.955 1.00 24.38 156 THR B N 1
ATOM 3260 C CA . THR B 1 137 ? 19.992 -73.473 -9.796 1.00 26.16 156 THR B CA 1
ATOM 3261 C C . THR B 1 137 ? 19.390 -74.324 -8.688 1.00 29.21 156 THR B C 1
ATOM 3262 O O . THR B 1 137 ? 18.459 -75.096 -8.929 1.00 30.53 156 THR B O 1
ATOM 3266 N N . THR B 1 138 ? 19.926 -74.211 -7.478 1.00 30.21 157 THR B N 1
ATOM 3267 C CA . THR B 1 138 ? 19.424 -74.989 -6.357 1.00 32.51 157 THR B CA 1
ATOM 3268 C C . THR B 1 138 ? 19.101 -74.078 -5.187 1.00 31.04 157 THR B C 1
ATOM 3269 O O . THR B 1 138 ? 19.697 -73.016 -5.021 1.00 28.00 157 THR B O 1
ATOM 3273 N N . LEU B 1 139 ? 18.135 -74.511 -4.386 1.00 32.75 158 LEU B N 1
ATOM 3274 C CA . LEU B 1 139 ? 17.844 -73.874 -3.107 1.00 28.21 158 LEU B CA 1
ATOM 3275 C C . LEU B 1 139 ? 18.957 -74.189 -2.108 1.00 24.99 158 LEU B C 1
ATOM 3276 O O . LEU B 1 139 ? 19.157 -75.348 -1.737 1.00 39.39 158 LEU B O 1
ATOM 3281 N N . GLN B 1 140 ? 19.756 -73.189 -1.745 1.00 33.42 159 GLN B N 1
ATOM 3282 C CA . GLN B 1 140 ? 20.818 -73.356 -0.758 1.00 26.39 159 GLN B CA 1
ATOM 3283 C C . GLN B 1 140 ? 20.539 -72.507 0.479 1.00 25.43 159 GLN B C 1
ATOM 3284 O O . GLN B 1 140 ? 20.341 -71.295 0.366 1.00 25.56 159 GLN B O 1
ATOM 3290 N N . ILE B 1 141 ? 20.490 -73.142 1.649 1.00 24.37 160 ILE B N 1
ATOM 3291 C CA . ILE B 1 141 ? 20.376 -72.444 2.930 1.00 25.15 160 ILE B CA 1
ATOM 3292 C C . ILE B 1 141 ? 21.748 -72.482 3.585 1.00 29.49 160 ILE B C 1
ATOM 3293 O O . ILE B 1 141 ? 22.342 -73.559 3.715 1.00 29.60 160 ILE B O 1
ATOM 3298 N N . GLU B 1 142 ? 22.290 -71.310 3.921 1.00 28.12 161 GLU B N 1
ATOM 3299 C CA . GLU B 1 142 ? 23.648 -71.174 4.432 1.00 22.43 161 GLU B CA 1
ATOM 3300 C C . GLU B 1 142 ? 23.659 -70.688 5.875 1.00 22.39 161 GLU B C 1
ATOM 3301 O O . GLU B 1 142 ? 22.736 -70.003 6.326 1.00 26.64 161 GLU B O 1
ATOM 3307 N N . ASN B 1 143 ? 24.727 -71.046 6.592 1.00 28.02 162 ASN B N 1
ATOM 3308 C CA . ASN B 1 143 ? 24.974 -70.554 7.946 1.00 29.68 162 ASN B CA 1
ATOM 3309 C C . ASN B 1 143 ? 25.735 -69.239 7.882 1.00 25.69 162 ASN B C 1
ATOM 3310 O O . ASN B 1 143 ? 26.862 -69.198 7.369 1.00 26.12 162 ASN B O 1
ATOM 3315 N N . ALA B 1 144 ? 25.132 -68.169 8.401 1.00 22.69 163 ALA B N 1
ATOM 3316 C CA . ALA B 1 144 ? 25.906 -66.960 8.658 1.00 28.68 163 ALA B CA 1
ATOM 3317 C C . ALA B 1 144 ? 26.866 -67.222 9.807 1.00 25.24 163 ALA B C 1
ATOM 3318 O O . ALA B 1 144 ? 26.475 -67.766 10.845 1.00 23.69 163 ALA B O 1
ATOM 3320 N N . LYS B 1 145 ? 28.131 -66.854 9.612 1.00 25.43 164 LYS B N 1
ATOM 3321 C CA . LYS B 1 145 ? 29.094 -66.924 10.711 1.00 24.06 164 LYS B CA 1
ATOM 3322 C C . LYS B 1 145 ? 28.752 -65.917 11.799 1.00 27.55 164 LYS B C 1
ATOM 3323 O O . LYS B 1 145 ? 28.916 -66.192 12.992 1.00 24.74 164 LYS B O 1
ATOM 3329 N N . GLY B 1 146 ? 28.334 -64.726 11.400 1.00 24.49 165 GLY B N 1
ATOM 3330 C CA . GLY B 1 146 ? 27.983 -63.704 12.355 1.00 24.90 165 GLY B CA 1
ATOM 3331 C C . GLY B 1 146 ? 27.394 -62.524 11.627 1.00 24.53 165 GLY B C 1
ATOM 3332 O O . GLY B 1 146 ? 27.161 -62.576 10.418 1.00 21.60 165 GLY B O 1
ATOM 3333 N N . ILE B 1 147 ? 27.166 -61.450 12.376 1.00 22.19 166 ILE B N 1
ATOM 3334 C CA . ILE B 1 147 ? 26.538 -60.249 11.836 1.00 23.67 166 ILE B CA 1
ATOM 3335 C C . ILE B 1 147 ? 27.250 -59.038 12.391 1.00 21.06 166 ILE B C 1
ATOM 3336 O O . ILE B 1 147 ? 27.442 -58.932 13.604 1.00 24.28 166 ILE B O 1
ATOM 3341 N N . ILE B 1 148 ? 27.620 -58.119 11.507 1.00 19.38 167 ILE B N 1
ATOM 3342 C CA . ILE B 1 148 ? 28.078 -56.799 11.896 1.00 18.46 167 ILE B CA 1
ATOM 3343 C C . ILE B 1 148 ? 26.905 -55.861 11.671 1.00 27.13 167 ILE B C 1
ATOM 3344 O O . ILE B 1 148 ? 26.404 -55.752 10.546 1.00 23.25 167 ILE B O 1
ATOM 3349 N N . VAL B 1 149 ? 26.425 -55.236 12.739 1.00 20.67 168 VAL B N 1
ATOM 3350 C CA . VAL B 1 149 ? 25.421 -54.186 12.637 1.00 20.47 168 VAL B CA 1
ATOM 3351 C C . VAL B 1 149 ? 26.140 -52.850 12.531 1.00 26.18 168 VAL B C 1
ATOM 3352 O O . VAL B 1 149 ? 26.945 -52.493 13.396 1.00 22.05 168 VAL B O 1
ATOM 3356 N N . SER B 1 150 ? 25.862 -52.108 11.473 1.00 22.34 169 SER B N 1
ATOM 3357 C CA . SER B 1 150 ? 26.400 -50.766 11.327 1.00 20.16 169 SER B CA 1
ATOM 3358 C C . SER B 1 150 ? 25.195 -49.847 11.416 1.00 21.92 169 SER B C 1
ATOM 3359 O O . SER B 1 150 ? 24.471 -49.652 10.434 1.00 21.43 169 SER B O 1
ATOM 3370 N N . ASN B 1 152 ? 22.973 -46.520 11.942 1.00 25.35 171 ASN B N 1
ATOM 3371 C CA . ASN B 1 152 ? 22.916 -45.081 11.769 1.00 28.52 171 ASN B CA 1
ATOM 3372 C C . ASN B 1 152 ? 21.767 -44.483 12.578 1.00 33.08 171 ASN B C 1
ATOM 3373 O O . ASN B 1 152 ? 20.673 -45.059 12.650 1.00 28.59 171 ASN B O 1
ATOM 3378 N N . LEU B 1 153 ? 22.023 -43.316 13.174 1.00 28.75 172 LEU B N 1
ATOM 3379 C CA . LEU B 1 153 ? 21.021 -42.522 13.870 1.00 31.75 172 LEU B CA 1
ATOM 3380 C C . LEU B 1 153 ? 20.865 -41.181 13.166 1.00 35.28 172 LEU B C 1
ATOM 3381 O O . LEU B 1 153 ? 21.856 -40.482 12.929 1.00 33.56 172 LEU B O 1
ATOM 3386 N N . ASN B 1 154 ? 19.630 -40.839 12.816 1.00 31.45 173 ASN B N 1
ATOM 3387 C CA . ASN B 1 154 ? 19.262 -39.505 12.364 1.00 35.99 173 ASN B CA 1
ATOM 3388 C C . ASN B 1 154 ? 18.403 -38.855 13.437 1.00 37.49 173 ASN B C 1
ATOM 3389 O O . ASN B 1 154 ? 17.520 -39.503 14.006 1.00 41.49 173 ASN B O 1
ATOM 3394 N N . ALA B 1 155 ? 18.663 -37.579 13.708 1.00 34.99 174 ALA B N 1
ATOM 3395 C CA . ALA B 1 155 ? 17.803 -36.753 14.552 1.00 37.22 174 ALA B CA 1
ATOM 3396 C C . ALA B 1 155 ? 17.492 -35.478 13.786 1.00 44.35 174 ALA B C 1
ATOM 3397 O O . ALA B 1 155 ? 18.396 -34.888 13.185 1.00 44.47 174 ALA B O 1
ATOM 3399 N N . GLY B 1 156 ? 16.231 -35.062 13.779 1.00 44.27 175 GLY B N 1
ATOM 3400 C CA . GLY B 1 156 ? 15.914 -33.871 13.019 1.00 47.81 175 GLY B CA 1
ATOM 3401 C C . GLY B 1 156 ? 14.511 -33.361 13.261 1.00 53.72 175 GLY B C 1
ATOM 3402 O O . GLY B 1 156 ? 13.809 -33.805 14.172 1.00 52.18 175 GLY B O 1
ATOM 3403 N N . LEU B 1 157 ? 14.113 -32.414 12.405 1.00 58.44 176 LEU B N 1
ATOM 3404 C CA . LEU B 1 157 ? 12.850 -31.685 12.516 1.00 60.16 176 LEU B CA 1
ATOM 3405 C C . LEU B 1 157 ? 12.032 -31.944 11.255 1.00 57.18 176 LEU B C 1
ATOM 3406 O O . LEU B 1 157 ? 12.384 -31.457 10.175 1.00 56.91 176 LEU B O 1
ATOM 3411 N N . LYS B 1 158 ? 10.943 -32.702 11.395 1.00 51.16 177 LYS B N 1
ATOM 3412 C CA . LYS B 1 158 ? 10.062 -33.033 10.280 1.00 56.55 177 LYS B CA 1
ATOM 3413 C C . LYS B 1 158 ? 8.826 -32.141 10.335 1.00 62.07 177 LYS B C 1
ATOM 3414 O O . LYS B 1 158 ? 8.051 -32.208 11.295 1.00 60.79 177 LYS B O 1
ATOM 3420 N N . SER B 1 159 ? 8.657 -31.294 9.315 1.00 66.95 178 SER B N 1
ATOM 3421 C CA . SER B 1 159 ? 7.486 -30.423 9.249 1.00 70.68 178 SER B CA 1
ATOM 3422 C C . SER B 1 159 ? 6.202 -31.226 9.054 1.00 66.72 178 SER B C 1
ATOM 3423 O O . SER B 1 159 ? 5.211 -31.006 9.756 1.00 67.44 178 SER B O 1
ATOM 3426 N N . ASN B 1 160 ? 6.204 -32.159 8.108 1.00 68.73 179 ASN B N 1
ATOM 3427 C CA . ASN B 1 160 ? 5.004 -32.903 7.719 1.00 68.20 179 ASN B CA 1
ATOM 3428 C C . ASN B 1 160 ? 5.225 -34.388 7.961 1.00 64.82 179 ASN B C 1
ATOM 3429 O O . ASN B 1 160 ? 5.967 -35.032 7.196 1.00 63.73 179 ASN B O 1
ATOM 3434 N N . PRO B 1 161 ? 4.586 -34.980 8.971 1.00 65.39 180 PRO B N 1
ATOM 3435 C CA . PRO B 1 161 ? 4.868 -36.385 9.308 1.00 61.70 180 PRO B CA 1
ATOM 3436 C C . PRO B 1 161 ? 4.493 -37.370 8.217 1.00 63.81 180 PRO B C 1
ATOM 3437 O O . PRO B 1 161 ? 5.001 -38.498 8.224 1.00 65.37 180 PRO B O 1
ATOM 3441 N N . ASP B 1 162 ? 3.608 -36.995 7.296 1.00 61.62 181 ASP B N 1
ATOM 3442 C CA . ASP B 1 162 ? 3.137 -37.916 6.271 1.00 64.04 181 ASP B CA 1
ATOM 3443 C C . ASP B 1 162 ? 4.074 -38.002 5.072 1.00 65.35 181 ASP B C 1
ATOM 3444 O O . ASP B 1 162 ? 3.840 -38.825 4.177 1.00 65.31 181 ASP B O 1
ATOM 3449 N N . LYS B 1 163 ? 5.107 -37.167 5.015 1.00 62.30 182 LYS B N 1
ATOM 3450 C CA . LYS B 1 163 ? 6.050 -37.193 3.911 1.00 67.00 182 LYS B CA 1
ATOM 3451 C C . LYS B 1 163 ? 7.467 -37.455 4.421 1.00 69.58 182 LYS B C 1
ATOM 3452 O O . LYS B 1 163 ? 7.752 -37.410 5.622 1.00 66.26 182 LYS B O 1
ATOM 3458 N N . THR B 1 164 ? 8.355 -37.757 3.477 1.00 67.63 183 THR B N 1
ATOM 3459 C CA . THR B 1 164 ? 9.717 -38.208 3.746 1.00 56.34 183 THR B CA 1
ATOM 3460 C C . THR B 1 164 ? 10.702 -37.118 4.171 1.00 47.06 183 THR B C 1
ATOM 3461 O O . THR B 1 164 ? 11.457 -37.341 5.125 1.00 46.50 183 THR B O 1
ATOM 3465 N N .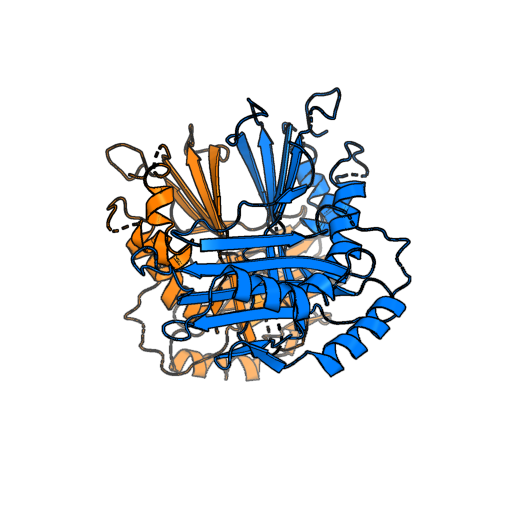 PRO B 1 165 ? 10.759 -35.953 3.513 1.00 47.20 184 PRO B N 1
ATOM 3466 C CA . PRO B 1 165 ? 11.814 -34.989 3.855 1.00 48.18 184 PRO B CA 1
ATOM 3467 C C . PRO B 1 165 ? 11.711 -34.506 5.296 1.00 53.11 184 PRO B C 1
ATOM 3468 O O . PRO B 1 165 ? 10.636 -34.489 5.900 1.00 57.65 184 PRO B O 1
ATOM 3472 N N . PHE B 1 166 ? 12.862 -34.128 5.847 1.00 48.99 185 PHE B N 1
ATOM 3473 C CA . PHE B 1 166 ? 12.924 -33.482 7.152 1.00 51.85 185 PHE B CA 1
ATOM 3474 C C . PHE B 1 166 ? 14.271 -32.787 7.251 1.00 44.63 185 PHE B C 1
ATOM 3475 O O . PHE B 1 166 ? 15.167 -33.020 6.441 1.00 44.26 185 PHE B O 1
ATOM 3483 N N . THR B 1 167 ? 14.396 -31.905 8.235 1.00 46.55 186 THR B N 1
ATOM 3484 C CA . THR B 1 167 ? 15.641 -31.181 8.441 1.00 50.47 186 THR B CA 1
ATOM 3485 C C . THR B 1 167 ? 16.556 -32.013 9.326 1.00 51.52 186 THR B C 1
ATOM 3486 O O . THR B 1 167 ? 16.249 -32.242 10.501 1.00 52.27 186 THR B O 1
ATOM 3490 N N . LEU B 1 168 ? 17.679 -32.454 8.765 1.00 46.05 187 LEU B N 1
ATOM 3491 C CA . LEU B 1 168 ? 18.616 -33.309 9.483 1.00 43.06 187 LEU B CA 1
ATOM 3492 C C . LEU B 1 168 ? 19.496 -32.456 10.389 1.00 44.53 187 LEU B C 1
ATOM 3493 O O . LEU B 1 168 ? 20.189 -31.548 9.915 1.00 44.99 187 LEU B O 1
ATOM 3498 N N . TYR B 1 169 ? 19.455 -32.738 11.693 1.00 40.30 188 TYR B N 1
ATOM 3499 C CA . TYR B 1 169 ? 20.286 -32.042 12.665 1.00 43.25 188 TYR B CA 1
ATOM 3500 C C . TYR B 1 169 ? 21.596 -32.773 12.945 1.00 45.31 188 TYR B C 1
ATOM 3501 O O . TYR B 1 169 ? 22.652 -32.134 13.043 1.00 45.35 188 TYR B O 1
ATOM 3510 N N . ARG B 1 170 ? 21.558 -34.097 13.087 1.00 37.11 189 ARG B N 1
ATOM 3511 C CA . ARG B 1 170 ? 22.777 -34.831 13.400 1.00 36.20 189 ARG B CA 1
ATOM 3512 C C . ARG B 1 170 ? 22.641 -36.281 12.967 1.00 32.84 189 ARG B C 1
ATOM 3513 O O . ARG B 1 170 ? 21.542 -36.845 12.943 1.00 41.13 189 ARG B O 1
ATOM 3521 N N . GLN B 1 171 ? 23.782 -36.865 12.629 1.00 33.51 190 GLN B N 1
ATOM 3522 C CA . GLN B 1 171 ? 23.915 -38.250 12.226 1.00 33.66 190 GLN B CA 1
ATOM 3523 C C . GLN B 1 171 ? 25.063 -38.864 13.004 1.00 34.24 190 GLN B C 1
ATOM 3524 O O . GLN B 1 171 ? 26.082 -38.211 13.234 1.00 38.72 190 GLN B O 1
ATOM 3530 N N . ASP B 1 172 ? 24.897 -40.109 13.422 1.00 35.12 191 ASP B N 1
ATOM 3531 C CA . ASP B 1 172 ? 25.991 -40.838 14.039 1.00 29.20 191 ASP B CA 1
ATOM 3532 C C . ASP B 1 172 ? 25.912 -42.288 13.601 1.00 27.95 191 ASP B C 1
ATOM 3533 O O . ASP B 1 172 ? 24.832 -42.798 13.292 1.00 32.50 191 ASP B O 1
ATOM 3538 N N . ARG B 1 173 ? 27.065 -42.943 13.570 1.00 24.90 192 ARG B N 1
ATOM 3539 C CA . ARG B 1 173 ? 27.171 -44.365 13.283 1.00 23.24 192 ARG B CA 1
ATOM 3540 C C . ARG B 1 173 ? 27.877 -45.035 14.444 1.00 28.62 192 ARG B C 1
ATOM 3541 O O . ARG B 1 173 ? 28.790 -44.458 15.038 1.00 25.46 192 ARG B O 1
ATOM 3549 N N . ASN B 1 174 ? 27.440 -46.244 14.777 1.00 25.52 193 ASN B N 1
ATOM 3550 C CA . ASN B 1 174 ? 28.190 -47.110 15.676 1.00 21.95 193 ASN B CA 1
ATOM 3551 C C . ASN B 1 174 ? 28.049 -48.535 15.151 1.00 26.35 193 ASN B C 1
ATOM 3552 O O . ASN B 1 174 ? 27.104 -48.851 14.424 1.00 23.57 193 ASN B O 1
ATOM 3557 N N . ASN B 1 175 ? 29.009 -49.390 15.495 1.00 20.28 194 ASN B N 1
ATOM 3558 C CA . ASN B 1 175 ? 29.105 -50.710 14.885 1.00 24.68 194 ASN B CA 1
ATOM 3559 C C . ASN B 1 175 ? 29.317 -51.783 15.942 1.00 21.99 194 ASN B C 1
ATOM 3560 O O . ASN B 1 175 ? 30.076 -51.582 16.893 1.00 23.98 194 ASN B O 1
ATOM 3565 N N . PHE B 1 176 ? 28.616 -52.913 15.788 1.00 21.73 195 PHE B N 1
ATOM 3566 C CA . PHE B 1 176 ? 28.647 -54.004 16.758 1.00 24.44 195 PHE B CA 1
ATOM 3567 C C . PHE B 1 176 ? 28.662 -55.333 16.035 1.00 26.14 195 PHE B C 1
ATOM 3568 O O . PHE B 1 176 ? 28.075 -55.468 14.962 1.00 24.29 195 PHE B O 1
ATOM 3576 N N . TYR B 1 177 ? 29.318 -56.315 16.642 1.00 21.15 196 TYR B N 1
ATOM 3577 C CA . TYR B 1 177 ? 29.330 -57.675 16.129 1.00 23.62 196 TYR B CA 1
ATOM 3578 C C . TYR B 1 177 ? 28.377 -58.529 16.953 1.00 25.03 196 TYR B C 1
ATOM 3579 O O . TYR B 1 177 ? 28.375 -58.445 18.184 1.00 20.52 196 TYR B O 1
ATOM 3588 N N . PHE B 1 178 ? 27.565 -59.336 16.281 1.00 20.46 197 PHE B N 1
ATOM 3589 C CA . PHE B 1 178 ? 26.701 -60.306 16.948 1.00 21.19 197 PHE B CA 1
ATOM 3590 C C . PHE B 1 178 ? 26.881 -61.673 16.302 1.00 25.54 197 PHE B C 1
ATOM 3591 O O . PHE B 1 178 ? 27.208 -61.777 15.121 1.00 18.82 197 PHE B O 1
ATOM 3599 N N . LYS B 1 179 ? 26.617 -62.726 17.073 1.00 23.98 198 LYS B N 1
ATOM 3600 C CA . LYS B 1 179 ? 26.733 -64.065 16.520 1.00 29.14 198 LYS B CA 1
ATOM 3601 C C . LYS B 1 179 ? 25.579 -64.403 15.590 1.00 26.72 198 LYS B C 1
ATOM 3602 O O . LYS B 1 179 ? 25.743 -65.231 14.695 1.00 28.06 198 LYS B O 1
ATOM 3608 N N . SER B 1 180 ? 24.432 -63.761 15.759 1.00 21.18 199 SER B N 1
ATOM 3609 C CA . SER B 1 180 ? 23.239 -64.168 15.034 1.00 21.59 199 SER B CA 1
ATOM 3610 C C . SER B 1 180 ? 22.242 -63.030 15.054 1.00 25.54 199 SER B C 1
ATOM 3611 O O . SER B 1 180 ? 22.304 -62.142 15.908 1.00 22.31 199 SER B O 1
ATOM 3614 N N . ASN B 1 181 ? 21.298 -63.089 14.114 1.00 22.14 200 ASN B N 1
ATOM 3615 C CA . ASN B 1 181 ? 20.187 -62.150 14.160 1.00 22.86 200 ASN B CA 1
ATOM 3616 C C . ASN B 1 181 ? 19.296 -62.405 15.364 1.00 24.43 200 ASN B C 1
ATOM 3617 O O . ASN B 1 181 ? 18.647 -61.483 15.863 1.00 26.38 200 ASN B O 1
ATOM 3622 N N . PHE B 1 182 ? 19.227 -63.652 15.820 1.00 25.09 201 PHE B N 1
ATOM 3623 C CA . PHE B 1 182 ? 18.558 -63.942 17.079 1.00 26.64 201 PHE B CA 1
ATOM 3624 C C . PHE B 1 182 ? 19.156 -63.079 18.189 1.00 28.46 201 PHE B C 1
ATOM 3625 O O . PHE B 1 182 ? 18.430 -62.434 18.953 1.00 27.78 201 PHE B O 1
ATOM 3633 N N . ASP B 1 183 ? 20.490 -63.019 18.256 1.00 25.59 202 ASP B N 1
ATOM 3634 C CA . ASP B 1 183 ? 21.130 -62.205 19.297 1.00 25.73 202 ASP B CA 1
ATOM 3635 C C . ASP B 1 183 ? 20.894 -60.714 19.077 1.00 26.15 202 ASP B C 1
ATOM 3636 O O . ASP B 1 183 ? 20.701 -59.970 20.044 1.00 28.92 202 ASP B O 1
ATOM 3641 N N . VAL B 1 184 ? 20.893 -60.261 17.818 1.00 26.30 203 VAL B N 1
ATOM 3642 C CA . VAL B 1 184 ? 20.567 -58.864 17.518 1.00 24.42 203 VAL B CA 1
ATOM 3643 C C . VAL B 1 184 ? 19.201 -58.497 18.087 1.00 28.74 203 VAL B C 1
ATOM 3644 O O . VAL B 1 184 ? 19.034 -57.454 18.734 1.00 26.66 203 VAL B O 1
ATOM 3648 N N . ARG B 1 185 ? 18.195 -59.332 17.820 1.00 26.72 204 ARG B N 1
ATOM 3649 C CA . ARG B 1 185 ? 16.853 -59.038 18.309 1.00 28.38 204 ARG B CA 1
ATOM 3650 C C . ARG B 1 185 ? 16.798 -59.095 19.825 1.00 29.63 204 ARG B C 1
ATOM 3651 O O . ARG B 1 185 ? 16.140 -58.266 20.458 1.00 30.82 204 ARG B O 1
ATOM 3659 N N . LYS B 1 186 ? 17.487 -60.065 20.419 1.00 29.51 205 LYS B N 1
ATOM 3660 C CA . LYS B 1 186 ? 17.423 -60.237 21.861 1.00 30.87 205 LYS B CA 1
ATOM 3661 C C . LYS B 1 186 ? 18.055 -59.056 22.590 1.00 36.94 205 LYS B C 1
ATOM 3662 O O . LYS B 1 186 ? 17.499 -58.574 23.582 1.00 32.35 205 LYS B O 1
ATOM 3668 N N . GLU B 1 187 ? 19.180 -58.541 22.088 1.00 35.10 206 GLU B N 1
ATOM 3669 C CA . GLU B 1 187 ? 19.937 -57.492 22.774 1.00 36.13 206 GLU B CA 1
ATOM 3670 C C . GLU B 1 187 ? 19.615 -56.087 22.275 1.00 38.89 206 GLU B C 1
ATOM 3671 O O . GLU B 1 187 ? 19.306 -55.211 23.080 1.00 32.98 206 GLU B O 1
ATOM 3677 N N . LEU B 1 188 ? 19.726 -55.839 20.968 1.00 29.39 207 LEU B N 1
ATOM 3678 C CA . LEU B 1 188 ? 19.574 -54.486 20.440 1.00 28.00 207 LEU B CA 1
ATOM 3679 C C . LEU B 1 188 ? 18.122 -54.122 20.153 1.00 29.12 207 LEU B C 1
ATOM 3680 O O . LEU B 1 188 ? 17.665 -53.047 20.548 1.00 35.87 207 LEU B O 1
ATOM 3685 N N . ILE B 1 189 ? 17.401 -54.976 19.421 1.00 29.01 208 ILE B N 1
ATOM 3686 C CA . ILE B 1 189 ? 16.044 -54.621 19.018 1.00 30.12 208 ILE B CA 1
ATOM 3687 C C . ILE B 1 189 ? 15.140 -54.459 20.236 1.00 33.48 208 ILE B C 1
ATOM 3688 O O . ILE B 1 189 ? 14.341 -53.517 20.308 1.00 33.27 208 ILE B O 1
ATOM 3693 N N . SER B 1 190 ? 15.229 -55.382 21.199 1.00 34.35 209 SER B N 1
ATOM 3694 C CA . SER B 1 190 ? 14.437 -55.259 22.424 1.00 36.10 209 SER B CA 1
ATOM 3695 C C . SER B 1 190 ? 14.689 -53.920 23.106 1.00 40.68 209 SER B C 1
ATOM 3696 O O . SER B 1 190 ? 13.753 -53.272 23.597 1.00 37.02 209 SER B O 1
ATOM 3699 N N . ASP B 1 191 ? 15.953 -53.486 23.139 1.00 34.10 210 ASP B N 1
ATOM 3700 C CA . ASP B 1 191 ? 16.287 -52.240 23.816 1.00 36.92 210 ASP B CA 1
ATOM 3701 C C . ASP B 1 191 ? 15.755 -51.041 23.050 1.00 38.22 210 ASP B C 1
ATOM 3702 O O . ASP B 1 191 ? 15.358 -50.040 23.664 1.00 36.46 210 ASP B O 1
ATOM 3707 N N . ILE B 1 192 ? 15.719 -51.134 21.717 1.00 33.77 211 ILE B N 1
ATOM 3708 C CA . ILE B 1 192 ? 15.092 -50.091 20.908 1.00 34.15 211 ILE B CA 1
ATOM 3709 C C . ILE B 1 192 ? 13.636 -49.899 21.320 1.00 38.08 211 ILE B C 1
ATOM 3710 O O . ILE B 1 192 ? 13.194 -48.779 21.594 1.00 37.52 211 ILE B O 1
ATOM 3715 N N . TYR B 1 193 ? 12.874 -50.994 21.402 1.00 41.74 212 TYR B N 1
ATOM 3716 C CA . TYR B 1 193 ? 11.471 -50.887 21.814 1.00 38.88 212 TYR B CA 1
ATOM 3717 C C . TYR B 1 193 ? 11.350 -50.384 23.245 1.00 40.56 212 TYR B C 1
ATOM 3718 O O . TYR B 1 193 ? 10.460 -49.589 23.560 1.00 46.54 212 TYR B O 1
ATOM 3727 N N . GLN B 1 194 ? 12.251 -50.811 24.122 1.00 45.27 213 GLN B N 1
ATOM 3728 C CA . GLN B 1 194 ? 12.070 -50.483 25.530 1.00 44.56 213 GLN B CA 1
ATOM 3729 C C . GLN B 1 194 ? 12.547 -49.076 25.878 1.00 43.50 213 GLN B C 1
ATOM 3730 O O . GLN B 1 194 ? 11.973 -48.445 26.772 1.00 50.57 213 GLN B O 1
ATOM 3736 N N . ARG B 1 195 ? 13.569 -48.553 25.201 1.00 40.75 214 ARG B N 1
ATOM 3737 C CA . ARG B 1 195 ? 14.115 -47.268 25.634 1.00 44.63 214 ARG B CA 1
ATOM 3738 C C . ARG B 1 195 ? 14.200 -46.223 24.526 1.00 42.21 214 ARG B C 1
ATOM 3739 O O . ARG B 1 195 ? 14.155 -45.023 24.805 1.00 46.67 214 ARG B O 1
ATOM 3747 N N . PHE B 1 196 ? 14.327 -46.644 23.269 1.00 39.00 215 PHE B N 1
ATOM 3748 C CA . PHE B 1 196 ? 14.415 -45.657 22.201 1.00 38.53 215 PHE B CA 1
ATOM 3749 C C . PHE B 1 196 ? 13.070 -44.998 21.975 1.00 52.43 215 PHE B C 1
ATOM 3750 O O . PHE B 1 196 ? 13.000 -43.821 21.602 1.00 50.54 215 PHE B O 1
ATOM 3758 N N . TYR B 1 197 ? 11.999 -45.747 22.212 1.00 51.65 216 TYR B N 1
ATOM 3759 C CA . TYR B 1 197 ? 10.639 -45.239 22.125 1.00 54.22 216 TYR B CA 1
ATOM 3760 C C . TYR B 1 197 ? 10.180 -44.750 23.498 1.00 60.58 216 TYR B C 1
ATOM 3761 O O . TYR B 1 197 ? 9.160 -45.165 24.047 1.00 75.78 216 TYR B O 1
ATOM 3770 N N . SER B 1 198 ? 11.033 -43.913 24.086 1.00 65.59 217 SER B N 1
ATOM 3771 C CA . SER B 1 198 ? 10.794 -43.263 25.367 1.00 68.90 217 SER B CA 1
ATOM 3772 C C . SER B 1 198 ? 11.083 -41.777 25.217 1.00 64.90 217 SER B C 1
ATOM 3773 O O . SER B 1 198 ? 11.979 -41.394 24.461 1.00 58.97 217 SER B O 1
ATOM 3776 N N . ASN B 1 199 ? 10.306 -40.936 25.905 1.00 65.25 218 ASN B N 1
ATOM 3777 C CA . ASN B 1 199 ? 10.689 -39.542 26.108 1.00 68.11 218 ASN B CA 1
ATOM 3778 C C . ASN B 1 199 ? 11.087 -39.290 27.554 1.00 70.07 218 ASN B C 1
ATOM 3779 O O . ASN B 1 199 ? 11.102 -38.138 28.001 1.00 69.93 218 ASN B O 1
ATOM 3784 N N . ASP B 1 200 ? 11.354 -40.348 28.302 1.00 73.16 219 ASP B N 1
ATOM 3785 C CA . ASP B 1 200 ? 11.991 -40.228 29.603 1.00 74.39 219 ASP B CA 1
ATOM 3786 C C . ASP B 1 200 ? 13.488 -40.005 29.409 1.00 74.05 219 ASP B C 1
ATOM 3787 O O . ASP B 1 200 ? 14.166 -40.880 28.854 1.00 66.09 219 ASP B O 1
ATOM 3792 N N . PRO B 1 201 ? 14.039 -38.864 29.838 1.00 78.04 220 PRO B N 1
ATOM 3793 C CA . PRO B 1 201 ? 15.483 -38.634 29.651 1.00 75.65 220 PRO B CA 1
ATOM 3794 C C . PRO B 1 201 ? 16.351 -39.691 30.308 1.00 74.81 220 PRO B C 1
ATOM 3795 O O . PRO B 1 201 ? 17.456 -39.960 29.821 1.00 77.60 220 PRO B O 1
ATOM 3799 N N . ASP B 1 202 ? 15.895 -40.301 31.404 1.00 70.32 221 ASP B N 1
ATOM 3800 C CA . ASP B 1 202 ? 16.647 -41.377 32.032 1.00 68.44 221 ASP B CA 1
ATOM 3801 C C . ASP B 1 202 ? 16.406 -42.719 31.353 1.00 68.18 221 ASP B C 1
ATOM 3802 O O . ASP B 1 202 ? 16.777 -43.769 31.891 1.00 70.62 221 ASP B O 1
ATOM 3815 N N . ILE B 1 204 ? 15.978 -42.771 27.325 1.00 57.56 223 ILE B N 1
ATOM 3816 C CA . ILE B 1 204 ? 16.505 -42.642 25.972 1.00 51.30 223 ILE B CA 1
ATOM 3817 C C . ILE B 1 204 ? 17.971 -42.220 25.993 1.00 53.07 223 ILE B C 1
ATOM 3818 O O . ILE B 1 204 ? 18.771 -42.685 25.173 1.00 42.44 223 ILE B O 1
ATOM 3823 N N . LEU B 1 205 ? 18.361 -41.357 26.934 1.00 54.54 224 LEU B N 1
ATOM 3824 C CA . LEU B 1 205 ? 19.738 -40.883 26.893 1.00 49.54 224 LEU B CA 1
ATOM 3825 C C . LEU B 1 205 ? 20.723 -41.973 27.319 1.00 50.08 224 LEU B C 1
ATOM 3826 O O . LEU B 1 205 ? 21.794 -42.092 26.704 1.00 46.25 224 LEU B O 1
ATOM 3831 N N . PRO B 1 206 ? 20.425 -42.785 28.341 1.00 45.12 225 PRO B N 1
ATOM 3832 C CA . PRO B 1 206 ? 21.280 -43.959 28.580 1.00 46.31 225 PRO B CA 1
ATOM 3833 C C . PRO B 1 206 ? 21.264 -44.948 27.426 1.00 45.99 225 PRO B C 1
ATOM 3834 O O . PRO B 1 206 ? 22.275 -45.618 27.189 1.00 43.84 225 PRO B O 1
ATOM 3838 N N . PHE B 1 207 ? 20.146 -45.069 26.707 1.00 40.41 226 PHE B N 1
ATOM 3839 C CA . PHE B 1 207 ? 20.151 -45.858 25.480 1.00 36.30 226 PHE B CA 1
ATOM 3840 C C . PHE B 1 207 ? 21.192 -45.320 24.504 1.00 37.29 226 PHE B C 1
ATOM 3841 O O . PHE B 1 207 ? 21.950 -46.085 23.897 1.00 38.62 226 PHE B O 1
ATOM 3849 N N . PHE B 1 208 ? 21.232 -43.995 24.337 1.00 35.60 227 PHE B N 1
ATOM 3850 C CA . PHE B 1 208 ? 22.235 -43.371 23.480 1.00 37.05 227 PHE B CA 1
ATOM 3851 C C . PHE B 1 208 ? 23.645 -43.636 23.997 1.00 33.93 227 PHE B C 1
ATOM 3852 O O . PHE B 1 208 ? 24.558 -43.904 23.210 1.00 33.53 227 PHE B O 1
ATOM 3860 N N . ASP B 1 209 ? 23.839 -43.580 25.322 1.00 37.68 228 ASP B N 1
ATOM 3861 C CA . ASP B 1 209 ? 25.161 -43.840 25.890 1.00 40.85 228 ASP B CA 1
ATOM 3862 C C . ASP B 1 209 ? 25.634 -45.247 25.558 1.00 40.71 228 ASP B C 1
ATOM 3863 O O . ASP B 1 209 ? 26.823 -45.467 25.311 1.00 44.40 228 ASP B O 1
ATOM 3868 N N . LYS B 1 210 ? 24.719 -46.213 25.554 1.00 39.78 229 LYS B N 1
ATOM 3869 C CA . LYS B 1 210 ? 25.095 -47.600 25.311 1.00 39.87 229 LYS B CA 1
ATOM 3870 C C . LYS B 1 210 ? 25.371 -47.866 23.836 1.00 35.30 229 LYS B C 1
ATOM 3871 O O . LYS B 1 210 ? 26.365 -48.514 23.498 1.00 32.65 229 LYS B O 1
ATOM 3877 N N . TRP B 1 211 ? 24.501 -47.377 22.941 1.00 29.75 230 TRP B N 1
ATOM 3878 C CA . TRP B 1 211 ? 24.515 -47.798 21.548 1.00 32.15 230 TRP B CA 1
ATOM 3879 C C . TRP B 1 211 ? 25.077 -46.779 20.562 1.00 34.55 230 TRP B C 1
ATOM 3880 O O . TRP B 1 211 ? 25.455 -47.175 19.456 1.00 31.27 230 TRP B O 1
ATOM 3891 N N . ILE B 1 212 ? 25.128 -45.492 20.903 1.00 32.01 231 ILE B N 1
ATOM 3892 C CA . ILE B 1 212 ? 25.573 -44.494 19.931 1.00 38.81 231 ILE B CA 1
ATOM 3893 C C . ILE B 1 212 ? 27.032 -44.134 20.187 1.00 38.92 231 ILE B C 1
ATOM 3894 O O . ILE B 1 212 ? 27.904 -44.448 19.371 1.00 38.52 231 ILE B O 1
ATOM 3899 N N . PHE B 1 213 ? 27.308 -43.457 21.300 1.00 41.02 232 PHE B N 1
ATOM 3900 C CA . PHE B 1 213 ? 28.671 -43.384 21.819 1.00 41.23 232 PHE B CA 1
ATOM 3901 C C . PHE B 1 213 ? 28.582 -43.033 23.295 1.00 37.74 232 PHE B C 1
ATOM 3902 O O . PHE B 1 213 ? 27.536 -42.602 23.784 1.00 37.08 232 PHE B O 1
ATOM 3910 N N . SER B 1 214 ? 29.699 -43.232 24.002 1.00 44.64 233 SER B N 1
ATOM 3911 C CA . SER B 1 214 ? 29.636 -43.426 25.449 1.00 47.14 233 SER B CA 1
ATOM 3912 C C . SER B 1 214 ? 29.100 -42.212 26.196 1.00 52.86 233 SER B C 1
ATOM 3913 O O . SER B 1 214 ? 28.608 -42.362 27.321 1.00 59.02 233 SER B O 1
ATOM 3916 N N . TYR B 1 215 ? 29.164 -41.021 25.604 1.00 55.65 234 TYR B N 1
ATOM 3917 C CA . TYR B 1 215 ? 28.587 -39.827 26.213 1.00 66.47 234 TYR B CA 1
ATOM 3918 C C . TYR B 1 215 ? 27.528 -39.195 25.313 1.00 64.40 234 TYR B C 1
ATOM 3919 O O . TYR B 1 215 ? 27.252 -37.998 25.414 1.00 61.39 234 TYR B O 1
ATOM 3928 N N . ALA B 1 216 ? 26.914 -39.998 24.437 1.00 60.99 235 ALA B N 1
ATOM 3929 C CA . ALA B 1 216 ? 25.951 -39.456 23.482 1.00 57.62 235 ALA B CA 1
ATOM 3930 C C . ALA B 1 216 ? 24.728 -38.867 24.169 1.00 54.31 235 ALA B C 1
ATOM 3931 O O . ALA B 1 216 ? 24.143 -37.897 23.670 1.00 51.12 235 ALA B O 1
ATOM 3933 N N . GLY B 1 217 ? 24.346 -39.416 25.319 1.00 53.35 236 GLY B N 1
ATOM 3934 C CA . GLY B 1 217 ? 23.263 -38.817 26.075 1.00 55.88 236 GLY B CA 1
ATOM 3935 C C . GLY B 1 217 ? 23.489 -37.342 26.336 1.00 58.61 236 GLY B C 1
ATOM 3936 O O . GLY B 1 217 ? 22.582 -36.527 26.162 1.00 63.92 236 GLY B O 1
ATOM 3937 N N . SER B 1 218 ? 24.706 -37.006 26.741 1.00 59.50 237 SER B N 1
ATOM 3938 C CA . SER B 1 218 ? 25.051 -35.603 27.067 1.00 66.83 237 SER B CA 1
ATOM 3939 C C . SER B 1 218 ? 24.893 -34.719 25.830 1.00 65.07 237 SER B C 1
ATOM 3940 O O . SER B 1 218 ? 24.158 -33.742 25.901 1.00 63.79 237 SER B O 1
ATOM 3943 N N . VAL B 1 219 ? 25.551 -35.086 24.735 1.00 59.93 238 VAL B N 1
ATOM 3944 C CA . VAL B 1 219 ? 25.520 -34.300 23.468 1.00 62.07 238 VAL B CA 1
ATOM 3945 C C . VAL B 1 219 ? 24.107 -34.264 22.881 1.00 63.08 238 VAL B C 1
ATOM 3946 O O . VAL B 1 219 ? 23.735 -33.244 22.319 1.00 67.69 238 VAL B O 1
ATOM 3950 N N . TYR B 1 220 ? 23.367 -35.359 22.979 1.00 54.38 239 TYR B N 1
ATOM 3951 C CA . TYR B 1 220 ? 22.022 -35.422 22.357 1.00 52.16 239 TYR B CA 1
ATOM 3952 C C . TYR B 1 220 ? 20.931 -34.774 23.215 1.00 55.74 239 TYR B C 1
ATOM 3953 O O . TYR B 1 220 ? 19.823 -34.619 22.694 1.00 57.24 239 TYR B O 1
ATOM 3962 N N . TYR B 1 221 ? 21.218 -34.431 24.472 1.00 51.55 240 TYR B N 1
ATOM 3963 C CA . TYR B 1 221 ? 20.196 -33.810 25.310 1.00 55.55 240 TYR B CA 1
ATOM 3964 C C . TYR B 1 221 ? 19.660 -32.558 24.631 1.00 55.58 240 TYR B C 1
ATOM 3965 O O . TYR B 1 221 ? 18.455 -32.424 24.398 1.00 54.23 240 TYR B O 1
ATOM 3974 N N . SER B 1 222 ? 20.569 -31.648 24.275 1.00 52.55 241 SER B N 1
ATOM 3975 C CA . SER B 1 222 ? 20.219 -30.469 23.492 1.00 56.12 241 SER B CA 1
ATOM 3976 C C . SER B 1 222 ? 19.502 -30.831 22.195 1.00 59.50 241 SER B C 1
ATOM 3977 O O . SER B 1 222 ? 18.477 -30.231 21.849 1.00 59.35 241 SER B O 1
ATOM 3980 N N . ILE B 1 223 ? 20.025 -31.817 21.463 1.00 55.01 242 ILE B N 1
ATOM 3981 C CA . ILE B 1 223 ? 19.509 -32.090 20.124 1.00 46.34 242 ILE B CA 1
ATOM 3982 C C . ILE B 1 223 ? 18.115 -32.701 20.193 1.00 46.21 242 ILE B C 1
ATOM 3983 O O . ILE B 1 223 ? 17.252 -32.406 19.359 1.00 53.17 242 ILE B O 1
ATOM 3988 N N . LEU B 1 224 ? 17.860 -33.541 21.194 1.00 49.58 243 LEU B N 1
ATOM 3989 C CA . LEU B 1 224 ? 16.531 -34.132 21.306 1.00 53.66 243 LEU B CA 1
ATOM 3990 C C . LEU B 1 224 ? 15.497 -33.101 21.739 1.00 65.96 243 LEU B C 1
ATOM 3991 O O . LEU B 1 224 ? 14.318 -33.222 21.376 1.00 67.96 243 LEU B O 1
ATOM 4009 N N . ALA B 1 226 ? 15.534 -30.093 20.685 1.00 60.53 245 ALA B N 1
ATOM 4010 C CA . ALA B 1 226 ? 15.281 -29.338 19.467 1.00 60.19 245 ALA B CA 1
ATOM 4011 C C . ALA B 1 226 ? 14.620 -30.166 18.372 1.00 64.81 245 ALA B C 1
ATOM 4012 O O . ALA B 1 226 ? 13.994 -29.591 17.473 1.00 69.25 245 ALA B O 1
ATOM 4014 N N . SER B 1 227 ? 14.722 -31.490 18.434 1.00 62.71 246 SER B N 1
ATOM 4015 C CA . SER B 1 227 ? 14.238 -32.359 17.370 1.00 62.63 246 SER B CA 1
ATOM 4016 C C . SER B 1 227 ? 12.870 -32.936 17.714 1.00 63.46 246 SER B C 1
ATOM 4017 O O . SER B 1 227 ? 12.445 -32.950 18.873 1.00 64.66 246 SER B O 1
ATOM 4020 N N . ASN B 1 228 ? 12.179 -33.413 16.675 1.00 55.66 247 ASN B N 1
ATOM 4021 C CA . ASN B 1 228 ? 10.888 -34.073 16.829 1.00 56.19 247 ASN B CA 1
ATOM 4022 C C . ASN B 1 228 ? 10.799 -35.367 16.030 1.00 53.89 247 ASN B C 1
ATOM 4023 O O . ASN B 1 228 ? 9.701 -35.932 15.906 1.00 54.79 247 ASN B O 1
ATOM 4028 N N . TYR B 1 229 ? 11.906 -35.823 15.449 1.00 47.71 248 TYR B N 1
ATOM 4029 C CA . TYR B 1 229 ? 11.882 -36.970 14.553 1.00 43.56 248 TYR B CA 1
ATOM 4030 C C . TYR B 1 229 ? 13.230 -37.668 14.614 1.00 44.05 248 TYR B C 1
ATOM 4031 O O . TYR B 1 229 ? 14.265 -37.015 14.459 1.00 40.57 248 TYR B O 1
ATOM 4040 N N . LEU B 1 230 ? 13.208 -38.984 14.840 1.00 47.76 249 LEU B N 1
ATOM 4041 C CA . LEU B 1 230 ? 14.413 -39.800 14.929 1.00 45.90 249 LEU B CA 1
ATOM 4042 C C . LEU B 1 230 ? 14.293 -41.033 14.050 1.00 44.17 249 LEU B C 1
ATOM 4043 O O . LEU B 1 230 ? 13.200 -41.569 13.846 1.00 49.23 249 LEU B O 1
ATOM 4048 N N . GLU B 1 231 ? 15.439 -41.501 13.562 1.00 41.51 250 GLU B N 1
ATOM 4049 C CA . GLU B 1 231 ? 15.507 -42.769 12.858 1.00 32.68 250 GLU B CA 1
ATOM 4050 C C . GLU B 1 231 ? 16.734 -43.546 13.311 1.00 38.91 250 GLU B C 1
ATOM 4051 O O . GLU B 1 231 ? 17.799 -42.968 13.552 1.00 40.23 250 GLU B O 1
ATOM 4057 N N . LEU B 1 232 ? 16.580 -44.862 13.397 1.00 36.07 251 LEU B N 1
ATOM 4058 C CA . LEU B 1 232 ? 17.687 -45.795 13.533 1.00 30.09 251 LEU B CA 1
ATOM 4059 C C . LEU B 1 232 ? 17.659 -46.721 12.329 1.00 31.79 251 LEU B C 1
ATOM 4060 O O . LEU B 1 232 ? 16.624 -47.337 12.055 1.00 30.26 251 LEU B O 1
ATOM 4065 N N . GLN B 1 233 ? 18.789 -46.815 11.620 1.00 30.92 252 GLN B N 1
ATOM 4066 C CA . GLN B 1 233 ? 18.978 -47.725 10.493 1.00 31.15 252 GLN B CA 1
ATOM 4067 C C . GLN B 1 233 ? 20.021 -48.754 10.909 1.00 28.21 252 GLN B C 1
ATOM 4068 O O . GLN B 1 233 ? 21.229 -48.540 10.718 1.00 25.15 252 GLN B O 1
ATOM 4074 N N . PRO B 1 234 ? 19.628 -49.861 11.500 1.00 27.29 253 PRO B N 1
ATOM 4075 C CA . PRO B 1 234 ? 20.626 -50.863 11.876 1.00 22.36 253 PRO B CA 1
ATOM 4076 C C . PRO B 1 234 ? 20.934 -51.764 10.697 1.00 31.55 253 PRO B C 1
ATOM 4077 O O . PRO B 1 234 ? 20.279 -52.791 10.500 1.00 32.50 253 PRO B O 1
ATOM 4081 N N . GLU B 1 235 ? 21.928 -51.378 9.904 1.00 27.18 254 GLU B N 1
ATOM 4082 C CA . GLU B 1 235 ? 22.305 -52.179 8.752 1.00 24.10 254 GLU B CA 1
ATOM 4083 C C . GLU B 1 235 ? 22.894 -53.501 9.223 1.00 24.28 254 GLU B C 1
ATOM 4084 O O . GLU B 1 235 ? 23.825 -53.524 10.030 1.00 22.97 254 GLU B O 1
ATOM 4090 N N . ARG B 1 236 ? 22.347 -54.606 8.740 1.00 22.82 255 ARG B N 1
ATOM 4091 C CA . ARG B 1 236 ? 22.821 -55.918 9.150 1.00 30.54 255 ARG B CA 1
ATOM 4092 C C . ARG B 1 236 ? 23.690 -56.496 8.042 1.00 30.19 255 ARG B C 1
ATOM 4093 O O . ARG B 1 236 ? 23.198 -56.876 6.980 1.00 25.66 255 ARG B O 1
ATOM 4101 N N . ILE B 1 237 ? 24.985 -56.552 8.300 1.00 19.17 256 ILE B N 1
ATOM 4102 C CA . ILE B 1 237 ? 25.954 -57.087 7.362 1.00 20.42 256 ILE B CA 1
ATOM 4103 C C . ILE B 1 237 ? 26.250 -58.508 7.819 1.00 23.95 256 ILE B C 1
ATOM 4104 O O . ILE B 1 237 ? 26.984 -58.726 8.791 1.00 19.83 256 ILE B O 1
ATOM 4109 N N . PHE B 1 238 ? 25.688 -59.482 7.123 1.00 15.44 257 PHE B N 1
ATOM 4110 C CA . PHE B 1 238 ? 25.940 -60.865 7.476 1.00 19.98 257 PHE B CA 1
ATOM 4111 C C . PHE B 1 238 ? 27.328 -61.250 7.005 1.00 26.37 257 PHE B C 1
ATOM 4112 O O . PHE B 1 238 ? 27.666 -61.091 5.830 1.00 26.48 257 PHE B O 1
ATOM 4120 N N . VAL B 1 239 ? 28.120 -61.770 7.925 1.00 18.96 258 VAL B N 1
ATOM 4121 C CA . VAL B 1 239 ? 29.462 -62.258 7.642 1.00 14.93 258 VAL B CA 1
ATOM 4122 C C . VAL B 1 239 ? 29.369 -63.760 7.392 1.00 24.92 258 VAL B C 1
ATOM 4123 O O . VAL B 1 239 ? 28.942 -64.516 8.272 1.00 23.82 258 VAL B O 1
ATOM 4140 N N . GLU B 1 241 ? 30.937 -67.684 5.966 1.00 22.27 260 GLU B N 1
ATOM 4141 C CA A GLU B 1 241 ? 32.070 -68.503 6.407 0.53 31.28 260 GLU B CA 1
ATOM 4142 C CA B GLU B 1 241 ? 32.084 -68.446 6.452 0.47 31.07 260 GLU B CA 1
ATOM 4143 C C . GLU B 1 241 ? 33.343 -68.178 5.635 1.00 27.01 260 GLU B C 1
ATOM 4144 O O . GLU B 1 241 ? 34.434 -68.152 6.203 1.00 33.87 260 GLU B O 1
ATOM 4155 N N . ASN B 1 242 ? 33.230 -67.958 4.325 1.00 22.60 261 ASN B N 1
ATOM 4156 C CA . ASN B 1 242 ? 34.410 -67.703 3.505 1.00 24.76 261 ASN B CA 1
ATOM 4157 C C . ASN B 1 242 ? 34.938 -66.295 3.734 1.00 30.82 261 ASN B C 1
ATOM 4158 O O . ASN B 1 242 ? 34.167 -65.354 3.941 1.00 24.36 261 ASN B O 1
ATOM 4163 N N . GLU B 1 243 ? 36.260 -66.160 3.704 1.00 31.61 262 GLU B N 1
ATOM 4164 C CA . GLU B 1 243 ? 36.886 -64.854 3.852 1.00 32.67 262 GLU B CA 1
ATOM 4165 C C . GLU B 1 243 ? 36.425 -63.907 2.753 1.00 28.32 262 GLU B C 1
ATOM 4166 O O . GLU B 1 243 ? 36.415 -64.266 1.577 1.00 29.22 262 GLU B O 1
ATOM 4172 N N . GLY B 1 244 ? 36.067 -62.686 3.131 1.00 18.63 263 GLY B N 1
ATOM 4173 C CA . GLY B 1 244 ? 35.665 -61.710 2.148 1.00 19.56 263 GLY B CA 1
ATOM 4174 C C . GLY B 1 244 ? 34.230 -61.832 1.685 1.00 23.35 263 GLY B C 1
ATOM 4175 O O . GLY B 1 244 ? 33.79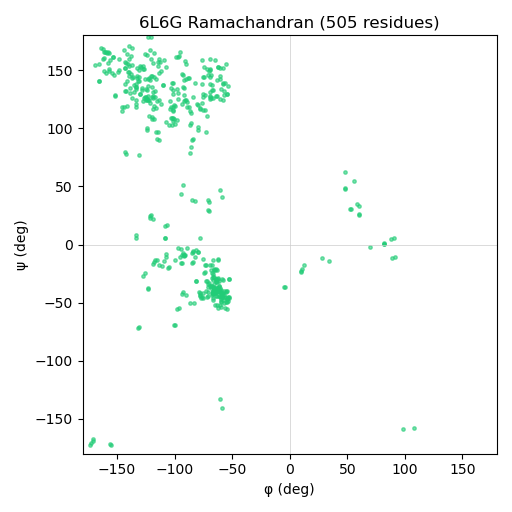2 -61.017 0.872 1.00 20.71 263 GLY B O 1
ATOM 4176 N N . ASP B 1 245 ? 33.473 -62.795 2.203 1.00 18.96 264 ASP B N 1
ATOM 4177 C CA . ASP B 1 245 ? 32.112 -63.069 1.745 1.00 21.80 264 ASP B CA 1
ATOM 4178 C C . ASP B 1 245 ? 31.124 -62.454 2.727 1.00 21.11 264 ASP B C 1
ATOM 4179 O O . ASP B 1 245 ? 30.960 -62.952 3.850 1.00 17.39 264 ASP B O 1
ATOM 4184 N N . ILE B 1 246 ? 30.461 -61.375 2.312 1.00 18.25 265 ILE B N 1
ATOM 4185 C CA . ILE B 1 246 ? 29.413 -60.770 3.124 1.00 17.50 265 ILE B CA 1
ATOM 4186 C C . ILE B 1 246 ? 28.111 -60.776 2.339 1.00 22.52 265 ILE B C 1
ATOM 4187 O O . ILE B 1 246 ? 28.092 -60.854 1.112 1.00 20.71 265 ILE B O 1
ATOM 4192 N N . PHE B 1 247 ? 27.009 -60.666 3.069 1.00 19.60 266 PHE B N 1
ATOM 4193 C CA . PHE B 1 247 ? 25.702 -60.595 2.432 1.00 22.22 266 PHE B CA 1
ATOM 4194 C C . PHE B 1 247 ? 24.868 -59.519 3.108 1.00 26.56 266 PHE B C 1
ATOM 4195 O O . PHE B 1 247 ? 24.733 -59.517 4.334 1.00 21.00 266 PHE B O 1
ATOM 4203 N N . VAL B 1 248 ? 24.348 -58.575 2.328 1.00 33.56 267 VAL B N 1
ATOM 4204 C CA . VAL B 1 248 ? 23.323 -57.656 2.824 1.00 33.75 267 VAL B CA 1
ATOM 4205 C C . VAL B 1 248 ? 22.083 -57.805 1.964 1.00 40.24 267 VAL B C 1
ATOM 4206 O O . VAL B 1 248 ? 22.147 -57.621 0.743 1.00 35.97 267 VAL B O 1
ATOM 4210 N N . SER B 1 249 ? 20.966 -58.157 2.603 1.00 42.02 268 SER B N 1
ATOM 4211 C CA . SER B 1 249 ? 19.693 -58.260 1.917 1.00 47.16 268 SER B CA 1
ATOM 4212 C C . SER B 1 249 ? 19.195 -56.874 1.504 1.00 48.18 268 SER B C 1
ATOM 4213 O O . SER B 1 249 ? 19.515 -55.860 2.129 1.00 50.28 268 SER B O 1
ATOM 4216 N N . ASP B 1 250 ? 18.429 -56.833 0.414 1.00 31.02 269 ASP B N 1
ATOM 4217 C CA . ASP B 1 250 ? 17.693 -55.615 0.099 1.00 43.10 269 ASP B CA 1
ATOM 4218 C C . ASP B 1 250 ? 16.572 -55.360 1.092 1.00 42.51 269 ASP B C 1
ATOM 4219 O O . ASP B 1 250 ? 16.073 -54.234 1.171 1.00 47.22 269 ASP B O 1
ATOM 4224 N N . LEU B 1 251 ? 16.162 -56.371 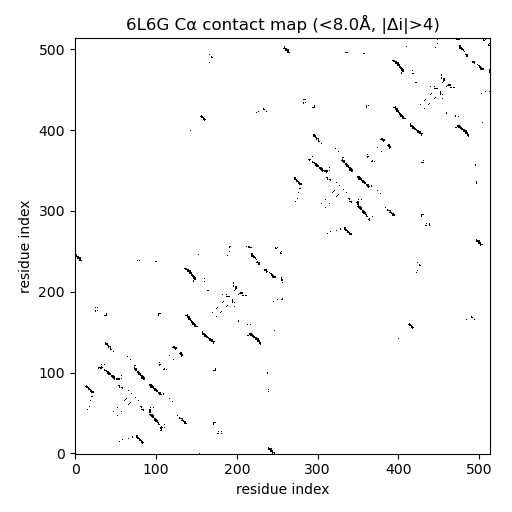1.843 1.00 40.38 270 LEU B N 1
ATOM 4225 C CA . LEU B 1 251 ? 15.107 -56.166 2.830 1.00 54.54 270 LEU B CA 1
ATOM 4226 C C . LEU B 1 251 ? 15.7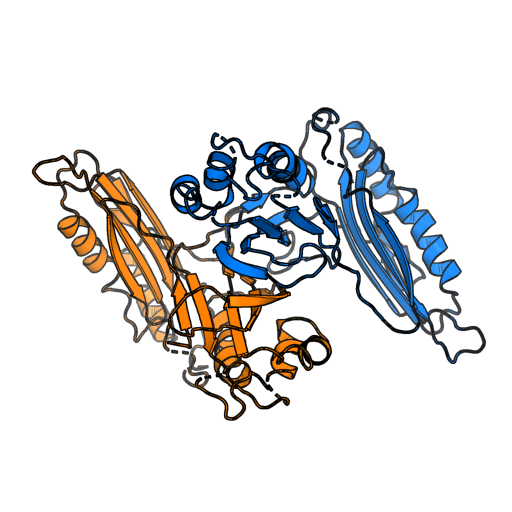49 -55.531 4.043 1.00 39.48 270 LEU B C 1
ATOM 4227 O O . LEU B 1 251 ? 16.422 -56.183 4.847 1.00 38.95 270 LEU B O 1
ATOM 4232 N N . ARG B 1 252 ? 15.567 -54.236 4.134 1.00 42.78 271 ARG B N 1
ATOM 4233 C CA . ARG B 1 252 ? 16.040 -53.462 5.251 1.00 41.43 271 ARG B CA 1
ATOM 4234 C C . ARG B 1 252 ? 14.820 -53.053 6.039 1.00 36.75 271 ARG B C 1
ATOM 4235 O O . ARG B 1 252 ? 13.699 -53.053 5.524 1.00 42.90 271 ARG B O 1
ATOM 4243 N N . TYR B 1 253 ? 15.045 -52.725 7.299 1.00 34.51 272 TYR B N 1
ATOM 4244 C CA . TYR B 1 253 ? 14.014 -52.085 8.083 1.00 39.04 272 TYR B CA 1
ATOM 4245 C C . TYR B 1 253 ? 14.703 -50.985 8.855 1.00 36.35 272 TYR B C 1
ATOM 4246 O O . TYR B 1 253 ? 15.911 -51.046 9.100 1.00 36.48 272 TYR B O 1
ATOM 4255 N N . TYR B 1 254 ? 13.936 -49.969 9.212 1.00 34.64 273 TYR B N 1
ATOM 4256 C CA . TYR B 1 254 ? 14.444 -48.949 10.105 1.00 34.11 273 TYR B CA 1
ATOM 4257 C C . TYR B 1 254 ? 13.353 -48.642 11.110 1.00 40.59 273 TYR B C 1
ATOM 4258 O O . TYR B 1 254 ? 12.206 -49.086 10.984 1.00 42.34 273 TYR B O 1
ATOM 4267 N N . PHE B 1 255 ? 13.732 -47.898 12.132 1.00 34.52 274 PHE B N 1
ATOM 4268 C CA . PHE B 1 255 ? 12.808 -47.478 13.166 1.00 32.70 274 PHE B CA 1
ATOM 4269 C C . PHE B 1 255 ? 12.637 -45.982 13.031 1.00 38.37 274 PHE B C 1
ATOM 4270 O O . PHE B 1 255 ? 13.610 -45.229 13.121 1.00 42.21 274 PHE B O 1
ATOM 4278 N N . ALA B 1 256 ? 11.408 -45.561 12.810 1.00 40.60 275 ALA B N 1
ATOM 4279 C CA . ALA B 1 256 ? 11.070 -44.156 12.840 1.00 40.58 275 ALA B CA 1
ATOM 4280 C C . ALA B 1 256 ? 10.412 -43.871 14.173 1.00 46.13 275 ALA B C 1
ATOM 4281 O O . ALA B 1 256 ? 9.648 -44.694 14.689 1.00 45.48 275 ALA B O 1
ATOM 4283 N N . ASN B 1 257 ? 10.761 -42.734 14.749 1.00 49.06 276 ASN B N 1
ATOM 4284 C CA . ASN B 1 257 ? 10.232 -42.305 16.031 1.00 50.70 276 ASN B CA 1
ATOM 4285 C C . ASN B 1 257 ? 9.630 -40.932 15.789 1.00 50.04 276 ASN B C 1
ATOM 4286 O O . ASN B 1 257 ? 10.349 -39.927 15.775 1.00 47.00 276 ASN B O 1
ATOM 4291 N N . LEU B 1 258 ? 8.308 -40.890 15.607 1.00 52.03 277 LEU B N 1
ATOM 4292 C CA . LEU B 1 258 ? 7.619 -39.627 15.359 1.00 52.27 277 LEU B CA 1
ATOM 4293 C C . LEU B 1 258 ? 7.298 -39.006 16.709 1.00 62.62 277 LEU B C 1
ATOM 4294 O O . LEU B 1 258 ? 6.212 -39.167 17.270 1.00 63.08 277 LEU B O 1
ATOM 4299 N N . CYS B 1 259 ? 8.294 -38.308 17.255 1.00 61.70 278 CYS B N 1
ATOM 4300 C CA . CYS B 1 259 ? 8.107 -37.682 18.553 1.00 62.55 278 CYS B CA 1
ATOM 4301 C C . CYS B 1 259 ? 6.970 -36.657 18.545 1.00 69.71 278 CYS B C 1
ATOM 4302 O O . CYS B 1 259 ? 6.415 -36.368 19.611 1.00 64.13 278 CYS B O 1
ATOM 4313 N N . LYS B 1 261 ? 3.992 -37.119 17.271 1.00 74.99 280 LYS B N 1
ATOM 4314 C CA . LYS B 1 261 ? 2.734 -37.826 17.468 1.00 77.89 280 LYS B CA 1
ATOM 4315 C C . LYS B 1 261 ? 2.621 -38.510 18.827 1.00 80.05 280 LYS B C 1
ATOM 4316 O O . LYS B 1 261 ? 1.499 -38.762 19.280 1.00 83.44 280 LYS B O 1
ATOM 4322 N N . ARG B 1 262 ? 3.735 -38.813 19.496 1.00 75.44 281 ARG B N 1
ATOM 4323 C CA . ARG B 1 262 ? 3.671 -39.604 20.719 1.00 76.17 281 ARG B CA 1
ATOM 4324 C C . ARG B 1 262 ? 3.963 -38.841 22.010 1.00 76.02 281 ARG B C 1
ATOM 4325 O O . ARG B 1 262 ? 3.660 -39.368 23.086 1.00 70.12 281 ARG B O 1
ATOM 4333 N N . ASN B 1 263 ? 4.520 -37.626 21.950 1.00 76.91 282 ASN B N 1
ATOM 4334 C CA . ASN B 1 263 ? 4.929 -36.929 23.169 1.00 73.63 282 ASN B CA 1
ATOM 4335 C C . ASN B 1 263 ? 4.188 -35.603 23.333 1.00 81.30 282 ASN B C 1
ATOM 4336 O O . ASN B 1 263 ? 3.890 -34.925 22.343 1.00 81.46 282 ASN B O 1
ATOM 4341 N N . PRO B 1 264 ? 3.870 -35.216 24.580 1.00 85.32 283 PRO B N 1
ATOM 4342 C CA . PRO B 1 264 ? 3.060 -33.999 24.802 1.00 79.60 283 PRO B CA 1
ATOM 4343 C C . PRO B 1 264 ? 3.680 -32.718 24.266 1.00 74.26 283 PRO B C 1
ATOM 4344 O O . PRO B 1 264 ? 2.986 -31.943 23.594 1.00 74.91 283 PRO B O 1
ATOM 4348 N N . ASN B 1 265 ? 4.949 -32.437 24.574 1.00 68.42 284 ASN B N 1
ATOM 4349 C CA . ASN B 1 265 ? 5.570 -31.240 24.027 1.00 72.33 284 ASN B CA 1
ATOM 4350 C C . ASN B 1 265 ? 6.002 -31.406 22.569 1.00 74.72 284 ASN B C 1
ATOM 4351 O O . ASN B 1 265 ? 6.633 -30.493 22.026 1.00 68.54 284 ASN B O 1
ATOM 4356 N N . LYS B 1 266 ? 5.680 -32.541 21.933 1.00 78.03 285 LYS B N 1
ATOM 4357 C CA . LYS B 1 266 ? 5.670 -32.686 20.476 1.00 84.77 285 LYS B CA 1
ATOM 4358 C C . LYS B 1 266 ? 7.083 -32.938 19.953 1.00 81.57 285 LYS B C 1
ATOM 4359 O O . LYS B 1 266 ? 7.297 -33.022 18.738 1.00 86.02 285 LYS B O 1
ATOM 4365 N N . HIS B 1 267 ? 8.059 -32.986 20.857 1.00 74.37 286 HIS B N 1
ATOM 4366 C CA . HIS B 1 267 ? 9.469 -33.180 20.541 1.00 70.54 286 HIS B CA 1
ATOM 4367 C C . HIS B 1 267 ? 9.960 -34.446 21.238 1.00 68.18 286 HIS B C 1
ATOM 4368 O O . HIS B 1 267 ? 9.212 -35.105 21.965 1.00 58.92 286 HIS B O 1
ATOM 4375 N N . CYS B 1 26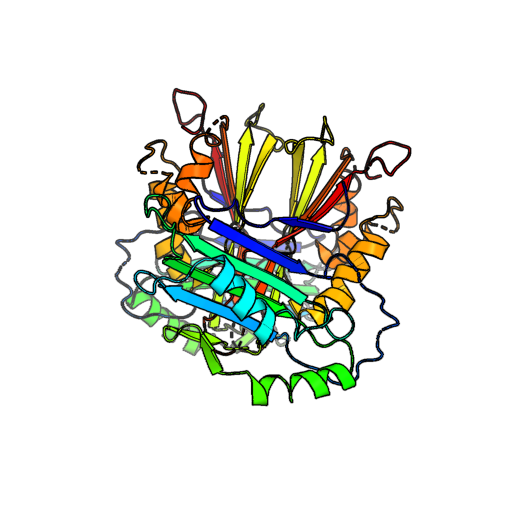8 ? 11.237 -34.789 21.024 1.00 66.24 287 CYS B N 1
ATOM 4376 C CA . CYS B 1 268 ? 11.727 -36.058 21.544 1.00 60.89 287 CYS B CA 1
ATOM 4377 C C . CYS B 1 268 ? 12.161 -35.955 22.996 1.00 63.66 287 CYS B C 1
ATOM 4378 O O . CYS B 1 268 ? 12.302 -36.992 23.654 1.00 65.85 287 CYS B O 1
ATOM 4381 N N . LEU B 1 269 ? 12.335 -34.734 23.506 1.00 61.42 288 LEU B N 1
ATOM 4382 C CA . LEU B 1 269 ? 12.390 -34.454 24.944 1.00 69.36 288 LEU B CA 1
ATOM 4383 C C . LEU B 1 269 ? 11.757 -33.095 25.273 1.00 75.31 288 LEU B C 1
ATOM 4384 O O . LEU B 1 269 ? 12.241 -32.036 24.855 1.00 77.50 288 LEU B O 1
#